Protein AF-0000000087155980 (afdb_homodimer)

Solvent-accessible surface area (backbone atoms only — not comparable to full-atom values): 25233 Å² total; per-residue (Å²): 110,57,45,60,50,24,49,47,44,55,47,43,18,49,50,34,32,51,53,51,49,49,35,42,35,68,41,75,44,43,51,67,37,74,47,41,68,66,56,48,24,68,72,60,73,43,58,66,69,34,38,52,53,18,51,52,51,37,30,72,47,56,53,29,40,77,40,60,59,52,46,30,25,31,44,65,35,47,72,64,54,48,51,50,28,25,50,49,34,8,49,46,49,6,49,23,32,19,39,19,5,68,68,57,65,53,73,74,73,43,42,66,50,53,52,40,48,55,55,43,52,67,40,71,70,42,84,73,54,46,72,66,43,46,53,51,41,51,54,43,52,51,49,40,52,51,54,47,37,55,54,28,74,38,71,62,58,44,53,50,43,54,46,43,36,59,34,62,66,26,25,93,62,17,52,48,69,73,32,52,83,38,69,68,43,46,51,50,53,52,51,48,50,52,46,55,53,51,32,52,50,22,24,70,66,45,33,24,71,58,11,20,52,45,35,34,56,51,33,48,51,40,53,53,34,44,53,51,46,61,73,51,43,89,58,45,89,62,33,37,55,51,55,31,40,61,73,78,73,84,121,111,57,44,61,47,24,48,46,44,54,46,44,18,50,50,33,33,52,51,51,48,48,35,42,34,68,41,76,44,43,52,67,36,74,46,41,67,67,56,48,24,68,71,58,73,43,58,66,68,34,36,51,53,17,51,51,51,37,31,71,47,55,51,28,39,77,40,61,58,51,46,31,25,30,43,66,35,46,72,64,51,48,50,50,28,26,51,50,33,8,50,47,49,6,50,22,32,19,40,19,5,67,68,57,64,53,72,75,74,45,42,65,50,53,53,40,49,54,56,43,52,66,39,70,71,42,83,73,53,47,72,67,44,46,54,51,42,50,54,43,52,52,49,40,53,52,54,47,38,54,54,28,73,38,70,63,57,42,53,50,44,55,46,43,37,59,34,62,66,26,23,93,62,16,53,49,68,73,32,51,83,37,70,68,42,47,52,51,53,52,52,49,51,50,47,55,53,51,31,53,51,23,24,70,68,46,33,24,71,59,12,20,53,45,35,34,55,50,33,49,50,39,53,53,33,43,54,51,46,62,72,51,43,88,59,45,90,64,32,36,56,52,56,32,42,61,74,79,72,86,119

Secondary structure (DSSP, 8-state):
-HHHHHHHHHHHHHHHHHHHHHHHHTTSS-TT-EE-HHHHHHHH---HHHHHHHHHHHHHHTSEEE-TTSSEEEPPB-HHHHHHHHHHHHHHHHHHHHHHHHH---HHHHHHHHHHHHHHHHHHTSSSPPHHHHHHHHHHHHHHHHHHHHTT--HHHHHHHHHHT-SGGGSTTTTTGGGTTSHHHHHHHHHHHHHHHHHHHHHHTT-HHHHHHHHHHHHTHHHHHHHHHHHTGGGGGG-GGGGGB------/-HHHHHHHHHHHHHHHHHHHHHHHHTTSS-TT-EE-HHHHHHHH---HHHHHHHHHHHHHHTSEEE-TTSSEEEPPB-HHHHHHHHHHHHHHHHHHHHHHHHH---HHHHHHHHHHHHHHHHHHTSSSPPHHHHHHHHHHHHHHHHHHHHTT--HHHHHHHHHHT-SGGGSTTTTTGGGTTSHHHHHHHHHHHHHHHHHHHHHHTT-HHHHHHHHHHHHTHHHHHHHHHHHTGGGGGG-GGGGGB------

Sequence (502 aa):
MAEREADRSVSQTVRAQLALRDLILSGGLRPGERISELQAVETTGVSRTPVRMALVRLEEEGLLEAIPSGGFMVKAFSERDILDSIELRGTLEGLAARFAAERGVSSRDLEPLKECLNEIDGLVRQDPISVEAFSSYVALNARFHALLTELSRSAPVIRQIDRASALPFASPSGFVMAQSALPEARQILLIAQDHHRIVVDAIENREGARAEAIMREHARLAARNLRLALRNRTHLNLLPALALIKSAAADMAEREADRSVSQTVRAQLALRDLILSGGLRPGERISELQAVETTGVSRTPVRMALVRLEEEGLLEAIPSGGFMVKAFSERDILDSIELRGTLEGLAARFAAERGVSSRDLEPLKECLNEIDGLVRQDPISVEAFSSYVALNARFHALLTELSRSAPVIRQIDRASALPFASPSGFVMAQSALPEARQILLIAQDHHRIVVDAIENREGARAEAIMREHARLAARNLRLALRNRTHLNLLPALALIKSAAAD

Nearest PDB structures (foldseek):
  6za7-assembly1_A  TM=8.703E-01  e=3.653E-16  Agrobacterium fabrum str. C58
  6za7-assembly1_B  TM=9.180E-01  e=1.269E-14  Agrobacterium fabrum str. C58
  7u5q-assembly2_B  TM=7.266E-01  e=1.438E-09  Brucella melitensis ATCC 23457
  3fms-assembly1_A-2  TM=7.456E-01  e=4.137E-08  Thermotoga maritima MSB8
  3ihu-assembly2_B  TM=7.170E-01  e=1.171E-07  Cupriavidus pinatubonensis JMP134

Structure (mmCIF, N/CA/C/O backbone):
data_AF-0000000087155980-model_v1
#
loop_
_entity.id
_entity.type
_entity.pdbx_description
1 polymer 'Putative D-xylose utilization operon transcriptional repressor'
#
loop_
_atom_site.group_PDB
_atom_site.id
_atom_site.type_symbol
_atom_site.label_atom_id
_atom_site.label_alt_id
_atom_site.label_comp_id
_atom_site.label_asym_id
_atom_site.label_entity_id
_atom_site.label_seq_id
_atom_site.pdbx_PDB_ins_code
_atom_site.Cartn_x
_atom_site.Cartn_y
_atom_site.Cartn_z
_atom_site.occupancy
_atom_site.B_iso_or_equiv
_atom_site.auth_seq_id
_atom_site.auth_comp_id
_atom_site.auth_asym_id
_atom_site.auth_atom_id
_atom_site.pdbx_PDB_model_num
ATOM 1 N N . MET A 1 1 ? 21.359 18.391 -24.172 1 44.88 1 MET A N 1
ATOM 2 C CA . MET A 1 1 ? 20.078 19.016 -24.5 1 44.88 1 MET A CA 1
ATOM 3 C C . MET A 1 1 ? 18.906 18.109 -24.109 1 44.88 1 MET A C 1
ATOM 5 O O . MET A 1 1 ? 17.953 18.562 -23.484 1 44.88 1 MET A O 1
ATOM 9 N N . ALA A 1 2 ? 18.938 16.844 -24.391 1 48.53 2 ALA A N 1
ATOM 10 C CA . ALA A 1 2 ? 17.891 15.883 -24.062 1 48.53 2 ALA A CA 1
ATOM 11 C C . ALA A 1 2 ? 17.781 15.688 -22.547 1 48.53 2 ALA A C 1
ATOM 13 O O . ALA A 1 2 ? 16.672 15.57 -22.016 1 48.53 2 ALA A O 1
ATOM 14 N N . GLU A 1 3 ? 18.891 15.664 -21.891 1 50.5 3 GLU A N 1
ATOM 15 C CA . GLU A 1 3 ? 18.922 15.508 -20.438 1 50.5 3 GLU A CA 1
ATOM 16 C C . GLU A 1 3 ? 18.25 16.703 -19.75 1 50.5 3 GLU A C 1
ATOM 18 O O . GLU A 1 3 ? 17.516 16.531 -18.766 1 50.5 3 GLU A O 1
ATOM 23 N N . ARG A 1 4 ? 18.547 17.906 -20.188 1 52.47 4 ARG A N 1
ATOM 24 C CA . ARG A 1 4 ? 17.969 19.109 -19.625 1 52.47 4 ARG A CA 1
ATOM 25 C C . ARG A 1 4 ? 16.453 19.172 -19.891 1 52.47 4 ARG A C 1
ATOM 27 O O . ARG A 1 4 ? 15.695 19.625 -19.047 1 52.47 4 ARG A O 1
ATOM 34 N N . GLU A 1 5 ? 16.047 18.609 -21.047 1 51.09 5 GLU A N 1
ATOM 35 C CA . GLU A 1 5 ? 14.633 18.609 -21.406 1 51.09 5 GLU A CA 1
ATOM 36 C C . GLU A 1 5 ? 13.852 17.609 -20.562 1 51.09 5 GLU A C 1
ATOM 38 O O . GLU A 1 5 ? 12.727 17.891 -20.141 1 51.09 5 GLU A O 1
ATOM 43 N N . ALA A 1 6 ? 14.477 16.516 -20.266 1 51.09 6 ALA A N 1
ATOM 44 C CA . ALA A 1 6 ? 13.852 15.508 -19.422 1 51.09 6 ALA A CA 1
ATOM 45 C C . ALA A 1 6 ? 13.695 16.016 -17.984 1 51.09 6 ALA A C 1
ATOM 47 O O . ALA A 1 6 ? 12.664 15.812 -17.359 1 51.09 6 ALA A O 1
ATOM 48 N N . ASP A 1 7 ? 14.781 16.609 -17.484 1 54.16 7 ASP A N 1
ATOM 49 C CA . ASP A 1 7 ? 14.711 17.25 -16.172 1 54.16 7 ASP A CA 1
ATOM 50 C C . ASP A 1 7 ? 13.609 18.297 -16.125 1 54.16 7 ASP A C 1
ATOM 52 O O . ASP A 1 7 ? 12.891 18.422 -15.133 1 54.16 7 ASP A O 1
ATOM 56 N N . ARG A 1 8 ? 13.539 18.953 -17.219 1 59.47 8 ARG A N 1
ATOM 57 C CA . ARG A 1 8 ? 12.523 20 -17.297 1 59.47 8 ARG A CA 1
ATOM 58 C C . ARG A 1 8 ? 11.125 19.391 -17.359 1 59.47 8 ARG A C 1
ATOM 60 O O . ARG A 1 8 ? 10.188 19.922 -16.75 1 59.47 8 ARG A O 1
ATOM 67 N N . SER A 1 9 ? 10.977 18.203 -18.156 1 59.78 9 SER A N 1
ATOM 68 C CA . SER A 1 9 ? 9.68 17.562 -18.281 1 59.78 9 SER A CA 1
ATOM 69 C C . SER A 1 9 ? 9.219 16.969 -16.953 1 59.78 9 SER A C 1
ATOM 71 O O . SER A 1 9 ? 8.047 17.109 -16.594 1 59.78 9 SER A O 1
ATOM 73 N N . VAL A 1 10 ? 10.156 16.359 -16.266 1 63.78 10 VAL A N 1
ATOM 74 C CA . VAL A 1 10 ? 9.836 15.836 -14.938 1 63.78 10 VAL A CA 1
ATOM 75 C C . VAL A 1 10 ? 9.43 16.984 -14.016 1 63.78 10 VAL A C 1
ATOM 77 O O . VAL A 1 10 ? 8.461 16.859 -13.258 1 63.78 10 VAL A O 1
ATOM 80 N N . SER A 1 11 ? 10.109 18 -14.32 1 75.5 11 SER A N 1
ATOM 81 C CA . SER A 1 11 ? 9.82 19.188 -13.508 1 75.5 11 SER A CA 1
ATOM 82 C C . SER A 1 11 ? 8.445 19.75 -13.844 1 75.5 11 SER A C 1
ATOM 84 O O . SER A 1 11 ? 7.684 20.109 -12.945 1 75.5 11 SER A O 1
ATOM 86 N N . GLN A 1 12 ? 8.07 19.656 -15.148 1 83 12 GLN A N 1
ATOM 87 C CA . GLN A 1 12 ? 6.785 20.203 -15.562 1 83 12 GLN A CA 1
ATOM 88 C C . GLN A 1 12 ? 5.637 19.312 -15.109 1 83 12 GLN A C 1
ATOM 90 O O . GLN A 1 12 ? 4.57 19.797 -14.734 1 83 12 GLN A O 1
ATOM 95 N N . THR A 1 13 ? 5.883 18 -15.156 1 84.5 13 THR A N 1
ATOM 96 C CA . THR A 1 13 ? 4.879 17.062 -14.68 1 84.5 13 THR A CA 1
ATOM 97 C C . THR A 1 13 ? 4.598 17.266 -13.195 1 84.5 13 THR A C 1
ATOM 99 O O . THR A 1 13 ? 3.439 17.297 -12.773 1 84.5 13 THR A O 1
ATOM 102 N N . VAL A 1 14 ? 5.688 17.453 -12.484 1 82.81 14 VAL A N 1
ATOM 103 C CA . VAL A 1 14 ? 5.555 17.656 -11.047 1 82.81 14 VAL A CA 1
ATOM 104 C C . VAL A 1 14 ? 4.828 18.969 -10.766 1 82.81 14 VAL A C 1
ATOM 106 O O . VAL A 1 14 ? 3.945 19.031 -9.914 1 82.81 14 VAL A O 1
ATOM 109 N N . ARG A 1 15 ? 5.168 19.938 -11.477 1 83.38 15 ARG A N 1
ATOM 110 C CA . ARG A 1 15 ? 4.52 21.234 -11.328 1 83.38 15 ARG A CA 1
ATOM 111 C C . ARG A 1 15 ? 3.027 21.125 -11.625 1 83.38 15 ARG A C 1
ATOM 113 O O . ARG A 1 15 ? 2.203 21.656 -10.875 1 83.38 15 ARG A O 1
ATOM 120 N N . ALA A 1 16 ? 2.713 20.516 -12.695 1 90.5 16 ALA A N 1
ATOM 121 C CA . ALA A 1 16 ? 1.31 20.328 -13.055 1 90.5 16 ALA A CA 1
ATOM 122 C C . ALA A 1 16 ? 0.568 19.531 -11.992 1 90.5 16 ALA A C 1
ATOM 124 O O . ALA A 1 16 ? -0.561 19.875 -11.625 1 90.5 16 ALA A O 1
ATOM 125 N N . GLN A 1 17 ? 1.216 18.5 -11.547 1 88.44 17 GLN A N 1
ATOM 126 C CA . GLN A 1 17 ? 0.618 17.656 -10.523 1 88.44 17 GLN A CA 1
ATOM 127 C C . GLN A 1 17 ? 0.317 18.438 -9.258 1 88.44 17 GLN A C 1
ATOM 129 O O . GLN A 1 17 ? -0.775 18.328 -8.695 1 88.44 17 GLN A O 1
ATOM 134 N N . LEU A 1 18 ? 1.271 19.266 -8.844 1 83.06 18 LEU A N 1
ATOM 135 C CA . LEU A 1 18 ? 1.113 20.047 -7.625 1 83.06 18 LEU A CA 1
ATOM 136 C C . LEU A 1 18 ? 0.006 21.078 -7.785 1 83.06 18 LEU A C 1
ATOM 138 O O . LEU A 1 18 ? -0.812 21.266 -6.883 1 83.06 18 LEU A O 1
ATOM 142 N N . ALA A 1 19 ? -0.042 21.719 -8.883 1 84.88 19 ALA A N 1
ATOM 143 C CA . ALA A 1 19 ? -1.056 22.734 -9.148 1 84.88 19 ALA A CA 1
ATOM 144 C C . ALA A 1 19 ? -2.455 22.125 -9.148 1 84.88 19 ALA A C 1
ATOM 146 O O . ALA A 1 19 ? -3.377 22.672 -8.539 1 84.88 19 ALA A O 1
ATOM 147 N N . LEU A 1 20 ? -2.588 21.078 -9.781 1 89.88 20 LEU A N 1
ATOM 148 C CA . LEU A 1 20 ? -3.887 20.422 -9.867 1 89.88 20 LEU A CA 1
ATOM 149 C C . LEU A 1 20 ? -4.309 19.859 -8.508 1 89.88 20 LEU A C 1
ATOM 151 O O . LEU A 1 20 ? -5.484 19.938 -8.141 1 89.88 20 LEU A O 1
ATOM 155 N N . ARG A 1 21 ? -3.363 19.328 -7.801 1 84.44 21 ARG A N 1
ATOM 156 C CA . ARG A 1 21 ? -3.643 18.844 -6.449 1 84.44 21 ARG A CA 1
ATOM 157 C C . ARG A 1 21 ? -4.172 19.984 -5.574 1 84.44 21 ARG A C 1
ATOM 159 O O . ARG A 1 21 ? -5.152 19.797 -4.848 1 84.44 21 ARG A O 1
ATOM 166 N N . ASP A 1 22 ? -3.533 21.094 -5.684 1 77.94 22 ASP A N 1
ATOM 167 C CA . ASP A 1 22 ? -3.949 22.266 -4.91 1 77.94 22 ASP A CA 1
ATOM 168 C C . ASP A 1 22 ? -5.367 22.703 -5.285 1 77.94 22 ASP A C 1
ATOM 170 O O . ASP A 1 22 ? -6.168 23.031 -4.41 1 77.94 22 ASP A O 1
ATOM 174 N N . LEU A 1 23 ? -5.656 22.641 -6.508 1 83.44 23 LEU A N 1
ATOM 175 C CA . LEU A 1 23 ? -6.984 23 -6.988 1 83.44 23 LEU A CA 1
ATOM 176 C C . LEU A 1 23 ? -8.047 22.062 -6.422 1 83.44 23 LEU A C 1
ATOM 178 O O . LEU A 1 23 ? -9.133 22.5 -6.039 1 83.44 23 LEU A O 1
ATOM 182 N N . ILE A 1 24 ? -7.75 20.844 -6.305 1 83.81 24 ILE A N 1
ATOM 183 C CA . ILE A 1 24 ? -8.672 19.828 -5.797 1 83.81 24 ILE A CA 1
ATOM 184 C C . ILE A 1 24 ? -8.836 19.984 -4.285 1 83.81 24 ILE A C 1
ATOM 186 O O . ILE A 1 24 ? -9.953 20.031 -3.777 1 83.81 24 ILE A O 1
ATOM 190 N N . LEU A 1 25 ? -7.75 20.219 -3.6 1 75.5 25 LEU A N 1
ATOM 191 C CA . LEU A 1 25 ? -7.75 20.234 -2.141 1 75.5 25 LEU A CA 1
ATOM 192 C C . LEU A 1 25 ? -8.32 21.531 -1.598 1 75.5 25 LEU A C 1
ATOM 194 O O . LEU A 1 25 ? -8.875 21.562 -0.498 1 75.5 25 LEU A O 1
ATOM 198 N N . SER A 1 26 ? -8.195 22.594 -2.393 1 72.44 26 SER A N 1
ATOM 199 C CA . SER A 1 26 ? -8.742 23.875 -1.984 1 72.44 26 SER A CA 1
ATOM 200 C C . SER A 1 26 ? -10.242 23.969 -2.281 1 72.44 26 SER A C 1
ATOM 202 O O . SER A 1 26 ? -10.914 24.906 -1.842 1 72.44 26 SER A O 1
ATOM 204 N N . GLY A 1 27 ? -10.719 23 -3.041 1 78.62 27 GLY A N 1
ATOM 205 C CA . GLY A 1 27 ? -12.125 23 -3.414 1 78.62 27 GLY A CA 1
ATOM 206 C C . GLY A 1 27 ? -12.391 23.719 -4.727 1 78.62 27 GLY A C 1
ATOM 207 O O . GLY A 1 27 ? -13.547 23.875 -5.133 1 78.62 27 GLY A O 1
ATOM 208 N N . GLY A 1 28 ? -11.406 24.203 -5.344 1 82.12 28 GLY A N 1
ATOM 209 C CA . GLY A 1 28 ? -11.57 24.797 -6.664 1 82.12 28 GLY A CA 1
ATOM 210 C C . GLY A 1 28 ? -12.188 23.844 -7.668 1 82.12 28 GLY A C 1
ATOM 211 O O . GLY A 1 28 ? -12.859 24.266 -8.609 1 82.12 28 GLY A O 1
ATOM 212 N N . LEU A 1 29 ? -11.914 22.594 -7.527 1 86.69 29 LEU A N 1
ATOM 213 C CA . LEU A 1 29 ? -12.594 21.516 -8.227 1 86.69 29 LEU A CA 1
ATOM 214 C C .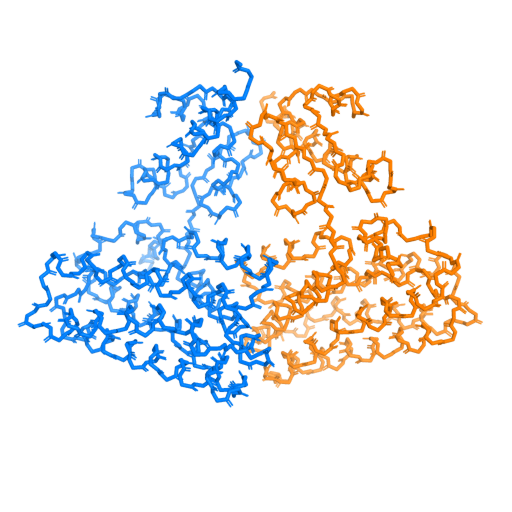 LEU A 1 29 ? -13.328 20.594 -7.246 1 86.69 29 LEU A C 1
ATOM 216 O O . LEU A 1 29 ? -12.703 20 -6.363 1 86.69 29 LEU A O 1
ATOM 220 N N . ARG A 1 30 ? -14.609 20.562 -7.398 1 85.06 30 ARG A N 1
ATOM 221 C CA . ARG A 1 30 ? -15.445 19.875 -6.422 1 85.06 30 ARG A CA 1
ATOM 222 C C . ARG A 1 30 ? -15.492 18.375 -6.703 1 85.06 30 ARG A C 1
ATOM 224 O O . ARG A 1 30 ? -15.281 17.938 -7.84 1 85.06 30 ARG A O 1
ATOM 231 N N . PRO A 1 31 ? -15.812 17.641 -5.609 1 86.75 31 PRO A N 1
ATOM 232 C CA . PRO A 1 31 ? -16.031 16.219 -5.859 1 86.75 31 PRO A CA 1
ATOM 233 C C . PRO A 1 31 ? -17.094 15.961 -6.922 1 86.75 31 PRO A C 1
ATOM 235 O O . PRO A 1 31 ? -18.141 16.609 -6.918 1 86.75 31 PRO A O 1
ATOM 238 N N . GLY A 1 32 ? -16.719 15.102 -7.836 1 88.19 32 GLY A N 1
ATOM 239 C CA . GLY A 1 32 ? -17.656 14.781 -8.906 1 88.19 32 GLY A CA 1
ATOM 240 C C . GLY A 1 32 ? -17.484 15.656 -10.133 1 88.19 32 GLY A C 1
ATOM 241 O O . GLY A 1 32 ? -18.047 15.375 -11.188 1 88.19 32 GLY A O 1
ATOM 242 N N . GLU A 1 33 ? -16.734 16.688 -9.977 1 90.62 33 GLU A N 1
ATOM 243 C CA . GLU A 1 33 ? -16.5 17.562 -11.109 1 90.62 33 GLU A CA 1
ATOM 244 C C . GLU A 1 33 ? -15.508 16.953 -12.094 1 90.62 33 GLU A C 1
ATOM 246 O O . GLU A 1 33 ? -14.516 16.359 -11.688 1 90.62 33 GLU A O 1
ATOM 251 N N . ARG A 1 34 ? -15.742 17.234 -13.328 1 92 34 ARG A N 1
ATOM 252 C CA . ARG A 1 34 ? -14.891 16.719 -14.391 1 92 34 ARG A CA 1
ATOM 253 C C . ARG A 1 34 ? -13.742 17.688 -14.688 1 92 34 ARG A C 1
ATOM 255 O O . ARG A 1 34 ? -13.891 18.891 -14.539 1 92 34 ARG A O 1
ATOM 262 N N . ILE A 1 35 ? -12.648 17.125 -15.086 1 92.38 35 ILE A N 1
ATOM 263 C CA . ILE A 1 35 ? -11.523 17.906 -15.578 1 92.38 35 ILE A CA 1
ATOM 264 C C . ILE A 1 35 ? -10.938 17.25 -16.828 1 92.38 35 ILE A C 1
ATOM 266 O O . ILE A 1 35 ? -10.477 16.109 -16.781 1 92.38 35 ILE A O 1
ATOM 270 N N . SER A 1 36 ? -11.016 18 -17.859 1 90 36 SER A N 1
ATOM 271 C CA . SER A 1 36 ? -10.438 17.516 -19.109 1 90 36 SER A CA 1
ATOM 272 C C . SER A 1 36 ? -8.961 17.891 -19.219 1 90 36 SER A C 1
ATOM 274 O O . SER A 1 36 ? -8.469 18.734 -18.469 1 90 36 SER A O 1
ATOM 276 N N . GLU A 1 37 ? -8.289 17.188 -20.094 1 88.31 37 GLU A N 1
ATOM 277 C CA . GLU A 1 37 ? -6.898 17.531 -20.359 1 88.31 37 GLU A CA 1
ATOM 278 C C . GLU A 1 37 ? -6.75 19 -20.766 1 88.31 37 GLU A C 1
ATOM 280 O O . GLU A 1 37 ? -5.832 19.688 -20.312 1 88.31 37 GLU A O 1
ATOM 285 N N . LEU A 1 38 ? -7.676 19.422 -21.594 1 89.88 38 LEU A N 1
ATOM 286 C CA . LEU A 1 38 ? -7.641 20.797 -22.062 1 89.88 38 LEU A CA 1
ATOM 287 C C . LEU A 1 38 ? -7.801 21.781 -20.891 1 89.88 38 LEU A C 1
ATOM 289 O O . LEU A 1 38 ? -7.051 22.75 -20.781 1 89.88 38 LEU A O 1
ATOM 293 N N . GLN A 1 39 ? -8.719 21.531 -20.062 1 90.94 39 GLN A N 1
ATOM 294 C CA . GLN A 1 39 ? -8.938 22.375 -18.875 1 90.94 39 GLN A CA 1
ATOM 295 C C . GLN A 1 39 ? -7.707 22.375 -17.969 1 90.94 39 GLN A C 1
ATOM 297 O O . GLN A 1 39 ? -7.344 23.422 -17.422 1 90.94 39 GLN A O 1
ATOM 302 N N . ALA A 1 40 ? -7.098 21.25 -17.844 1 93.12 40 ALA A N 1
ATOM 303 C CA . ALA A 1 40 ? -5.91 21.141 -17 1 93.12 40 ALA A CA 1
ATOM 304 C C . ALA A 1 40 ? -4.746 21.922 -17.578 1 93.12 40 ALA A C 1
ATOM 306 O O . ALA A 1 40 ? -3.998 22.578 -16.844 1 93.12 40 ALA A O 1
ATOM 307 N N . VAL A 1 41 ? -4.645 21.844 -18.844 1 92.62 41 VAL A N 1
ATOM 308 C CA . VAL A 1 41 ? -3.607 22.609 -19.531 1 92.62 41 VAL A CA 1
ATOM 309 C C . VAL A 1 41 ? -3.832 24.094 -19.297 1 92.62 41 VAL A C 1
ATOM 311 O O . VAL A 1 41 ? -2.896 24.828 -18.953 1 92.62 41 VAL A O 1
ATOM 314 N N . GLU A 1 42 ? -5.039 24.516 -19.453 1 91.94 42 GLU A N 1
ATOM 315 C CA . GLU A 1 42 ? -5.391 25.922 -19.281 1 91.94 42 GLU A CA 1
ATOM 316 C C . GLU A 1 42 ? -5.168 26.375 -17.844 1 91.94 42 GLU A C 1
ATOM 318 O O . GLU A 1 42 ? -4.668 27.484 -17.594 1 91.94 42 GLU A O 1
ATOM 323 N N . THR A 1 43 ? -5.457 25.516 -16.984 1 88.75 43 THR A N 1
ATOM 324 C CA . THR A 1 43 ? -5.379 25.844 -15.57 1 88.75 43 THR A CA 1
ATOM 325 C C . THR A 1 43 ? -3.926 25.891 -15.109 1 88.75 43 THR A C 1
ATOM 327 O O . THR A 1 43 ? -3.564 26.75 -14.289 1 88.75 43 THR A O 1
ATOM 330 N N . THR A 1 44 ? -3.127 25.078 -15.656 1 90.31 44 THR A N 1
ATOM 331 C CA . THR A 1 44 ? -1.772 24.938 -15.133 1 90.31 44 THR A CA 1
ATOM 332 C C . THR A 1 44 ? -0.78 25.719 -15.984 1 90.31 44 THR A C 1
ATOM 334 O O . THR A 1 44 ? 0.329 26.031 -15.539 1 90.31 44 THR A O 1
ATOM 337 N N . GLY A 1 45 ? -1.09 25.938 -17.203 1 91.44 45 GLY A N 1
ATOM 338 C CA . GLY A 1 45 ? -0.183 26.562 -18.141 1 91.44 45 GLY A CA 1
ATOM 339 C C . GLY A 1 45 ? 0.925 25.641 -18.625 1 91.44 45 GLY A C 1
ATOM 340 O O . GLY A 1 45 ? 1.954 26.109 -19.109 1 91.44 45 GLY A O 1
ATOM 341 N N . VAL A 1 46 ? 0.733 24.391 -18.375 1 89.25 46 VAL A N 1
ATOM 342 C CA . VAL A 1 46 ? 1.706 23.375 -18.75 1 89.25 46 VAL A CA 1
ATOM 343 C C . VAL A 1 46 ? 1.218 22.625 -19.984 1 89.25 46 VAL A C 1
ATOM 345 O O . VAL A 1 46 ? 0.015 22.578 -20.25 1 89.25 46 VAL A O 1
ATOM 348 N N . SER A 1 47 ? 2.176 22.141 -20.719 1 87.62 47 SER A N 1
ATOM 349 C CA . SER A 1 47 ? 1.84 21.5 -21.984 1 87.62 47 SER A CA 1
ATOM 350 C C . SER A 1 47 ? 1.119 20.172 -21.75 1 87.62 47 SER A C 1
ATOM 352 O O . SER A 1 47 ? 1.021 19.703 -20.625 1 87.62 47 SER A O 1
ATOM 354 N N . ARG A 1 48 ? 0.594 19.531 -22.844 1 84.75 48 ARG A N 1
ATOM 355 C CA . ARG A 1 48 ? -0.318 18.391 -22.812 1 84.75 48 ARG A CA 1
ATOM 356 C C . ARG A 1 48 ? 0.363 17.156 -22.219 1 84.75 48 ARG A C 1
ATOM 358 O O . ARG A 1 48 ? -0.215 16.469 -21.391 1 84.75 48 ARG A O 1
ATOM 365 N N . THR A 1 49 ? 1.518 16.922 -22.625 1 81.81 49 THR A N 1
ATOM 366 C CA . THR A 1 49 ? 2.182 15.688 -22.219 1 81.81 49 THR A CA 1
ATOM 367 C C . THR A 1 49 ? 2.416 15.664 -20.719 1 81.81 49 THR A C 1
ATOM 369 O O . THR A 1 49 ? 1.959 14.75 -20.016 1 81.81 49 THR A O 1
ATOM 372 N N . PRO A 1 50 ? 3.025 16.672 -20.172 1 85.88 50 PRO A N 1
ATOM 373 C CA . PRO A 1 50 ? 3.191 16.688 -18.719 1 85.88 50 PRO A CA 1
ATOM 374 C C . PRO A 1 50 ? 1.86 16.703 -17.969 1 85.88 50 PRO A C 1
ATOM 376 O O . PRO A 1 50 ? 1.732 16.094 -16.906 1 85.88 50 PRO A O 1
ATOM 379 N N . VAL A 1 51 ? 0.897 17.344 -18.5 1 89.94 51 VAL A N 1
ATOM 380 C CA . VAL A 1 51 ? -0.417 17.422 -17.859 1 89.94 51 VAL A CA 1
ATOM 381 C C . VAL A 1 51 ? -1.058 16.031 -17.844 1 89.94 51 VAL A C 1
ATOM 383 O O . VAL A 1 51 ? -1.643 15.633 -16.828 1 89.94 51 VAL A O 1
ATOM 386 N N . ARG A 1 52 ? -0.975 15.367 -18.891 1 84.69 52 ARG A N 1
ATOM 387 C CA . ARG A 1 52 ? -1.514 14.008 -18.938 1 84.69 52 ARG A CA 1
ATOM 388 C C . ARG A 1 52 ? -0.853 13.117 -17.906 1 84.69 52 ARG A C 1
ATOM 390 O O . ARG A 1 52 ? -1.532 12.359 -17.203 1 84.69 52 ARG A O 1
ATOM 397 N N . MET A 1 53 ? 0.417 13.25 -17.812 1 84.81 53 MET A N 1
ATOM 398 C CA . MET A 1 53 ? 1.146 12.477 -16.828 1 84.81 53 MET A CA 1
ATOM 399 C C . MET A 1 53 ? 0.702 12.852 -15.406 1 84.81 53 MET A C 1
ATOM 401 O O . MET A 1 53 ? 0.516 11.977 -14.562 1 84.81 53 MET A O 1
ATOM 405 N N . ALA A 1 54 ? 0.536 14.102 -15.25 1 87.5 54 ALA A N 1
ATOM 406 C CA . ALA A 1 54 ? 0.082 14.594 -13.945 1 87.5 54 ALA A CA 1
ATOM 407 C C . ALA A 1 54 ? -1.303 14.055 -13.609 1 87.5 54 ALA A C 1
ATOM 409 O O . ALA A 1 54 ? -1.559 13.656 -12.469 1 87.5 54 ALA A O 1
ATOM 410 N N . LEU A 1 55 ? -2.164 14.031 -14.586 1 89.5 55 LEU A N 1
ATOM 411 C CA . LEU A 1 55 ? -3.523 13.547 -14.383 1 89.5 55 LEU A CA 1
ATOM 412 C C . LEU A 1 55 ? -3.523 12.055 -14.039 1 89.5 55 LEU A C 1
ATOM 414 O O . LEU A 1 55 ? -4.254 11.617 -13.148 1 89.5 55 LEU A O 1
ATOM 418 N N . VAL A 1 56 ? -2.668 11.297 -14.641 1 86.12 56 VAL A N 1
ATOM 419 C CA . VAL A 1 56 ? -2.551 9.867 -14.367 1 86.12 56 VAL A CA 1
ATOM 420 C C . VAL A 1 56 ? -2.01 9.648 -12.953 1 86.12 56 VAL A C 1
ATOM 422 O O . VAL A 1 56 ? -2.484 8.773 -12.227 1 86.12 56 VAL A O 1
ATOM 425 N N . ARG A 1 57 ? -1.084 10.438 -12.57 1 85.5 57 ARG A N 1
ATOM 426 C CA . ARG A 1 57 ? -0.52 10.32 -11.227 1 85.5 57 ARG A CA 1
ATOM 427 C C . ARG A 1 57 ? -1.566 10.633 -10.164 1 85.5 57 ARG A C 1
ATOM 429 O O . ARG A 1 57 ? -1.64 9.953 -9.141 1 85.5 57 ARG A O 1
ATOM 436 N N . LEU A 1 58 ? -2.342 11.656 -10.43 1 86.94 58 LEU A N 1
ATOM 437 C CA . LEU A 1 58 ? -3.391 12.031 -9.484 1 86.94 58 LEU A CA 1
ATOM 438 C C . LEU A 1 58 ? -4.465 10.953 -9.414 1 86.94 58 LEU A C 1
ATOM 440 O O . LEU A 1 58 ? -5.062 10.727 -8.359 1 86.94 58 LEU A O 1
ATOM 444 N N . GLU A 1 59 ? -4.68 10.297 -10.547 1 87.12 59 GLU A N 1
ATOM 445 C CA . GLU A 1 59 ? -5.574 9.141 -10.547 1 87.12 59 GLU A CA 1
ATOM 446 C C . GLU A 1 59 ? -5.016 8.016 -9.688 1 87.12 59 GLU A C 1
ATOM 448 O O . GLU A 1 59 ? -5.742 7.414 -8.891 1 87.12 59 GLU A O 1
ATOM 453 N N . GLU A 1 60 ? -3.77 7.809 -9.781 1 80.38 60 GLU A N 1
ATOM 454 C CA . GLU A 1 60 ? -3.105 6.754 -9.023 1 80.38 60 GLU A CA 1
ATOM 455 C C . GLU A 1 60 ? -3.109 7.062 -7.527 1 80.38 60 GLU A C 1
ATOM 457 O O . GLU A 1 60 ? -3.219 6.152 -6.703 1 80.38 60 GLU A O 1
ATOM 462 N N . GLU A 1 61 ? -3.01 8.305 -7.262 1 78.5 61 GLU A N 1
ATOM 463 C CA . GLU A 1 61 ? -3.053 8.742 -5.867 1 78.5 61 GLU A CA 1
ATOM 464 C C . GLU A 1 61 ? -4.457 8.602 -5.289 1 78.5 61 GLU A C 1
ATOM 466 O O . GLU A 1 61 ? -4.641 8.664 -4.07 1 78.5 61 GLU A O 1
ATOM 471 N N . GLY A 1 62 ? -5.453 8.57 -6.254 1 81.38 62 GLY A N 1
ATOM 472 C CA . GLY A 1 62 ? -6.824 8.383 -5.805 1 81.38 62 GLY A CA 1
ATOM 473 C C . GLY A 1 62 ? -7.613 9.68 -5.738 1 81.38 62 GLY A C 1
ATOM 474 O O . GLY A 1 62 ? -8.727 9.711 -5.207 1 81.38 62 GLY A O 1
ATOM 475 N N . LEU A 1 63 ? -7.043 10.758 -6.211 1 84.69 63 LEU A N 1
ATOM 476 C CA . LEU A 1 63 ? -7.738 12.039 -6.191 1 84.69 63 LEU A CA 1
ATOM 477 C C . LEU A 1 63 ? -8.648 12.18 -7.406 1 84.69 63 LEU A C 1
ATOM 479 O O . LEU A 1 63 ? -9.656 12.891 -7.352 1 84.69 63 LEU A O 1
ATOM 483 N N . LEU A 1 64 ? -8.234 11.531 -8.477 1 89.31 64 LEU A N 1
ATOM 484 C CA . LEU A 1 64 ? -9.016 11.547 -9.711 1 89.31 64 LEU A CA 1
ATOM 485 C C . LEU A 1 64 ? -9.422 10.133 -10.117 1 89.31 64 LEU A C 1
ATOM 487 O O . LEU A 1 64 ? -8.844 9.156 -9.641 1 89.31 64 LEU A O 1
ATOM 491 N N . GLU A 1 65 ? -10.438 10.023 -10.859 1 89.31 65 GLU A N 1
ATOM 492 C CA . GLU A 1 65 ? -10.836 8.789 -11.516 1 89.31 65 GLU A CA 1
ATOM 493 C C . GLU A 1 65 ? -11.07 9 -13.008 1 89.31 65 GLU A C 1
ATOM 495 O O . GLU A 1 65 ? -11.672 10 -13.406 1 89.31 65 GLU A O 1
ATOM 500 N N . ALA A 1 66 ? -10.516 8.094 -13.773 1 85.88 66 ALA A N 1
ATOM 501 C CA . ALA A 1 66 ? -10.719 8.172 -15.219 1 85.88 66 ALA A CA 1
ATOM 502 C C . ALA A 1 66 ? -12.172 7.879 -15.594 1 85.88 66 ALA A C 1
ATOM 504 O O . ALA A 1 66 ? -12.789 6.98 -15.016 1 85.88 66 ALA A O 1
ATOM 505 N N . ILE A 1 67 ? -12.719 8.672 -16.469 1 85.69 67 ILE A N 1
ATOM 506 C CA . ILE A 1 67 ? -14.094 8.477 -16.922 1 85.69 67 ILE A CA 1
ATOM 507 C C . ILE A 1 67 ? -14.094 7.801 -18.281 1 85.69 67 ILE A C 1
ATOM 509 O O . ILE A 1 67 ? -13.227 8.07 -19.125 1 85.69 67 ILE A O 1
ATOM 513 N N . PRO A 1 68 ? -15.07 6.945 -18.469 1 77.62 68 PRO A N 1
ATOM 514 C CA . PRO A 1 68 ? -15.133 6.211 -19.734 1 77.62 68 PRO A CA 1
ATOM 515 C C . PRO A 1 68 ? -15.203 7.129 -20.953 1 77.62 68 PRO A C 1
ATOM 517 O O . PRO A 1 68 ? -14.625 6.828 -22 1 77.62 68 PRO A O 1
ATOM 520 N N . SER A 1 69 ? -15.93 8.234 -20.812 1 76 69 SER A N 1
ATOM 521 C CA . SER A 1 69 ? -16.125 9.156 -21.938 1 76 69 SER A CA 1
ATOM 522 C C . SER A 1 69 ? -14.891 10.008 -22.172 1 76 69 SER A C 1
ATOM 524 O O . SER A 1 69 ? -14.859 10.82 -23.094 1 76 69 SER A O 1
ATOM 526 N N . GLY A 1 70 ? -13.93 9.828 -21.391 1 77.31 70 GLY A N 1
ATOM 527 C CA . GLY A 1 70 ? -12.711 10.609 -21.531 1 77.31 70 GLY A CA 1
ATOM 528 C C . GLY A 1 70 ? -12.539 11.633 -20.422 1 77.31 70 GLY A C 1
ATOM 529 O O . GLY A 1 70 ? -13.531 12.156 -19.891 1 77.31 70 GLY A O 1
ATOM 530 N N . GLY A 1 71 ? -11.258 11.805 -20.016 1 85.12 71 GLY A N 1
ATOM 531 C CA . GLY A 1 71 ? -10.945 12.766 -18.969 1 85.12 71 GLY A CA 1
ATOM 532 C C . GLY A 1 71 ? -10.938 12.148 -17.578 1 85.12 71 GLY A C 1
ATOM 533 O O . GLY A 1 71 ? -10.742 10.945 -17.438 1 85.12 71 GLY A O 1
ATOM 534 N N . PHE A 1 72 ? -11.008 13.055 -16.625 1 91.75 72 PHE A N 1
ATOM 535 C CA . PHE A 1 72 ? -10.945 12.656 -15.227 1 91.75 72 PHE A CA 1
ATOM 536 C C . PHE A 1 72 ? -12.016 13.359 -14.406 1 91.75 72 PHE A C 1
ATOM 538 O O . PHE A 1 72 ? -12.555 14.383 -14.836 1 91.75 72 PHE A O 1
ATOM 545 N N . MET A 1 73 ? -12.414 12.742 -13.352 1 92.38 73 MET A N 1
ATOM 546 C CA . MET A 1 73 ? -13.328 13.344 -12.383 1 92.38 73 MET A CA 1
ATOM 547 C C . MET A 1 73 ? -12.734 13.312 -10.977 1 92.38 73 MET A C 1
ATOM 549 O O . MET A 1 73 ? -12.062 12.352 -10.609 1 92.38 73 MET A O 1
ATOM 553 N N . VAL A 1 74 ? -13.031 14.375 -10.25 1 90.44 74 VAL A N 1
ATOM 554 C CA . VAL A 1 74 ? -12.57 14.422 -8.867 1 90.44 74 VAL A CA 1
ATOM 555 C C . VAL A 1 74 ? -13.336 13.406 -8.031 1 90.44 74 VAL A C 1
ATOM 557 O O . VAL A 1 74 ? -14.57 13.367 -8.055 1 90.44 74 VAL A O 1
ATOM 560 N N . LYS A 1 75 ? -12.602 12.688 -7.254 1 87.5 75 LYS A N 1
ATOM 561 C CA . LYS A 1 75 ? -13.227 11.641 -6.441 1 87.5 75 LYS A CA 1
ATOM 562 C C . LYS A 1 75 ? -13.852 12.227 -5.18 1 87.5 75 LYS A C 1
ATOM 564 O O . LYS A 1 75 ? -13.352 13.211 -4.629 1 87.5 75 LYS A O 1
ATOM 569 N N . ALA A 1 76 ? -14.984 11.625 -4.824 1 84.62 76 ALA A N 1
ATOM 570 C CA . ALA A 1 76 ? -15.594 11.891 -3.521 1 84.62 76 ALA A CA 1
ATOM 571 C C . ALA A 1 76 ? -15.219 10.805 -2.516 1 84.62 76 ALA A C 1
ATOM 573 O O . ALA A 1 76 ? -15.141 9.625 -2.865 1 84.62 76 ALA A O 1
ATOM 574 N N . PHE A 1 77 ? -14.992 11.281 -1.279 1 85.06 77 PHE A N 1
ATOM 575 C CA . PHE A 1 77 ? -14.625 10.328 -0.243 1 85.06 77 PHE A CA 1
ATOM 576 C C . PHE A 1 77 ? -15.648 10.328 0.886 1 85.06 77 PHE A C 1
ATOM 578 O O . PHE A 1 77 ? -16.109 11.391 1.316 1 85.06 77 PHE A O 1
ATOM 585 N N . SER A 1 78 ? -16.031 9.156 1.273 1 85.06 78 SER A N 1
ATOM 586 C CA . SER A 1 78 ? -16.844 9 2.475 1 85.06 78 SER A CA 1
ATOM 587 C C . SER A 1 78 ? -15.984 9.039 3.732 1 85.06 78 SER A C 1
ATOM 589 O O . SER A 1 78 ? -14.758 8.945 3.656 1 85.06 78 SER A O 1
ATOM 591 N N . GLU A 1 79 ? -16.625 9.281 4.855 1 86.38 79 GLU A N 1
ATOM 592 C CA . GLU A 1 79 ? -15.914 9.18 6.129 1 86.38 79 GLU A CA 1
ATOM 593 C C . GLU A 1 79 ? -15.227 7.828 6.27 1 86.38 79 GLU A C 1
ATOM 595 O O . GLU A 1 79 ? -14.094 7.746 6.762 1 86.38 79 GLU A O 1
ATOM 600 N N . ARG A 1 80 ? -15.898 6.832 5.793 1 91 80 ARG A N 1
ATOM 601 C CA . ARG A 1 80 ? -15.328 5.488 5.852 1 91 80 ARG A CA 1
ATOM 602 C C . ARG A 1 80 ? -14.078 5.387 4.98 1 91 80 ARG A C 1
ATOM 604 O O . ARG A 1 80 ? -13.102 4.738 5.363 1 91 80 ARG A O 1
ATOM 611 N N . ASP A 1 81 ? -14.086 6.02 3.871 1 90.56 81 ASP A N 1
ATOM 612 C CA . ASP A 1 81 ? -12.906 6.035 3.008 1 90.56 81 ASP A CA 1
ATOM 613 C C . ASP A 1 81 ? -11.711 6.668 3.719 1 90.56 81 ASP A C 1
ATOM 615 O O . ASP A 1 81 ? -10.586 6.18 3.609 1 90.56 81 ASP A O 1
ATOM 619 N N . ILE A 1 82 ? -12 7.676 4.414 1 89.5 82 ILE A N 1
ATOM 620 C CA . ILE A 1 82 ? -10.953 8.406 5.117 1 89.5 82 ILE A CA 1
ATOM 621 C C . ILE A 1 82 ? -10.391 7.547 6.25 1 89.5 82 ILE A C 1
ATOM 623 O O . ILE A 1 82 ? -9.18 7.395 6.383 1 89.5 82 ILE A O 1
ATOM 627 N N . LEU A 1 83 ? -11.281 6.957 6.977 1 93.19 83 LEU A N 1
ATOM 628 C CA . LEU A 1 83 ? -10.867 6.117 8.094 1 93.19 83 LEU A CA 1
ATOM 629 C C . LEU A 1 83 ? -10.078 4.906 7.605 1 93.19 83 LEU A C 1
ATOM 631 O O . LEU A 1 83 ? -9.07 4.535 8.203 1 93.19 83 LEU A O 1
ATOM 635 N N . ASP A 1 84 ? -10.531 4.332 6.531 1 95.5 84 ASP A N 1
ATOM 636 C CA . ASP A 1 84 ? -9.812 3.199 5.949 1 95.5 84 ASP A CA 1
ATOM 637 C C . ASP A 1 84 ? -8.43 3.615 5.469 1 95.5 84 ASP A C 1
ATOM 639 O O . ASP A 1 84 ? -7.473 2.846 5.574 1 95.5 84 ASP A O 1
ATOM 643 N N . SER A 1 85 ? -8.32 4.781 4.93 1 94.06 85 SER A N 1
ATOM 644 C CA . SER A 1 85 ? -7.039 5.285 4.457 1 94.06 85 SER A CA 1
ATOM 645 C C . SER A 1 85 ? -6.078 5.527 5.613 1 94.06 85 SER A C 1
ATOM 647 O O . SER A 1 85 ? -4.875 5.281 5.492 1 94.06 85 SER A O 1
ATOM 649 N N . ILE A 1 86 ? -6.609 6.027 6.684 1 93.94 86 ILE A N 1
ATOM 650 C CA . ILE A 1 86 ? -5.805 6.25 7.883 1 93.94 86 ILE A CA 1
ATOM 651 C C . ILE A 1 86 ? -5.273 4.918 8.398 1 93.94 86 ILE A C 1
ATOM 653 O O . ILE A 1 86 ? -4.082 4.793 8.703 1 93.94 86 ILE A O 1
ATOM 657 N N . GLU A 1 87 ? -6.152 3.941 8.453 1 96.62 87 GLU A N 1
ATOM 658 C CA . GLU A 1 87 ? -5.762 2.609 8.898 1 96.62 87 GLU A CA 1
ATOM 659 C C . GLU A 1 87 ? -4.719 1.997 7.965 1 96.62 87 GLU A C 1
ATOM 661 O O . GLU A 1 87 ? -3.766 1.363 8.422 1 96.62 87 GLU A O 1
ATOM 666 N N . LEU A 1 88 ? -4.926 2.156 6.723 1 97 88 LEU A N 1
ATOM 667 C CA . LEU A 1 88 ? -3.988 1.663 5.719 1 97 88 LEU A CA 1
ATOM 668 C C . LEU A 1 88 ? -2.609 2.285 5.914 1 97 88 LEU A C 1
ATOM 670 O O . LEU A 1 88 ? -1.603 1.576 5.941 1 97 88 LEU A O 1
ATOM 674 N N . ARG A 1 89 ? -2.545 3.547 6.039 1 96.44 89 ARG A N 1
ATOM 675 C CA . ARG A 1 89 ? -1.271 4.219 6.273 1 96.44 89 ARG A CA 1
ATOM 676 C C . ARG A 1 89 ? -0.598 3.689 7.535 1 96.44 89 ARG A C 1
ATOM 678 O O . ARG A 1 89 ? 0.599 3.395 7.531 1 96.44 89 ARG A O 1
ATOM 685 N N . GLY A 1 90 ? -1.401 3.594 8.586 1 97.56 90 GLY A N 1
ATOM 686 C CA . GLY A 1 90 ? -0.861 3.064 9.828 1 97.56 90 GLY A CA 1
ATOM 687 C C . GLY A 1 90 ? -0.287 1.667 9.68 1 97.56 90 GLY A C 1
ATOM 688 O O . GLY A 1 90 ? 0.761 1.357 10.25 1 97.56 90 GLY A O 1
ATOM 689 N N . THR A 1 91 ? -0.984 0.894 8.961 1 98.38 91 THR A N 1
ATOM 690 C CA . THR A 1 91 ? -0.534 -0.472 8.719 1 98.38 91 THR A CA 1
ATOM 691 C C . THR A 1 91 ? 0.805 -0.479 7.988 1 98.38 91 THR A C 1
ATOM 693 O O . THR A 1 91 ? 1.726 -1.204 8.375 1 98.38 91 THR A O 1
ATOM 696 N N . LEU A 1 92 ? 0.929 0.324 7.035 1 98.19 92 LEU A N 1
ATOM 697 C CA . LEU A 1 92 ? 2.145 0.387 6.234 1 98.19 92 LEU A CA 1
ATOM 698 C C . LEU A 1 92 ? 3.293 0.993 7.031 1 98.19 92 LEU A C 1
ATOM 700 O O . LEU A 1 92 ? 4.41 0.474 7.012 1 98.19 92 LEU A O 1
ATOM 704 N N . GLU A 1 93 ? 3.047 2.051 7.73 1 98.31 93 GLU A N 1
ATOM 705 C CA . GLU A 1 93 ? 4.074 2.654 8.57 1 98.31 93 GLU A CA 1
ATOM 706 C C . GLU A 1 93 ? 4.477 1.72 9.703 1 98.31 93 GLU A C 1
ATOM 708 O O . GLU A 1 93 ? 5.637 1.705 10.125 1 98.31 93 GLU A O 1
ATOM 713 N N . GLY A 1 94 ? 3.463 1.016 10.219 1 98.75 94 GLY A N 1
ATOM 714 C CA . GLY A 1 94 ? 3.785 -0.018 11.188 1 98.75 94 GLY A CA 1
ATOM 715 C C . GLY A 1 94 ? 4.746 -1.062 10.648 1 98.75 94 GLY A C 1
ATOM 716 O O . GLY A 1 94 ? 5.691 -1.452 11.336 1 98.75 94 GLY A O 1
ATOM 717 N N . LEU A 1 95 ? 4.52 -1.485 9.438 1 98.69 95 LEU A N 1
ATOM 718 C CA . LEU A 1 95 ? 5.414 -2.443 8.797 1 98.69 95 LEU A CA 1
ATOM 719 C C . LEU A 1 95 ? 6.824 -1.873 8.672 1 98.69 95 LEU A C 1
ATOM 721 O O . LEU A 1 95 ? 7.805 -2.562 8.953 1 98.69 95 LEU A O 1
ATOM 725 N N . ALA A 1 96 ? 6.914 -0.64 8.258 1 98.75 96 ALA A N 1
ATOM 726 C CA . ALA A 1 96 ? 8.219 0.011 8.125 1 98.75 96 ALA A CA 1
ATOM 727 C C . ALA A 1 96 ? 8.953 0.043 9.461 1 98.75 96 ALA A C 1
ATOM 729 O O . ALA A 1 96 ? 10.148 -0.257 9.531 1 98.75 96 ALA A O 1
ATOM 730 N N . ALA A 1 97 ? 8.211 0.409 10.492 1 98.81 97 ALA A N 1
ATOM 731 C CA . ALA A 1 97 ? 8.812 0.475 11.82 1 98.81 97 ALA A CA 1
ATOM 732 C C . ALA A 1 97 ? 9.266 -0.905 12.289 1 98.81 97 ALA A C 1
ATOM 734 O O . ALA A 1 97 ? 10.328 -1.042 12.898 1 98.81 97 ALA A O 1
ATOM 735 N N . ARG A 1 98 ? 8.484 -1.9 11.984 1 98.81 98 ARG A N 1
ATOM 736 C CA . ARG A 1 98 ? 8.867 -3.262 12.344 1 98.81 98 ARG A CA 1
ATOM 737 C C . ARG A 1 98 ? 10.133 -3.691 11.609 1 98.81 98 ARG A C 1
ATOM 739 O O . ARG A 1 98 ? 11.047 -4.25 12.219 1 98.81 98 ARG A O 1
ATOM 746 N N . PHE A 1 99 ? 10.18 -3.439 10.32 1 98.69 99 PHE A N 1
ATOM 747 C CA . PHE A 1 99 ? 11.375 -3.756 9.547 1 98.69 99 PHE A CA 1
ATOM 748 C C . PHE A 1 99 ? 12.602 -3.092 10.164 1 98.69 99 PHE A C 1
ATOM 750 O O . PHE A 1 99 ? 13.633 -3.74 10.359 1 98.69 99 PHE A O 1
ATOM 757 N N . ALA A 1 100 ? 12.477 -1.799 10.461 1 98.75 100 ALA A N 1
ATOM 758 C CA . ALA A 1 100 ? 13.594 -1.061 11.047 1 98.75 100 ALA A CA 1
ATOM 759 C C . ALA A 1 100 ? 14.07 -1.715 12.336 1 98.75 100 ALA A C 1
ATOM 761 O O . ALA A 1 100 ? 15.273 -1.911 12.531 1 98.75 100 ALA A O 1
ATOM 762 N N . ALA A 1 101 ? 13.148 -2.068 13.18 1 98.75 101 ALA A N 1
ATOM 763 C CA . ALA A 1 101 ? 13.492 -2.691 14.461 1 98.75 101 ALA A CA 1
ATOM 764 C C . ALA A 1 101 ? 14.164 -4.047 14.242 1 98.75 101 ALA A C 1
ATOM 766 O O . ALA A 1 101 ? 15.219 -4.32 14.82 1 98.75 101 ALA A O 1
ATOM 767 N N . GLU A 1 102 ? 13.602 -4.855 13.398 1 98.12 102 GLU A N 1
ATOM 768 C CA . GLU A 1 102 ? 14.078 -6.219 13.203 1 98.12 102 GLU A CA 1
ATOM 769 C C . GLU A 1 102 ? 15.43 -6.234 12.492 1 98.12 102 GLU A C 1
ATOM 771 O O . GLU A 1 102 ? 16.281 -7.082 12.773 1 98.12 102 GLU A O 1
ATOM 776 N N . ARG A 1 103 ? 15.625 -5.293 11.594 1 97.06 103 ARG A N 1
ATOM 777 C CA . ARG A 1 103 ? 16.875 -5.223 10.836 1 97.06 103 ARG A CA 1
ATOM 778 C C . ARG A 1 103 ? 17.969 -4.559 11.656 1 97.06 103 ARG A C 1
ATOM 780 O O . ARG A 1 103 ? 19.156 -4.758 11.391 1 97.06 103 ARG A O 1
ATOM 787 N N . GLY A 1 104 ? 17.594 -3.844 12.602 1 97.25 104 GLY A N 1
ATOM 788 C CA . GLY A 1 104 ? 18.562 -3.121 13.406 1 97.25 104 GLY A CA 1
ATOM 789 C C . GLY A 1 104 ? 19.031 -1.826 12.766 1 97.25 104 GLY A C 1
ATOM 790 O O . GLY A 1 104 ? 19.312 -1.791 11.57 1 97.25 104 GLY A O 1
ATOM 791 N N . VAL A 1 105 ? 19.016 -0.788 13.594 1 97 105 VAL A N 1
ATOM 792 C CA . VAL A 1 105 ? 19.422 0.541 13.148 1 97 105 VAL A CA 1
ATOM 793 C C . VAL A 1 105 ? 20.5 1.084 14.078 1 97 105 VAL A C 1
ATOM 795 O O . VAL A 1 105 ? 20.406 0.949 15.297 1 97 105 VAL A O 1
ATOM 798 N N . SER A 1 106 ? 21.531 1.658 13.516 1 96.81 106 SER A N 1
ATOM 799 C CA . SER A 1 106 ? 22.609 2.213 14.32 1 96.81 106 SER A CA 1
ATOM 800 C C . SER A 1 106 ? 22.188 3.496 15.016 1 96.81 106 SER A C 1
ATOM 802 O O . SER A 1 106 ? 21.234 4.156 14.586 1 96.81 106 SER A O 1
ATOM 804 N N . SER A 1 107 ? 22.938 3.795 16.062 1 95.69 107 SER A N 1
ATOM 805 C CA . SER A 1 107 ? 22.688 5.051 16.75 1 95.69 107 SER A CA 1
ATOM 806 C C . SER A 1 107 ? 22.859 6.246 15.82 1 95.69 107 SER A C 1
ATOM 808 O O . SER A 1 107 ? 22.125 7.23 15.922 1 95.69 107 SER A O 1
ATOM 810 N N . ARG A 1 108 ? 23.75 6.125 14.953 1 96.75 108 ARG A N 1
ATOM 811 C CA . ARG A 1 108 ? 24 7.191 13.992 1 96.75 108 ARG A CA 1
ATOM 812 C C . ARG A 1 108 ? 22.812 7.391 13.07 1 96.75 108 ARG A C 1
ATOM 814 O O . ARG A 1 108 ? 22.422 8.523 12.773 1 96.75 108 ARG A O 1
ATOM 821 N N . ASP A 1 109 ? 22.188 6.293 12.695 1 96.69 109 ASP A N 1
ATOM 822 C CA . ASP A 1 109 ? 21.062 6.359 11.781 1 96.69 109 ASP A CA 1
ATOM 823 C C . ASP A 1 109 ? 19.812 6.871 12.492 1 96.69 109 ASP A C 1
ATOM 825 O O . ASP A 1 109 ? 18.875 7.352 11.852 1 96.69 109 ASP A O 1
ATOM 829 N N . LEU A 1 110 ? 19.828 6.805 13.805 1 97.25 110 LEU A N 1
ATOM 830 C CA . LEU A 1 110 ? 18.672 7.242 14.586 1 97.25 110 LEU A CA 1
ATOM 831 C C . LEU A 1 110 ? 18.781 8.719 14.938 1 97.25 110 LEU A C 1
ATOM 833 O O . LEU A 1 110 ? 17.797 9.352 15.312 1 97.25 110 LEU A O 1
ATOM 837 N N . GLU A 1 111 ? 19.906 9.281 14.805 1 97.44 111 GLU A N 1
ATOM 838 C CA . GLU A 1 111 ? 20.188 10.633 15.297 1 97.44 111 GLU A CA 1
ATOM 839 C C . GLU A 1 111 ? 19.297 11.664 14.602 1 97.44 111 GLU A C 1
ATOM 841 O O . GLU A 1 111 ? 18.734 12.539 15.25 1 97.44 111 GLU A O 1
ATOM 846 N N . PRO A 1 112 ? 19.156 11.57 13.273 1 97.81 112 PRO A N 1
ATOM 847 C CA . PRO A 1 112 ? 18.281 12.547 12.617 1 97.81 112 PRO A CA 1
ATOM 848 C C . PRO A 1 112 ? 16.859 12.5 13.133 1 97.81 112 PRO A C 1
ATOM 850 O O . PRO A 1 112 ? 16.188 13.539 13.234 1 97.81 112 PRO A O 1
ATOM 853 N N . LEU A 1 113 ? 16.359 11.336 13.5 1 97.88 113 LEU A N 1
ATOM 854 C CA . LEU A 1 113 ? 15.031 11.203 14.062 1 97.88 113 LEU A CA 1
ATOM 855 C C . LEU A 1 113 ? 14.938 11.883 15.422 1 97.88 113 LEU A C 1
ATOM 857 O O . LEU A 1 113 ? 13.984 12.617 15.695 1 97.88 113 LEU A O 1
ATOM 861 N N . LYS A 1 114 ? 15.938 11.609 16.172 1 97.56 114 LYS A N 1
ATOM 862 C CA . LYS A 1 114 ? 15.969 12.18 17.516 1 97.56 114 LYS A CA 1
ATOM 863 C C . LYS A 1 114 ? 16.062 13.703 17.469 1 97.56 114 LYS A C 1
ATOM 865 O O . LYS A 1 114 ? 15.453 14.398 18.281 1 97.56 114 LYS A O 1
ATOM 870 N N . GLU A 1 115 ? 16.797 14.188 16.516 1 97.75 115 GLU A N 1
ATOM 871 C CA . GLU A 1 115 ? 16.891 15.633 16.312 1 97.75 115 GLU A CA 1
ATOM 872 C C . GLU A 1 115 ? 15.547 16.219 15.93 1 97.75 115 GLU A C 1
ATOM 874 O O . GLU A 1 115 ? 15.148 17.266 16.453 1 97.75 115 GLU A O 1
ATOM 879 N N . CYS A 1 116 ? 14.867 15.562 15.023 1 97.31 116 CYS A N 1
ATOM 880 C CA . CYS A 1 116 ? 13.531 15.992 14.648 1 97.31 116 CYS A CA 1
ATOM 881 C C . CYS A 1 116 ? 12.609 16.031 15.859 1 97.31 116 CYS A C 1
ATOM 883 O O . CYS A 1 116 ? 11.859 17 16.047 1 97.31 116 CYS A O 1
ATOM 885 N N . LEU A 1 117 ? 12.695 15.047 16.719 1 97.94 117 LEU A N 1
ATOM 886 C CA . LEU A 1 117 ? 11.859 14.953 17.906 1 97.94 117 LEU A CA 1
ATOM 887 C C . LEU A 1 117 ? 12.141 16.109 18.875 1 97.94 117 LEU A C 1
ATOM 889 O O . LEU A 1 117 ? 11.219 16.688 19.438 1 97.94 117 LEU A O 1
ATOM 893 N N . ASN A 1 118 ? 13.398 16.359 18.984 1 97.81 118 ASN A N 1
ATOM 894 C CA . ASN A 1 118 ? 13.781 17.453 19.859 1 97.81 118 ASN A CA 1
ATOM 895 C C . ASN A 1 118 ? 13.211 18.781 19.375 1 97.81 118 ASN A C 1
ATOM 897 O O . ASN A 1 118 ? 12.727 19.578 20.188 1 97.81 118 ASN A O 1
ATOM 901 N N . GLU A 1 119 ? 13.273 19.016 18.125 1 97.5 119 GLU A N 1
ATOM 902 C CA . GLU A 1 119 ? 12.727 20.234 17.547 1 97.5 119 GLU A CA 1
ATOM 903 C C . GLU A 1 119 ? 11.203 20.297 17.719 1 97.5 119 GLU A C 1
ATOM 905 O O . GLU A 1 119 ? 10.648 21.328 18.062 1 97.5 119 GLU A O 1
ATOM 910 N N . ILE A 1 120 ? 10.547 19.141 17.516 1 96.75 120 ILE A N 1
ATOM 911 C CA . ILE A 1 120 ? 9.094 19.078 17.625 1 96.75 120 ILE A CA 1
ATOM 912 C C . ILE A 1 120 ? 8.672 19.344 19.062 1 96.75 120 ILE A C 1
ATOM 914 O O . ILE A 1 120 ? 7.668 20 19.328 1 96.75 120 ILE A O 1
ATOM 918 N N . ASP A 1 121 ? 9.438 18.891 20 1 95.81 121 ASP A N 1
ATOM 919 C CA . ASP A 1 121 ? 9.148 19.109 21.422 1 95.81 121 ASP A CA 1
ATOM 920 C C . ASP A 1 121 ? 9.008 20.594 21.719 1 95.81 121 ASP A C 1
ATOM 922 O O . ASP A 1 121 ? 8.094 21 22.438 1 95.81 121 ASP A O 1
ATOM 926 N N . GLY A 1 122 ? 9.938 21.328 21.203 1 93.88 122 GLY A N 1
ATOM 927 C CA . GLY A 1 122 ? 9.906 22.766 21.438 1 93.88 122 GLY A CA 1
ATOM 928 C C . GLY A 1 122 ? 8.688 23.438 20.844 1 93.88 122 GLY A C 1
ATOM 929 O O . GLY A 1 122 ? 8.195 24.438 21.391 1 93.88 122 GLY A O 1
ATOM 930 N N . LEU A 1 123 ? 8.141 22.922 19.797 1 92.19 123 LEU A N 1
ATOM 931 C CA . LEU A 1 123 ? 7.012 23.516 19.109 1 92.19 123 LEU A CA 1
ATOM 932 C C . LEU A 1 123 ? 5.699 23.172 19.797 1 92.19 123 LEU A C 1
ATOM 934 O O . LEU A 1 123 ? 4.859 24.047 20.016 1 92.19 123 LEU A O 1
ATOM 938 N N . VAL A 1 124 ? 5.531 21.922 20.219 1 90.06 124 VAL A N 1
ATOM 939 C CA . VAL A 1 124 ? 4.227 21.438 20.672 1 90.06 124 VAL A CA 1
ATOM 940 C C . VAL A 1 124 ? 3.982 21.875 22.109 1 90.06 124 VAL A C 1
ATOM 942 O O . VAL A 1 124 ? 2.854 21.797 22.609 1 90.06 124 VAL A O 1
ATOM 945 N N . ARG A 1 125 ? 4.953 22.391 22.766 1 87.69 125 ARG A N 1
ATOM 946 C CA . ARG A 1 125 ? 4.809 22.844 24.141 1 87.69 125 ARG A CA 1
ATOM 947 C C . ARG A 1 125 ? 4.25 24.266 24.188 1 87.69 125 ARG A C 1
ATOM 949 O O . ARG A 1 125 ? 3.824 24.734 25.25 1 87.69 125 ARG A O 1
ATOM 956 N N . GLN A 1 126 ? 4.23 24.875 23.031 1 85.88 126 GLN A N 1
ATOM 957 C CA . GLN A 1 126 ? 3.648 26.203 22.969 1 85.88 126 GLN A CA 1
ATOM 958 C C . GLN A 1 126 ? 2.131 26.141 23.125 1 85.88 126 GLN A C 1
ATOM 960 O O . GLN A 1 126 ? 1.468 25.312 22.516 1 85.88 126 GLN A O 1
ATOM 965 N N . ASP A 1 127 ? 1.566 27.094 23.953 1 81.44 127 ASP A N 1
ATOM 966 C CA . ASP A 1 127 ? 0.124 27.156 24.156 1 81.44 127 ASP A CA 1
ATOM 967 C C . ASP A 1 127 ? -0.375 28.594 24.109 1 81.44 127 ASP A C 1
ATOM 969 O O . ASP A 1 127 ? -0.102 29.391 25.016 1 81.44 127 ASP A O 1
ATOM 973 N N . PRO A 1 128 ? -1.113 28.938 23.109 1 79.81 128 PRO A N 1
ATOM 974 C CA . PRO A 1 128 ? -1.456 28.172 21.906 1 79.81 128 PRO A CA 1
ATOM 975 C C . PRO A 1 128 ? -0.3 28.078 20.922 1 79.81 128 PRO A C 1
ATOM 977 O O . PRO A 1 128 ? 0.596 28.938 20.938 1 79.81 128 PRO A O 1
ATOM 980 N N . ILE A 1 129 ? -0.333 27.047 20.141 1 82 129 ILE A N 1
ATOM 981 C CA . ILE A 1 129 ? 0.678 26.938 19.094 1 82 129 ILE A CA 1
ATOM 982 C C . ILE A 1 129 ? 0.443 27.984 18.016 1 82 129 ILE A C 1
ATOM 984 O O . ILE A 1 129 ? -0.688 28.188 17.578 1 82 129 ILE A O 1
ATOM 988 N N . SER A 1 130 ? 1.482 28.797 17.75 1 82 130 SER A N 1
ATOM 989 C CA . SER A 1 130 ? 1.364 29.828 16.719 1 82 130 SER A CA 1
ATOM 990 C C . SER A 1 130 ? 1.225 29.203 15.336 1 82 130 SER A C 1
ATOM 992 O O . SER A 1 130 ? 1.536 28.031 15.141 1 82 130 SER A O 1
ATOM 994 N N . VAL A 1 131 ? 0.732 29.969 14.453 1 77.38 131 VAL A N 1
ATOM 995 C CA . VAL A 1 131 ? 0.594 29.531 13.07 1 77.38 131 VAL A CA 1
ATOM 996 C C . VAL A 1 131 ? 1.962 29.141 12.516 1 77.38 131 VAL A C 1
ATOM 998 O O . VAL A 1 131 ? 2.092 28.141 11.82 1 77.38 131 VAL A O 1
ATOM 1001 N N . GLU A 1 132 ? 2.965 29.875 12.859 1 82.31 132 GLU A N 1
ATOM 1002 C CA . GLU A 1 132 ? 4.32 29.609 12.398 1 82.31 132 GLU A CA 1
ATOM 1003 C C . GLU A 1 132 ? 4.859 28.312 12.992 1 82.31 132 GLU A C 1
ATOM 1005 O O . GLU A 1 132 ? 5.473 27.5 12.297 1 82.31 132 GLU A O 1
ATOM 1010 N N . ALA A 1 133 ? 4.605 28.203 14.242 1 83.88 133 ALA A N 1
ATOM 1011 C CA . ALA A 1 133 ? 5.043 27 14.922 1 83.88 133 ALA A CA 1
ATOM 1012 C C . ALA A 1 133 ? 4.324 25.766 14.383 1 83.88 133 ALA A C 1
ATOM 1014 O O . ALA A 1 133 ? 4.918 24.688 14.266 1 83.88 133 ALA A O 1
ATOM 1015 N N . PHE A 1 134 ? 3.129 25.953 14.062 1 82.81 134 PHE A N 1
ATOM 1016 C CA . PHE A 1 134 ? 2.35 24.859 13.508 1 82.81 134 PHE A CA 1
ATOM 1017 C C . PHE A 1 134 ? 2.875 24.453 12.133 1 82.81 134 PHE A C 1
ATOM 1019 O O . PHE A 1 134 ? 2.969 23.266 11.82 1 82.81 134 PHE A O 1
ATOM 1026 N N . SER A 1 135 ? 3.146 25.469 11.336 1 84.12 135 SER A N 1
ATOM 1027 C CA . SER A 1 135 ? 3.736 25.188 10.031 1 84.12 135 SER A CA 1
ATOM 1028 C C . SER A 1 135 ? 5.051 24.422 10.172 1 84.12 135 SER A C 1
ATOM 1030 O O . SER A 1 135 ? 5.301 23.469 9.43 1 84.12 135 SER A O 1
ATOM 1032 N N . SER A 1 136 ? 5.859 24.797 11.133 1 89.62 136 SER A N 1
ATOM 1033 C CA . SER A 1 136 ? 7.105 24.094 11.414 1 89.62 136 SER A CA 1
ATOM 1034 C C . SER A 1 136 ? 6.848 22.672 11.883 1 89.62 136 SER A C 1
ATOM 1036 O O . SER A 1 136 ? 7.566 21.75 11.508 1 89.62 136 SER A O 1
ATOM 1038 N N . TYR A 1 137 ? 5.809 22.484 12.703 1 90.5 137 TYR A N 1
ATOM 1039 C CA . TYR A 1 137 ? 5.434 21.156 13.164 1 90.5 137 TYR A CA 1
ATOM 1040 C C . TYR A 1 137 ? 5.09 20.25 11.992 1 90.5 137 TYR A C 1
ATOM 1042 O O . TYR A 1 137 ? 5.555 19.109 11.93 1 90.5 137 TYR A O 1
ATOM 1050 N N . VAL A 1 138 ? 4.273 20.75 11.062 1 87.5 138 VAL A N 1
ATOM 1051 C CA . VAL A 1 138 ? 3.832 19.953 9.922 1 87.5 138 VAL A CA 1
ATOM 1052 C C . VAL A 1 138 ? 5.039 19.484 9.109 1 87.5 138 VAL A C 1
ATOM 1054 O O . VAL A 1 138 ? 5.137 18.328 8.727 1 87.5 138 VAL A O 1
ATOM 1057 N N . ALA A 1 139 ? 5.98 20.391 8.875 1 90.62 139 ALA A N 1
ATOM 1058 C CA . ALA A 1 139 ? 7.176 20.078 8.102 1 90.62 139 ALA A CA 1
ATOM 1059 C C . ALA A 1 139 ? 8.047 19.047 8.836 1 90.62 139 ALA A C 1
ATOM 1061 O O . ALA A 1 139 ? 8.516 18.078 8.234 1 90.62 139 ALA A O 1
ATOM 1062 N N . LEU A 1 140 ? 8.242 19.219 10.109 1 94.75 140 LEU A N 1
ATOM 1063 C CA . LEU A 1 140 ? 9.078 18.328 10.906 1 94.75 140 LEU A CA 1
ATOM 1064 C C . LEU A 1 140 ? 8.414 16.969 11.07 1 94.75 140 LEU A C 1
ATOM 1066 O O . LEU A 1 140 ? 9.094 15.938 11.055 1 94.75 140 LEU A O 1
ATOM 1070 N N . ASN A 1 141 ? 7.117 16.984 11.234 1 94.44 141 ASN A N 1
ATOM 1071 C CA . ASN A 1 141 ? 6.367 15.734 11.32 1 94.44 141 ASN A CA 1
ATOM 1072 C C . ASN A 1 141 ? 6.488 14.914 10.039 1 94.44 141 ASN A C 1
ATOM 1074 O O . ASN A 1 141 ? 6.684 13.703 10.094 1 94.44 141 ASN A O 1
ATOM 1078 N N . ALA A 1 142 ? 6.414 15.617 8.953 1 92.69 142 ALA A N 1
ATOM 1079 C CA . ALA A 1 142 ? 6.609 14.953 7.664 1 92.69 142 ALA A CA 1
ATOM 1080 C C . ALA A 1 142 ? 8.023 14.383 7.547 1 92.69 142 ALA A C 1
ATOM 1082 O O . ALA A 1 142 ? 8.211 13.258 7.078 1 92.69 142 ALA A O 1
ATOM 1083 N N . ARG A 1 143 ? 8.961 15.141 7.957 1 95.69 143 ARG A N 1
ATOM 1084 C CA . ARG A 1 143 ? 10.352 14.703 7.922 1 95.69 143 ARG A CA 1
ATOM 1085 C C . ARG A 1 143 ? 10.562 13.492 8.82 1 95.69 143 ARG A C 1
ATOM 1087 O O . ARG A 1 143 ? 11.234 12.531 8.43 1 95.69 143 ARG A O 1
ATOM 1094 N N . PHE A 1 144 ? 9.984 13.523 10.039 1 98.12 144 PHE A N 1
ATOM 1095 C CA . PHE A 1 144 ? 10.102 12.406 10.969 1 98.12 144 PHE A CA 1
ATOM 1096 C C . PHE A 1 144 ? 9.586 11.117 10.336 1 98.12 144 PHE A C 1
ATOM 1098 O O . PHE A 1 144 ? 10.281 10.102 10.352 1 98.12 144 PHE A O 1
ATOM 1105 N N . HIS A 1 145 ? 8.43 11.133 9.734 1 97.75 145 HIS A N 1
ATOM 1106 C CA . HIS A 1 145 ? 7.82 9.945 9.141 1 97.75 145 HIS A CA 1
ATOM 1107 C C . HIS A 1 145 ? 8.625 9.453 7.938 1 97.75 145 HIS A C 1
ATOM 1109 O O . HIS A 1 145 ? 8.766 8.25 7.734 1 97.75 145 HIS A O 1
ATOM 1115 N N . ALA A 1 146 ? 9.133 10.438 7.188 1 96.56 146 ALA A N 1
ATOM 1116 C CA . ALA A 1 146 ? 9.969 10.055 6.051 1 96.56 146 ALA A CA 1
ATOM 1117 C C . ALA A 1 146 ? 11.227 9.336 6.512 1 96.56 146 ALA A C 1
ATOM 1119 O O . ALA A 1 146 ? 11.594 8.297 5.957 1 96.56 146 ALA A O 1
ATOM 1120 N N . LEU A 1 147 ? 11.867 9.883 7.512 1 97.75 147 LEU A N 1
ATOM 1121 C CA . LEU A 1 147 ? 13.078 9.281 8.062 1 97.75 147 LEU A CA 1
ATOM 1122 C C . LEU A 1 147 ? 12.781 7.895 8.625 1 97.75 147 LEU A C 1
ATOM 1124 O O . LEU A 1 147 ? 13.555 6.953 8.406 1 97.75 147 LEU A O 1
ATOM 1128 N N . LEU A 1 148 ? 11.703 7.797 9.328 1 98.06 148 LEU A N 1
ATOM 1129 C CA . LEU A 1 148 ? 11.312 6.516 9.906 1 98.06 148 LEU A CA 1
ATOM 1130 C C . LEU A 1 148 ? 11.094 5.469 8.82 1 98.06 148 LEU A C 1
ATOM 1132 O O . LEU A 1 148 ? 11.57 4.34 8.93 1 98.06 148 LEU A O 1
ATOM 1136 N N . THR A 1 149 ? 10.352 5.84 7.812 1 97.81 149 THR A N 1
ATOM 1137 C CA . THR A 1 149 ? 10.07 4.957 6.688 1 97.81 149 THR A CA 1
ATOM 1138 C C . THR A 1 149 ? 11.367 4.508 6.02 1 97.81 149 THR A C 1
ATOM 1140 O O . THR A 1 149 ? 11.516 3.338 5.66 1 97.81 149 THR A O 1
ATOM 1143 N N . GLU A 1 150 ? 12.328 5.406 5.918 1 97.75 150 GLU A N 1
ATOM 1144 C CA . GLU A 1 150 ? 13.609 5.105 5.281 1 97.75 150 GLU A CA 1
ATOM 1145 C C . GLU A 1 150 ? 14.398 4.078 6.086 1 97.75 150 GLU A C 1
ATOM 1147 O O . GLU A 1 150 ? 15.156 3.291 5.523 1 97.75 150 GLU A O 1
ATOM 1152 N N . LEU A 1 151 ? 14.195 4.07 7.367 1 98.06 151 LEU A N 1
ATOM 1153 C CA . LEU A 1 151 ? 14.906 3.135 8.227 1 98.06 151 LEU A CA 1
ATOM 1154 C C . LEU A 1 151 ? 14.484 1.698 7.941 1 98.06 151 LEU A C 1
ATOM 1156 O O . LEU A 1 151 ? 15.172 0.754 8.336 1 98.06 151 LEU A O 1
ATOM 1160 N N . SER A 1 152 ? 13.312 1.51 7.312 1 98.12 152 SER A N 1
ATOM 1161 C CA . SER A 1 152 ? 12.891 0.165 6.938 1 98.12 152 SER A CA 1
ATOM 1162 C C . SER A 1 152 ? 13.852 -0.456 5.93 1 98.12 152 SER A C 1
ATOM 1164 O O . SER A 1 152 ? 13.914 -1.68 5.797 1 98.12 152 SER A O 1
ATOM 1166 N N . ARG A 1 153 ? 14.477 0.464 5.117 1 97.38 153 ARG A N 1
ATOM 1167 C CA . ARG A 1 153 ? 15.383 0.056 4.043 1 97.38 153 ARG A CA 1
ATOM 1168 C C . ARG A 1 153 ? 14.68 -0.888 3.07 1 97.38 153 ARG A C 1
ATOM 1170 O O . ARG A 1 153 ? 15.273 -1.877 2.627 1 97.38 153 ARG A O 1
ATOM 1177 N N . SER A 1 154 ? 13.461 -0.649 2.842 1 96.75 154 SER A N 1
ATOM 1178 C CA . SER A 1 154 ? 12.656 -1.419 1.897 1 96.75 154 SER A CA 1
ATOM 1179 C C . SER A 1 154 ? 12.039 -0.517 0.836 1 96.75 154 SER A C 1
ATOM 1181 O O . SER A 1 154 ? 11.07 0.194 1.107 1 96.75 154 SER A O 1
ATOM 1183 N N . ALA A 1 155 ? 12.555 -0.619 -0.346 1 92.94 155 ALA A N 1
ATOM 1184 C CA . ALA A 1 155 ? 12.086 0.231 -1.438 1 92.94 155 ALA A CA 1
ATOM 1185 C C . ALA A 1 155 ? 10.609 -0.004 -1.719 1 92.94 155 ALA A C 1
ATOM 1187 O O . ALA A 1 155 ? 9.836 0.949 -1.856 1 92.94 155 ALA A O 1
ATOM 1188 N N . PRO A 1 156 ? 10.125 -1.254 -1.708 1 92.56 156 PRO A N 1
ATOM 1189 C CA . PRO A 1 156 ? 8.703 -1.448 -1.963 1 92.56 156 PRO A CA 1
ATOM 1190 C C . PRO A 1 156 ? 7.82 -0.862 -0.862 1 92.56 156 PRO A C 1
ATOM 1192 O O . PRO A 1 156 ? 6.75 -0.318 -1.146 1 92.56 156 PRO A O 1
ATOM 1195 N N . VAL A 1 157 ? 8.242 -0.917 0.37 1 96.44 157 VAL A N 1
ATOM 1196 C CA . VAL A 1 157 ? 7.457 -0.386 1.479 1 96.44 157 VAL A CA 1
ATOM 1197 C C . VAL A 1 157 ? 7.441 1.14 1.417 1 96.44 157 VAL A C 1
ATOM 1199 O O . VAL A 1 157 ? 6.383 1.761 1.55 1 96.44 157 VAL A O 1
ATOM 1202 N N . ILE A 1 158 ? 8.609 1.709 1.154 1 95.81 158 ILE A N 1
ATOM 1203 C CA . ILE A 1 158 ? 8.734 3.16 1.063 1 95.81 158 ILE A CA 1
ATOM 1204 C C . ILE A 1 158 ? 7.816 3.688 -0.04 1 95.81 158 ILE A C 1
ATOM 1206 O O . ILE A 1 158 ? 7.062 4.641 0.172 1 95.81 158 ILE A O 1
ATOM 1210 N N . ARG A 1 159 ? 7.773 3.025 -1.106 1 90.19 159 ARG A N 1
ATOM 1211 C CA . ARG A 1 159 ? 6.961 3.443 -2.242 1 90.19 159 ARG A CA 1
ATOM 1212 C C . ARG A 1 159 ? 5.473 3.371 -1.906 1 90.19 159 ARG A C 1
ATOM 1214 O O . ARG A 1 159 ? 4.707 4.273 -2.252 1 90.19 159 ARG A O 1
ATOM 1221 N N . GLN A 1 160 ? 5.094 2.344 -1.249 1 92.5 160 GLN A N 1
ATOM 1222 C CA . GLN A 1 160 ? 3.684 2.176 -0.918 1 92.5 160 GLN A CA 1
ATOM 1223 C C . GLN A 1 160 ? 3.24 3.191 0.131 1 92.5 160 GLN A C 1
ATOM 1225 O O . GLN A 1 160 ? 2.113 3.689 0.082 1 92.5 160 GLN A O 1
ATOM 1230 N N . ILE A 1 161 ? 4.086 3.484 1.082 1 94.88 161 ILE A N 1
ATOM 1231 C CA . ILE A 1 161 ? 3.768 4.484 2.094 1 94.88 161 ILE A CA 1
ATOM 1232 C C . ILE A 1 161 ? 3.6 5.852 1.436 1 94.88 161 ILE A C 1
ATOM 1234 O O . ILE A 1 161 ? 2.668 6.594 1.756 1 94.88 161 ILE A O 1
ATOM 1238 N N . ASP A 1 162 ? 4.492 6.156 0.524 1 89.5 162 ASP A N 1
ATOM 1239 C CA . ASP A 1 162 ? 4.398 7.422 -0.197 1 89.5 162 ASP A CA 1
ATOM 1240 C C . ASP A 1 162 ? 3.055 7.547 -0.917 1 89.5 162 ASP A C 1
ATOM 1242 O O . ASP A 1 162 ? 2.42 8.602 -0.881 1 89.5 162 ASP A O 1
ATOM 1246 N N . ARG A 1 163 ? 2.598 6.492 -1.397 1 85.12 163 ARG A N 1
ATOM 1247 C CA . ARG A 1 163 ? 1.328 6.484 -2.115 1 85.12 163 ARG A CA 1
ATOM 1248 C C . ARG A 1 163 ? 0.153 6.617 -1.153 1 85.12 163 ARG A C 1
ATOM 1250 O O . ARG A 1 163 ? -0.78 7.383 -1.406 1 85.12 163 ARG A O 1
ATOM 1257 N N . ALA A 1 164 ? 0.232 5.902 -0.096 1 88.88 164 ALA A N 1
ATOM 1258 C CA . ALA A 1 164 ? -0.848 5.906 0.888 1 88.88 164 ALA A CA 1
ATOM 1259 C C . ALA A 1 164 ? -0.96 7.266 1.572 1 88.88 164 ALA A C 1
ATOM 1261 O O . ALA A 1 164 ? -2.039 7.648 2.035 1 88.88 164 ALA A O 1
ATOM 1262 N N . SER A 1 165 ? 0.165 8 1.58 1 88.12 165 SER A N 1
ATOM 1263 C CA . SER A 1 165 ? 0.209 9.273 2.293 1 88.12 165 SER A CA 1
ATOM 1264 C C . SER A 1 165 ? -0.068 10.445 1.354 1 88.12 165 SER A C 1
ATOM 1266 O O . SER A 1 165 ? -0.072 11.602 1.78 1 88.12 165 SER A O 1
ATOM 1268 N N . ALA A 1 166 ? -0.276 10.125 0.134 1 79.31 166 ALA A N 1
ATOM 1269 C CA . ALA A 1 166 ? -0.388 11.188 -0.86 1 79.31 166 ALA A CA 1
ATOM 1270 C C . ALA A 1 166 ? -1.731 11.898 -0.75 1 79.31 166 ALA A C 1
ATOM 1272 O O . ALA A 1 166 ? -1.849 13.078 -1.108 1 79.31 166 ALA A O 1
ATOM 1273 N N . LEU A 1 167 ? -2.746 11.156 -0.231 1 76.25 167 LEU A N 1
ATOM 1274 C CA . LEU A 1 167 ? -4.023 11.828 0.002 1 76.25 167 LEU A CA 1
ATOM 1275 C C . LEU A 1 167 ? -3.945 12.742 1.218 1 76.25 167 LEU A C 1
ATOM 1277 O O . LEU A 1 167 ? -3.434 12.344 2.268 1 76.25 167 LEU A O 1
ATOM 1281 N N . PRO A 1 168 ? -4.441 13.93 1.069 1 70.06 168 PRO A N 1
ATOM 1282 C CA . PRO A 1 168 ? -4.277 14.914 2.141 1 70.06 168 PRO A CA 1
ATOM 1283 C C . PRO A 1 168 ? -4.832 14.43 3.479 1 70.06 168 PRO A C 1
ATOM 1285 O O . PRO A 1 168 ? -4.215 14.648 4.523 1 70.06 168 PRO A O 1
ATOM 1288 N N . PHE A 1 169 ? -5.906 13.781 3.404 1 75.75 169 PHE A N 1
ATOM 1289 C CA . PHE A 1 169 ? -6.52 13.359 4.656 1 75.75 169 PHE A CA 1
ATOM 1290 C C . PHE A 1 169 ? -5.816 12.125 5.219 1 75.75 169 PHE A C 1
ATOM 1292 O O . PHE A 1 169 ? -6.008 11.773 6.383 1 75.75 169 PHE A O 1
ATOM 1299 N N . ALA A 1 170 ? -5.004 11.547 4.375 1 77.38 170 ALA A N 1
ATOM 1300 C CA . ALA A 1 170 ? -4.316 10.336 4.816 1 77.38 170 ALA A CA 1
ATOM 1301 C C . ALA A 1 170 ? -2.875 10.633 5.211 1 77.38 170 ALA A C 1
ATOM 1303 O O . ALA A 1 170 ? -2.135 9.734 5.617 1 77.38 170 ALA A O 1
ATOM 1304 N N . SER A 1 171 ? -2.523 11.906 5.098 1 81.25 171 SER A N 1
ATOM 1305 C CA . SER A 1 171 ? -1.18 12.281 5.531 1 81.25 171 SER A CA 1
ATOM 1306 C C . SER A 1 171 ? -1.072 12.297 7.051 1 81.25 171 SER A C 1
ATOM 1308 O O . SER A 1 171 ? -2.08 12.43 7.746 1 81.25 171 SER A O 1
ATOM 1310 N N . PRO A 1 172 ? 0.165 12.219 7.535 1 79.19 172 PRO A N 1
ATOM 1311 C CA . PRO A 1 172 ? 0.34 12.234 8.984 1 79.19 172 PRO A CA 1
ATOM 1312 C C . PRO A 1 172 ? -0.178 13.516 9.633 1 79.19 172 PRO A C 1
ATOM 1314 O O . PRO A 1 172 ? -0.527 13.523 10.812 1 79.19 172 PRO A O 1
ATOM 1317 N N . SER A 1 173 ? -0.212 14.57 8.883 1 74.44 173 SER A N 1
ATOM 1318 C CA . SER A 1 173 ? -0.676 15.836 9.438 1 74.44 173 SER A CA 1
ATOM 1319 C C . SER A 1 173 ? -2.068 16.188 8.922 1 74.44 173 SER A C 1
ATOM 1321 O O . SER A 1 173 ? -2.488 17.344 8.992 1 74.44 173 SER A O 1
ATOM 1323 N N . GLY A 1 174 ? -2.689 15.148 8.461 1 68.94 174 GLY A N 1
ATOM 1324 C CA . GLY A 1 174 ? -4.055 15.367 8 1 68.94 174 GLY A CA 1
ATOM 1325 C C . GLY A 1 174 ? -4.98 15.852 9.094 1 68.94 174 GLY A C 1
ATOM 1326 O O . GLY A 1 174 ? -4.977 15.32 10.203 1 68.94 174 GLY A O 1
ATOM 1327 N N . PHE A 1 175 ? -5.664 16.984 8.984 1 65 175 PHE A N 1
ATOM 1328 C CA . PHE A 1 175 ? -6.742 17.516 9.812 1 65 175 PHE A CA 1
ATOM 1329 C C . PHE A 1 175 ? -6.188 18.219 11.047 1 65 175 PHE A C 1
ATOM 1331 O O . PHE A 1 175 ? -6.945 18.609 11.938 1 65 175 PHE A O 1
ATOM 1338 N N . VAL A 1 176 ? -4.812 18.266 11.117 1 61.25 176 VAL A N 1
ATOM 1339 C CA . VAL A 1 176 ? -4.234 18.844 12.328 1 61.25 176 VAL A CA 1
ATOM 1340 C C . VAL A 1 176 ? -4.57 20.328 12.391 1 61.25 176 VAL A C 1
ATOM 1342 O O . VAL A 1 176 ? -4.832 20.859 13.477 1 61.25 176 VAL A O 1
ATOM 1345 N N . MET A 1 177 ? -4.574 20.906 11.312 1 58.53 177 MET A N 1
ATOM 1346 C CA . MET A 1 177 ? -4.684 22.375 11.273 1 58.53 177 MET A CA 1
ATOM 1347 C C . MET A 1 177 ? -6.062 22.828 11.742 1 58.53 177 MET A C 1
ATOM 1349 O O . MET A 1 177 ? -6.176 23.812 12.461 1 58.53 177 MET A O 1
ATOM 1353 N N . ALA A 1 178 ? -7.016 22.141 11.273 1 55 178 ALA A N 1
ATOM 1354 C CA . ALA A 1 178 ? -8.367 22.656 11.477 1 55 178 ALA A CA 1
ATOM 1355 C C . ALA A 1 178 ? -8.633 22.922 12.961 1 55 178 ALA A C 1
ATOM 1357 O O . ALA A 1 178 ? -9.469 23.766 13.305 1 55 178 ALA A O 1
ATOM 1358 N N . GLN A 1 179 ? -7.629 22.5 13.812 1 58.84 179 GLN A N 1
ATOM 1359 C CA . GLN A 1 179 ? -8.172 22.469 15.164 1 58.84 179 GLN A CA 1
ATOM 1360 C C . GLN A 1 179 ? -7.094 22.812 16.188 1 58.84 179 GLN A C 1
ATOM 1362 O O . GLN A 1 179 ? -7.23 22.484 17.375 1 58.84 179 GLN A O 1
ATOM 1367 N N . SER A 1 180 ? -6.059 23.516 15.609 1 59.62 180 SER A N 1
ATOM 1368 C CA . SER A 1 180 ? -4.91 23.641 16.5 1 59.62 180 SER A CA 1
ATOM 1369 C C . SER A 1 180 ? -5.219 24.562 17.672 1 59.62 180 SER A C 1
ATOM 1371 O O . SER A 1 180 ? -4.531 24.531 18.703 1 59.62 180 SER A O 1
ATOM 1373 N N . ALA A 1 181 ? -6.332 25.141 17.5 1 64.12 181 ALA A N 1
ATOM 1374 C CA . ALA A 1 181 ? -6.684 26.078 18.562 1 64.12 181 ALA A CA 1
ATOM 1375 C C . ALA A 1 181 ? -7.508 25.391 19.656 1 64.12 181 ALA A C 1
ATOM 1377 O O . ALA A 1 181 ? -7.645 25.906 20.766 1 64.12 181 ALA A O 1
ATOM 1378 N N . LEU A 1 182 ? -7.934 24.266 19.438 1 76 182 LEU A N 1
ATOM 1379 C CA . LEU A 1 182 ? -8.75 23.547 20.422 1 76 182 LEU A CA 1
ATOM 1380 C C . LEU A 1 182 ? -7.875 22.781 21.406 1 76 182 LEU A C 1
ATOM 1382 O O . LEU A 1 182 ? -6.867 22.188 21.016 1 76 182 LEU A O 1
ATOM 1386 N N . PRO A 1 183 ? -8.242 22.859 22.641 1 81.44 183 PRO A N 1
ATOM 1387 C CA . PRO A 1 183 ? -7.48 22.125 23.656 1 81.44 183 PRO A CA 1
ATOM 1388 C C . PRO A 1 183 ? -7.332 20.641 23.312 1 81.44 183 PRO A C 1
ATOM 1390 O O . PRO A 1 183 ? -6.27 20.062 23.547 1 81.44 183 PRO A O 1
ATOM 1393 N N . GLU A 1 184 ? -8.344 20.109 22.812 1 84.56 184 GLU A N 1
ATOM 1394 C CA . GLU A 1 184 ? -8.297 18.688 22.469 1 84.56 184 GLU A CA 1
ATOM 1395 C C . GLU A 1 184 ? -7.27 18.422 21.375 1 84.56 184 GLU A C 1
ATOM 1397 O O . GLU A 1 184 ? -6.594 17.391 21.391 1 84.56 184 GLU A O 1
ATOM 1402 N N . ALA A 1 185 ? -7.176 19.328 20.516 1 81.94 185 ALA A N 1
ATOM 1403 C CA . ALA A 1 185 ? -6.211 19.203 19.422 1 81.94 185 ALA A CA 1
ATOM 1404 C C . ALA A 1 185 ? -4.781 19.266 19.953 1 81.94 185 ALA A C 1
ATOM 1406 O O . ALA A 1 185 ? -3.906 18.531 19.469 1 81.94 185 ALA A O 1
ATOM 1407 N N . ARG A 1 186 ? -4.617 20.062 20.906 1 84.62 186 ARG A N 1
ATOM 1408 C CA . ARG A 1 186 ? -3.303 20.172 21.531 1 84.62 186 ARG A CA 1
ATOM 1409 C C . ARG A 1 186 ? -2.936 18.859 22.234 1 84.62 186 ARG A C 1
ATOM 1411 O O . ARG A 1 186 ? -1.784 18.422 22.188 1 84.62 186 ARG A O 1
ATOM 1418 N N . GLN A 1 187 ? -3.842 18.312 22.906 1 89.88 187 GLN A N 1
ATOM 1419 C CA . GLN A 1 187 ? -3.604 17.031 23.578 1 89.88 187 GLN A CA 1
ATOM 1420 C C . GLN A 1 187 ? -3.219 15.953 22.562 1 89.88 187 GLN A C 1
ATOM 1422 O O . GLN A 1 187 ? -2.336 15.133 22.844 1 89.88 187 GLN A O 1
ATOM 1427 N N . ILE A 1 188 ? -3.863 15.977 21.453 1 91.31 188 ILE A N 1
ATOM 1428 C CA . ILE A 1 188 ? -3.57 14.992 20.422 1 91.31 188 ILE A CA 1
ATOM 1429 C C . ILE A 1 188 ? -2.135 15.172 19.922 1 91.31 188 ILE A C 1
ATOM 1431 O O . ILE A 1 188 ? -1.427 14.188 19.688 1 91.31 188 ILE A O 1
ATOM 1435 N N . LEU A 1 189 ? -1.698 16.422 19.797 1 90.81 189 LEU A N 1
ATOM 1436 C CA . LEU A 1 189 ? -0.33 16.703 19.375 1 90.81 189 LEU A CA 1
ATOM 1437 C C . LEU A 1 189 ? 0.675 16.125 20.375 1 90.81 189 LEU A C 1
ATOM 1439 O O . LEU A 1 189 ? 1.688 15.547 19.969 1 90.81 189 LEU A O 1
ATOM 1443 N N . LEU A 1 190 ? 0.355 16.25 21.594 1 93.38 190 LEU A N 1
ATOM 1444 C CA . LEU A 1 190 ? 1.251 15.766 22.641 1 93.38 190 LEU A CA 1
ATOM 1445 C C . LEU A 1 190 ? 1.29 14.234 22.656 1 93.38 190 LEU A C 1
ATOM 1447 O O . LEU A 1 190 ? 2.357 13.641 22.812 1 93.38 190 LEU A O 1
ATOM 1451 N N . ILE A 1 191 ? 0.162 13.656 22.531 1 95.81 191 ILE A N 1
ATOM 1452 C CA . ILE A 1 191 ? 0.088 12.195 22.469 1 95.81 191 ILE A CA 1
ATOM 1453 C C . ILE A 1 191 ? 0.865 11.695 21.25 1 95.81 191 ILE A C 1
ATOM 1455 O O . ILE A 1 191 ? 1.629 10.727 21.359 1 95.81 191 ILE A O 1
ATOM 1459 N N . ALA A 1 192 ? 0.688 12.367 20.125 1 96.31 192 ALA A N 1
ATOM 1460 C CA . ALA A 1 192 ? 1.399 11.992 18.906 1 96.31 192 ALA A CA 1
ATOM 1461 C C . ALA A 1 192 ? 2.91 12.047 19.109 1 96.31 192 ALA A C 1
ATOM 1463 O O . ALA A 1 192 ? 3.633 11.141 18.688 1 96.31 192 ALA A O 1
ATOM 1464 N N . GLN A 1 193 ? 3.33 13.07 19.781 1 96.81 193 GLN A N 1
ATOM 1465 C CA . GLN A 1 193 ? 4.762 13.227 20.016 1 96.81 193 GLN A CA 1
ATOM 1466 C C . GLN A 1 193 ? 5.285 12.133 20.938 1 96.81 193 GLN A C 1
ATOM 1468 O O . GLN A 1 193 ? 6.395 11.625 20.75 1 96.81 193 GLN A O 1
ATOM 1473 N N . ASP A 1 194 ? 4.523 11.812 21.906 1 97.88 194 ASP A N 1
ATOM 1474 C CA . ASP A 1 194 ? 4.914 10.711 22.781 1 97.88 194 ASP A CA 1
ATOM 1475 C C . ASP A 1 194 ? 5.027 9.406 22 1 97.88 194 ASP A C 1
ATOM 1477 O O . ASP A 1 194 ? 5.977 8.641 22.203 1 97.88 194 ASP A O 1
ATOM 1481 N N . HIS A 1 195 ? 4.098 9.141 21.125 1 98.5 195 HIS A N 1
ATOM 1482 C CA . HIS A 1 195 ? 4.156 7.957 20.281 1 98.5 195 HIS A CA 1
ATOM 1483 C C . HIS A 1 195 ? 5.414 7.957 19.422 1 98.5 195 HIS A C 1
ATOM 1485 O O . HIS A 1 195 ? 6.035 6.91 19.219 1 98.5 195 HIS A O 1
ATOM 1491 N N . HIS A 1 196 ? 5.793 9.133 18.875 1 98.56 196 HIS A N 1
ATOM 1492 C CA . HIS A 1 196 ? 7.02 9.234 18.094 1 98.56 196 HIS A CA 1
ATOM 1493 C C . HIS A 1 196 ? 8.234 8.805 18.922 1 98.56 196 HIS A C 1
ATOM 1495 O O . HIS A 1 196 ? 9.078 8.047 18.438 1 98.56 196 HIS A O 1
ATOM 1501 N N . ARG A 1 197 ? 8.242 9.273 20.109 1 98.12 197 ARG A N 1
ATOM 1502 C CA . ARG A 1 197 ? 9.367 8.945 20.984 1 98.12 197 ARG A CA 1
ATOM 1503 C C . ARG A 1 197 ? 9.406 7.453 21.297 1 98.12 197 ARG A C 1
ATOM 1505 O O . ARG A 1 197 ? 10.461 6.828 21.234 1 98.12 197 ARG A O 1
ATOM 1512 N N . ILE A 1 198 ? 8.273 6.855 21.594 1 98.38 198 ILE A N 1
ATOM 1513 C CA . ILE A 1 198 ? 8.227 5.465 22.031 1 98.38 198 ILE A CA 1
ATOM 1514 C C . ILE A 1 198 ? 8.531 4.539 20.859 1 98.38 198 ILE A C 1
ATOM 1516 O O . ILE A 1 198 ? 9.133 3.477 21.047 1 98.38 198 ILE A O 1
ATOM 1520 N N . VAL A 1 199 ? 8.148 4.938 19.672 1 98.75 199 VAL A N 1
ATOM 1521 C CA . VAL A 1 199 ? 8.453 4.078 18.531 1 98.75 199 VAL A CA 1
ATOM 1522 C C . VAL A 1 199 ? 9.953 4.07 18.281 1 98.75 199 VAL A C 1
ATOM 1524 O O . VAL A 1 199 ? 10.523 3.047 17.906 1 98.75 199 VAL A O 1
ATOM 1527 N N . VAL A 1 200 ? 10.609 5.234 18.453 1 98.62 200 VAL A N 1
ATOM 1528 C CA . VAL A 1 200 ? 12.062 5.289 18.297 1 98.62 200 VAL A CA 1
ATOM 1529 C C . VAL A 1 200 ? 12.727 4.387 19.328 1 98.62 200 VAL A C 1
ATOM 1531 O O . VAL A 1 200 ? 13.648 3.639 19.016 1 98.62 200 VAL A O 1
ATOM 1534 N N . ASP A 1 201 ? 12.18 4.445 20.547 1 98.31 201 ASP A N 1
ATOM 1535 C CA . ASP A 1 201 ? 12.656 3.564 21.594 1 98.31 201 ASP A CA 1
ATOM 1536 C C . ASP A 1 201 ? 12.484 2.098 21.219 1 98.31 201 ASP A C 1
ATOM 1538 O O . ASP A 1 201 ? 13.414 1.297 21.375 1 98.31 201 ASP A O 1
ATOM 1542 N N . ALA A 1 202 ? 11.344 1.733 20.703 1 98.75 202 ALA A N 1
ATOM 1543 C CA . ALA A 1 202 ? 11.039 0.363 20.297 1 98.75 202 ALA A CA 1
ATOM 1544 C C . ALA A 1 202 ? 11.984 -0.095 19.188 1 98.75 202 ALA A C 1
ATOM 1546 O O . ALA A 1 202 ? 12.453 -1.234 19.188 1 98.75 202 ALA A O 1
ATOM 1547 N N . ILE A 1 203 ? 12.281 0.79 18.234 1 9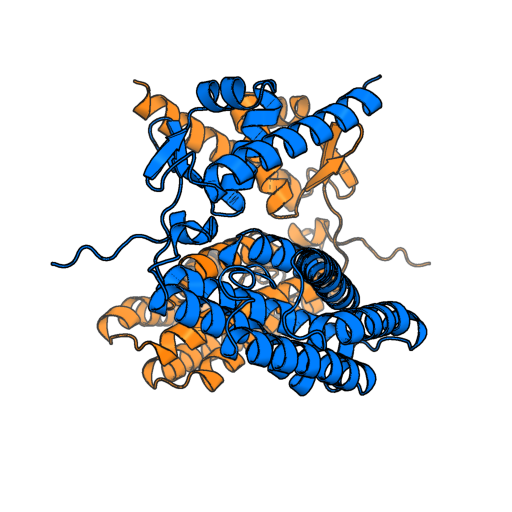8.75 203 ILE A N 1
ATOM 1548 C CA . ILE A 1 203 ? 13.18 0.467 17.125 1 98.75 203 ILE A CA 1
ATOM 1549 C C . ILE A 1 203 ? 14.594 0.26 17.656 1 98.75 203 ILE A C 1
ATOM 1551 O O . ILE A 1 203 ? 15.266 -0.71 17.281 1 98.75 203 ILE A O 1
ATOM 1555 N N . GLU A 1 204 ? 14.992 1.141 18.516 1 98.12 204 GLU A N 1
ATOM 1556 C CA . GLU A 1 204 ? 16.328 1.049 19.094 1 98.12 204 GLU A CA 1
ATOM 1557 C C . GLU A 1 204 ? 16.516 -0.26 19.859 1 98.12 204 GLU A C 1
ATOM 1559 O O . GLU A 1 204 ? 17.594 -0.857 19.844 1 98.12 204 GLU A O 1
ATOM 1564 N N . ASN A 1 205 ? 15.484 -0.74 20.484 1 98.06 205 ASN A N 1
ATOM 1565 C CA . ASN A 1 205 ? 15.523 -1.945 21.297 1 98.06 205 ASN A CA 1
ATOM 1566 C C . ASN A 1 205 ? 15.195 -3.191 20.484 1 98.06 205 ASN A C 1
ATOM 1568 O O . ASN A 1 205 ? 15.062 -4.285 21.031 1 98.06 205 ASN A O 1
ATOM 1572 N N . ARG A 1 206 ? 14.961 -3.066 19.25 1 98.44 206 ARG A N 1
ATOM 1573 C CA . ARG A 1 206 ? 14.656 -4.152 18.328 1 98.44 206 ARG A CA 1
ATOM 1574 C C . ARG A 1 206 ? 13.359 -4.852 18.703 1 98.44 206 ARG A C 1
ATOM 1576 O O . ARG A 1 206 ? 13.25 -6.074 18.609 1 98.44 206 ARG A O 1
ATOM 1583 N N . GLU A 1 207 ? 12.453 -4.066 19.203 1 98.5 207 GLU A N 1
ATOM 1584 C CA . GLU A 1 207 ? 11.125 -4.559 19.547 1 98.5 207 GLU A CA 1
ATOM 1585 C C . GLU A 1 207 ? 10.148 -4.367 18.391 1 98.5 207 GLU A C 1
ATOM 1587 O O . GLU A 1 207 ? 9.328 -3.449 18.406 1 98.5 207 GLU A O 1
ATOM 1592 N N . GLY A 1 208 ? 10.164 -5.266 17.438 1 98.38 208 GLY A N 1
ATOM 1593 C CA . GLY A 1 208 ? 9.438 -5.125 16.188 1 98.38 208 GLY A CA 1
ATOM 1594 C C . GLY A 1 208 ? 7.934 -5.07 16.375 1 98.38 208 GLY A C 1
ATOM 1595 O O . GLY A 1 208 ? 7.27 -4.188 15.82 1 98.38 208 GLY A O 1
ATOM 1596 N N . ALA A 1 209 ? 7.422 -6.039 17.141 1 98.06 209 ALA A N 1
ATOM 1597 C CA . ALA A 1 209 ? 5.977 -6.074 17.359 1 98.06 209 ALA A CA 1
ATOM 1598 C C . ALA A 1 209 ? 5.496 -4.805 18.062 1 98.06 209 ALA A C 1
ATOM 1600 O O . ALA A 1 209 ? 4.438 -4.266 17.719 1 98.06 209 ALA A O 1
ATOM 1601 N N . ARG A 1 210 ? 6.234 -4.305 19 1 98.56 210 ARG A N 1
ATOM 1602 C CA . ARG A 1 210 ? 5.902 -3.072 19.703 1 98.56 210 ARG A CA 1
ATOM 1603 C C . ARG A 1 210 ? 5.949 -1.874 18.766 1 98.56 210 ARG A C 1
ATOM 1605 O O . ARG A 1 210 ? 5.035 -1.049 18.766 1 98.56 210 ARG A O 1
ATOM 1612 N N . ALA A 1 211 ? 6.992 -1.78 17.938 1 98.81 211 ALA A N 1
ATOM 1613 C CA . ALA A 1 211 ? 7.145 -0.68 16.984 1 98.81 211 ALA A CA 1
ATOM 1614 C C . ALA A 1 211 ? 5.973 -0.632 16.016 1 98.81 211 ALA A C 1
ATOM 1616 O O . ALA A 1 211 ? 5.402 0.435 15.773 1 98.81 211 ALA A O 1
ATOM 1617 N N . GLU A 1 212 ? 5.59 -1.788 15.539 1 98.75 212 GLU A N 1
ATOM 1618 C CA . GLU A 1 212 ? 4.48 -1.88 14.594 1 98.75 212 GLU A CA 1
ATOM 1619 C C . GLU A 1 212 ? 3.168 -1.438 15.234 1 98.75 212 GLU A C 1
ATOM 1621 O O . GLU A 1 212 ? 2.424 -0.646 14.656 1 98.75 212 GLU A O 1
ATOM 1626 N N . ALA A 1 213 ? 2.922 -1.905 16.438 1 98.5 213 ALA A N 1
ATOM 1627 C CA . ALA A 1 213 ? 1.673 -1.599 17.125 1 98.5 213 ALA A CA 1
ATOM 1628 C C . ALA A 1 213 ? 1.57 -0.109 17.438 1 98.5 213 ALA A C 1
ATOM 1630 O O . ALA A 1 213 ? 0.495 0.483 17.312 1 98.5 213 ALA A O 1
ATOM 1631 N N . ILE A 1 214 ? 2.641 0.497 17.797 1 98.62 214 ILE A N 1
ATOM 1632 C CA . ILE A 1 214 ? 2.658 1.915 18.125 1 98.62 214 ILE A CA 1
ATOM 1633 C C . ILE A 1 214 ? 2.318 2.746 16.891 1 98.62 214 ILE A C 1
ATOM 1635 O O . ILE A 1 214 ? 1.486 3.656 16.969 1 98.62 214 ILE A O 1
ATOM 1639 N N . MET A 1 215 ? 2.891 2.436 15.789 1 98.5 215 MET A N 1
ATOM 1640 C CA . MET A 1 215 ? 2.654 3.23 14.586 1 98.5 215 MET A CA 1
ATOM 1641 C C . MET A 1 215 ? 1.221 3.055 14.094 1 98.5 215 MET A C 1
ATOM 1643 O O . MET A 1 215 ? 0.621 3.994 13.562 1 98.5 215 MET A O 1
ATOM 1647 N N . ARG A 1 216 ? 0.676 1.836 14.211 1 97.94 216 ARG A N 1
ATOM 1648 C CA . ARG A 1 216 ? -0.722 1.625 13.844 1 97.94 216 ARG A CA 1
ATOM 1649 C C . ARG A 1 216 ? -1.646 2.486 14.703 1 97.94 216 ARG A C 1
ATOM 1651 O O . ARG A 1 216 ? -2.531 3.164 14.172 1 97.94 216 ARG A O 1
ATOM 1658 N N . GLU A 1 217 ? -1.375 2.498 15.969 1 97.88 217 GLU A N 1
ATOM 1659 C CA . GLU A 1 217 ? -2.191 3.318 16.859 1 97.88 217 GLU A CA 1
ATOM 1660 C C . GLU A 1 217 ? -1.953 4.805 16.609 1 97.88 217 GLU A C 1
ATOM 1662 O O . GLU A 1 217 ? -2.891 5.605 16.656 1 97.88 217 GLU A O 1
ATOM 1667 N N . HIS A 1 218 ? -0.717 5.199 16.375 1 97.88 218 HIS A N 1
ATOM 1668 C CA . HIS A 1 218 ? -0.353 6.582 16.094 1 97.88 218 HIS A CA 1
ATOM 1669 C C . HIS A 1 218 ? -1.165 7.141 14.922 1 97.88 218 HIS A C 1
ATOM 1671 O O . HIS A 1 218 ? -1.652 8.273 14.984 1 97.88 218 HIS A O 1
ATOM 1677 N N . ALA A 1 219 ? -1.3 6.355 13.906 1 96.31 219 ALA A N 1
ATOM 1678 C CA . ALA A 1 219 ? -2.021 6.812 12.719 1 96.31 219 ALA A CA 1
ATOM 1679 C C . ALA A 1 219 ? -3.48 7.117 13.047 1 96.31 219 ALA A C 1
ATOM 1681 O O . ALA A 1 219 ? -4.086 8 12.438 1 96.31 219 ALA A O 1
ATOM 1682 N N . ARG A 1 220 ? -4.047 6.488 14.047 1 94.94 220 ARG A N 1
ATOM 1683 C CA . ARG A 1 220 ? -5.453 6.656 14.391 1 94.94 220 ARG A CA 1
ATOM 1684 C C . ARG A 1 220 ? -5.699 8.016 15.039 1 94.94 220 ARG A C 1
ATOM 1686 O O . ARG A 1 220 ? -6.848 8.438 15.188 1 94.94 220 ARG A O 1
ATOM 1693 N N . LEU A 1 221 ? -4.637 8.703 15.438 1 93.88 221 LEU A N 1
ATOM 1694 C CA . LEU A 1 221 ? -4.801 10.062 15.938 1 93.88 221 LEU A CA 1
ATOM 1695 C C . LEU A 1 221 ? -5.391 10.977 14.859 1 93.88 221 LEU A C 1
ATOM 1697 O O . LEU A 1 221 ? -6.125 11.914 15.172 1 93.88 221 LEU A O 1
ATOM 1701 N N . ALA A 1 222 ? -5.094 10.672 13.625 1 90.44 222 ALA A N 1
ATOM 1702 C CA . ALA A 1 222 ? -5.711 11.414 12.531 1 90.44 222 ALA A CA 1
ATOM 1703 C C . ALA A 1 222 ? -7.227 11.242 12.531 1 90.44 222 ALA A C 1
ATOM 1705 O O . ALA A 1 222 ? -7.965 12.164 12.18 1 90.44 222 ALA A O 1
ATOM 1706 N N . ALA A 1 223 ? -7.688 10.055 12.906 1 90 223 ALA A N 1
ATOM 1707 C CA . ALA A 1 223 ? -9.125 9.805 13.008 1 90 223 ALA A CA 1
ATOM 1708 C C . ALA A 1 223 ? -9.742 10.641 14.125 1 90 223 ALA A C 1
ATOM 1710 O O . ALA A 1 223 ? -10.867 11.141 13.984 1 90 223 ALA A O 1
ATOM 1711 N N . ARG A 1 224 ? -9.023 10.773 15.195 1 89.69 224 ARG A N 1
ATOM 1712 C CA . ARG A 1 224 ? -9.492 11.625 16.281 1 89.69 224 ARG A CA 1
ATOM 1713 C C . ARG A 1 224 ? -9.625 13.07 15.82 1 89.69 224 ARG A C 1
ATOM 1715 O O . ARG A 1 224 ? -10.625 13.734 16.109 1 89.69 224 ARG A O 1
ATOM 1722 N N . ASN A 1 225 ? -8.633 13.531 15.109 1 85.75 225 ASN A N 1
ATOM 1723 C CA . ASN A 1 225 ? -8.672 14.883 14.57 1 85.75 225 ASN A CA 1
ATOM 1724 C C . ASN A 1 225 ? -9.852 15.07 13.609 1 85.75 225 ASN A C 1
ATOM 1726 O O . ASN A 1 225 ? -10.492 16.125 13.609 1 85.75 225 ASN A O 1
ATOM 1730 N N . LEU A 1 226 ? -10.047 14.078 12.805 1 83.56 226 LEU A N 1
ATOM 1731 C CA . LEU A 1 226 ? -11.172 14.125 11.875 1 83.56 226 LEU A CA 1
ATOM 1732 C C . LEU A 1 226 ? -12.492 14.273 12.617 1 83.56 226 LEU A C 1
ATOM 1734 O O . LEU A 1 226 ? -13.328 15.102 12.25 1 83.56 226 LEU A O 1
ATOM 1738 N N . ARG A 1 227 ? -12.68 13.477 13.625 1 84.62 227 ARG A N 1
ATOM 1739 C CA . ARG A 1 227 ? -13.914 13.516 14.406 1 84.62 227 ARG A CA 1
ATOM 1740 C C . ARG A 1 227 ? -14.102 14.883 15.055 1 84.62 227 ARG A C 1
ATOM 1742 O O . ARG A 1 227 ? -15.211 15.414 15.094 1 84.62 227 ARG A O 1
ATOM 1749 N N . LEU A 1 228 ? -13.008 15.453 15.555 1 81.38 228 LEU A N 1
ATOM 1750 C CA . LEU A 1 228 ? -13.055 16.781 16.141 1 81.38 228 LEU A CA 1
ATOM 1751 C C . LEU A 1 228 ? -13.445 17.828 15.102 1 81.38 228 LEU A C 1
ATOM 1753 O O . LEU A 1 228 ? -14.25 18.719 15.375 1 81.38 228 LEU A O 1
ATOM 1757 N N . ALA A 1 229 ? -12.867 17.703 13.961 1 76.5 229 ALA A N 1
ATOM 1758 C CA . ALA A 1 229 ? -13.164 18.641 12.883 1 76.5 229 ALA A CA 1
ATOM 1759 C C . ALA A 1 229 ? -14.633 18.547 12.469 1 76.5 229 ALA A C 1
ATOM 1761 O O . ALA A 1 229 ? -15.266 19.562 12.195 1 76.5 229 ALA A O 1
ATOM 1762 N N . LEU A 1 230 ? -15.125 17.375 12.406 1 75.75 230 LEU A N 1
ATOM 1763 C CA . LEU A 1 230 ? -16.5 17.156 11.984 1 75.75 230 LEU A CA 1
ATOM 1764 C C . LEU A 1 230 ? -17.484 17.656 13.039 1 75.75 230 LEU A C 1
ATOM 1766 O O . LEU A 1 230 ? -18.578 18.125 12.703 1 75.75 230 LEU A O 1
ATOM 1770 N N . ARG A 1 231 ? -17.094 17.516 14.227 1 76.5 231 ARG A N 1
ATOM 1771 C CA . ARG A 1 231 ? -17.938 18 15.32 1 76.5 231 ARG A CA 1
ATOM 1772 C C . ARG A 1 231 ? -17.984 19.516 15.352 1 76.5 231 ARG A C 1
ATOM 1774 O O . ARG A 1 231 ? -18.984 20.109 15.75 1 76.5 231 ARG A O 1
ATOM 1781 N N . ASN A 1 232 ? -16.844 20.031 15.062 1 66.44 232 ASN A N 1
ATOM 1782 C CA . ASN A 1 232 ? -16.766 21.484 15.141 1 66.44 232 ASN A CA 1
ATOM 1783 C C . ASN A 1 232 ? -17.125 22.141 13.805 1 66.44 232 ASN A C 1
ATOM 1785 O O . ASN A 1 232 ? -16.781 23.297 13.555 1 66.44 232 ASN A O 1
ATOM 1789 N N . ARG A 1 233 ? -17.672 21.5 12.766 1 59.03 233 ARG A N 1
ATOM 1790 C CA . ARG A 1 233 ? -18.031 21.828 11.391 1 59.03 233 ARG A CA 1
ATOM 1791 C C . ARG A 1 233 ? -18.422 23.297 11.258 1 59.03 233 ARG A C 1
ATOM 1793 O O . ARG A 1 233 ? -18.609 23.797 10.148 1 59.03 233 ARG A O 1
ATOM 1800 N N . THR A 1 234 ? -18.703 23.969 12.258 1 49.25 234 THR A N 1
ATOM 1801 C CA . THR A 1 234 ? -18.844 25.375 11.898 1 49.25 234 THR A CA 1
ATOM 1802 C C . THR A 1 234 ? -17.594 25.875 11.156 1 49.25 234 THR A C 1
ATOM 1804 O O . THR A 1 234 ? -17.688 26.797 10.336 1 49.25 234 THR A O 1
ATOM 1807 N N . HIS A 1 235 ? -16.453 25.281 11.289 1 45.25 235 HIS A N 1
ATOM 1808 C CA . HIS A 1 235 ? -15.219 25.812 10.727 1 45.25 235 HIS A CA 1
ATOM 1809 C C . HIS A 1 235 ? -14.695 24.906 9.609 1 45.25 235 HIS A C 1
ATOM 1811 O O . HIS A 1 235 ? -13.523 24.984 9.242 1 45.25 235 HIS A O 1
ATOM 1817 N N . LEU A 1 236 ? -15.43 24.078 9.016 1 48.88 236 LEU A N 1
ATOM 1818 C CA . LEU A 1 236 ? -15.172 23.109 7.961 1 48.88 236 LEU A CA 1
ATOM 1819 C C . LEU A 1 236 ? -14.547 23.766 6.738 1 48.88 236 LEU A C 1
ATOM 1821 O O . LEU A 1 236 ? -13.898 23.109 5.926 1 48.88 236 LEU A O 1
ATOM 1825 N N . ASN A 1 237 ? -14.945 24.984 6.617 1 46.97 237 ASN A N 1
ATOM 1826 C CA . ASN A 1 237 ? -14.43 25.719 5.457 1 46.97 237 ASN A CA 1
ATOM 1827 C C . ASN A 1 237 ? -12.906 25.656 5.391 1 46.97 237 ASN A C 1
ATOM 1829 O O . ASN A 1 237 ? -12.312 26.078 4.398 1 46.97 237 ASN A O 1
ATOM 1833 N N . LEU A 1 238 ? -12.367 25.25 6.531 1 45.41 238 LEU A N 1
ATOM 1834 C CA . LEU A 1 238 ? -10.922 25.469 6.586 1 45.41 238 LEU A CA 1
ATOM 1835 C C . LEU A 1 238 ? -10.172 24.188 6.254 1 45.41 238 LEU A C 1
ATOM 1837 O O . LEU A 1 238 ? -8.938 24.172 6.203 1 45.41 238 LEU A O 1
ATOM 1841 N N . LEU A 1 239 ? -10.859 23.062 6 1 54.97 239 LEU A N 1
ATOM 1842 C CA . LEU A 1 239 ? -9.977 21.922 5.75 1 54.97 239 LEU A CA 1
ATOM 1843 C C . LEU A 1 239 ? -10.156 21.406 4.328 1 54.97 239 LEU A C 1
ATOM 1845 O O . LEU A 1 239 ? -11.188 20.812 3.998 1 54.97 239 LEU A O 1
ATOM 1849 N N . PRO A 1 240 ? -9.258 22 3.486 1 56.09 240 PRO A N 1
ATOM 1850 C CA . PRO A 1 240 ? -9.344 21.594 2.082 1 56.09 240 PRO A CA 1
ATOM 1851 C C . PRO A 1 240 ? -9.703 20.125 1.913 1 56.09 240 PRO A C 1
ATOM 1853 O O . PRO A 1 240 ? -10.523 19.766 1.055 1 56.09 240 PRO A O 1
ATOM 1856 N N . ALA A 1 241 ? -9.312 19.344 2.814 1 57.44 241 ALA A N 1
ATOM 1857 C CA . ALA A 1 241 ? -9.57 17.906 2.646 1 57.44 241 ALA A CA 1
ATOM 1858 C C . ALA A 1 241 ? -11.023 17.578 2.961 1 57.44 241 ALA A C 1
ATOM 1860 O O . ALA A 1 241 ? -11.57 16.609 2.436 1 57.44 241 ALA A O 1
ATOM 1861 N N . LEU A 1 242 ? -11.578 18.422 3.643 1 59.38 242 LEU A N 1
ATOM 1862 C CA . LEU A 1 242 ? -12.969 18.172 4.02 1 59.38 242 LEU A CA 1
ATOM 1863 C C . LEU A 1 242 ? -13.906 18.453 2.852 1 59.38 242 LEU A C 1
ATOM 1865 O O . LEU A 1 242 ? -15.016 17.906 2.807 1 59.38 242 LEU A O 1
ATOM 1869 N N . ALA A 1 243 ? -13.297 19.312 1.988 1 61.59 243 ALA A N 1
ATOM 1870 C CA . ALA A 1 243 ? -14.094 19.609 0.802 1 61.59 243 ALA A CA 1
ATOM 1871 C C . ALA A 1 243 ? -14.344 18.359 -0.024 1 61.59 243 ALA A C 1
ATOM 1873 O O . ALA A 1 243 ? -15.281 18.312 -0.83 1 61.59 243 ALA A O 1
ATOM 1874 N N . LEU A 1 244 ? -13.578 17.406 0.242 1 64.38 244 LEU A N 1
ATOM 1875 C CA . LEU A 1 244 ? -13.68 16.188 -0.558 1 64.38 244 LEU A CA 1
ATOM 1876 C C . LEU A 1 244 ? -14.609 15.18 0.108 1 64.38 244 LEU A C 1
ATOM 1878 O O . LEU A 1 244 ? -14.93 14.141 -0.477 1 64.38 244 LEU A O 1
ATOM 1882 N N . ILE A 1 245 ? -15.062 15.5 1.283 1 62.56 245 ILE A N 1
ATOM 1883 C CA . ILE A 1 245 ? -15.922 14.578 2.018 1 62.56 245 ILE A CA 1
ATOM 1884 C C . ILE A 1 245 ? -17.375 14.766 1.587 1 62.56 245 ILE A C 1
ATOM 1886 O O . ILE A 1 245 ? -17.891 15.891 1.576 1 62.56 245 ILE A O 1
ATOM 1890 N N . LYS A 1 246 ? -18.016 13.719 1.032 1 60.28 246 LYS A N 1
ATOM 1891 C CA . LYS A 1 246 ? -19.438 13.734 0.668 1 60.28 246 LYS A CA 1
ATOM 1892 C C . LYS A 1 246 ? -20.312 14.039 1.881 1 60.28 246 LYS A C 1
ATOM 1894 O O . LYS A 1 246 ? -20.156 13.414 2.936 1 60.28 246 LYS A O 1
ATOM 1899 N N . SER A 1 247 ? -20.875 15.281 1.96 1 51.25 247 SER A N 1
ATOM 1900 C CA . SER A 1 247 ? -21.844 15.602 3.008 1 51.25 247 SER A CA 1
ATOM 1901 C C . SER A 1 247 ? -23 14.602 3.018 1 51.25 247 SER A C 1
ATOM 1903 O O . SER A 1 247 ? -23.5 14.219 1.961 1 51.25 247 SER A O 1
ATOM 1905 N N . ALA A 1 248 ? -23.203 13.773 4.035 1 41.25 248 ALA A N 1
ATOM 1906 C CA . ALA A 1 248 ? -24.5 13.117 4.168 1 41.25 248 ALA A CA 1
ATOM 1907 C C . ALA A 1 248 ? -25.641 14.125 4.059 1 41.25 248 ALA A C 1
ATOM 1909 O O . ALA A 1 248 ? -25.719 15.07 4.84 1 41.25 248 ALA A O 1
ATOM 1910 N N . ALA A 1 249 ? -26.266 14.406 2.967 1 35.34 249 ALA A N 1
ATOM 1911 C CA . ALA A 1 249 ? -27.547 15.117 3.012 1 35.34 249 ALA A CA 1
ATOM 1912 C C . ALA A 1 249 ? -28.438 14.562 4.113 1 35.34 249 ALA A C 1
ATOM 1914 O O . ALA A 1 249 ? -28.547 13.344 4.281 1 35.34 249 ALA A O 1
ATOM 1915 N N . ALA A 1 250 ? -28.766 15.383 5.137 1 32.66 250 ALA A N 1
ATOM 1916 C CA . ALA A 1 250 ? -29.938 15.281 6.004 1 32.66 250 ALA A CA 1
ATOM 1917 C C . ALA A 1 250 ? -31.141 14.734 5.242 1 32.66 250 ALA A C 1
ATOM 1919 O O . ALA A 1 250 ? -31.672 15.398 4.352 1 32.66 250 ALA A O 1
ATOM 1920 N N . ASP A 1 251 ? -31.156 13.477 4.754 1 25.09 251 ASP A N 1
ATOM 1921 C CA . ASP A 1 251 ? -32.562 13.117 4.711 1 25.09 251 ASP A CA 1
ATOM 1922 C C . ASP A 1 251 ? -33.188 13.109 6.113 1 25.09 251 ASP A C 1
ATOM 1924 O O . ASP A 1 251 ? -32.531 12.641 7.066 1 25.09 251 ASP A O 1
ATOM 1928 N N . MET B 1 1 ? -19.594 8.875 -30.094 1 44.69 1 MET B N 1
ATOM 1929 C CA . MET B 1 1 ? -18.281 8.758 -30.734 1 44.69 1 MET B CA 1
ATOM 1930 C C . MET B 1 1 ? -17.156 8.977 -29.719 1 44.69 1 MET B C 1
ATOM 1932 O O . MET B 1 1 ? -16.203 8.195 -29.672 1 44.69 1 MET B O 1
ATOM 1936 N N . ALA B 1 2 ? -17.219 9.938 -28.844 1 48.5 2 ALA B N 1
ATOM 1937 C CA . ALA B 1 2 ? -16.203 10.227 -27.844 1 48.5 2 ALA B CA 1
ATOM 1938 C C . ALA B 1 2 ? -16.141 9.125 -26.781 1 48.5 2 ALA B C 1
ATOM 1940 O O . ALA B 1 2 ? -15.062 8.75 -26.328 1 48.5 2 ALA B O 1
ATOM 1941 N N . GLU B 1 3 ? -17.297 8.617 -26.453 1 49.88 3 GLU B N 1
ATOM 1942 C CA . GLU B 1 3 ? -17.375 7.535 -25.469 1 49.88 3 GLU B CA 1
ATOM 1943 C C . GLU B 1 3 ? -16.703 6.27 -26 1 49.88 3 GLU B C 1
ATOM 1945 O O . GLU B 1 3 ? -16 5.57 -25.266 1 49.88 3 GLU B O 1
ATOM 1950 N N . ARG B 1 4 ? -16.938 5.914 -27.234 1 52.41 4 ARG B N 1
ATOM 1951 C CA . ARG B 1 4 ? -16.344 4.738 -27.875 1 52.41 4 ARG B CA 1
ATOM 1952 C C . ARG B 1 4 ? -14.836 4.898 -28.016 1 52.41 4 ARG B C 1
ATOM 1954 O O . ARG B 1 4 ? -14.086 3.93 -27.859 1 52.41 4 ARG B O 1
ATOM 1961 N N . GLU B 1 5 ? -14.406 6.148 -28.234 1 50.81 5 GLU B N 1
ATOM 1962 C CA . GLU B 1 5 ? -12.984 6.418 -28.375 1 50.81 5 GLU B CA 1
ATOM 1963 C C . GLU B 1 5 ? -12.258 6.301 -27.047 1 50.81 5 GLU B C 1
ATOM 1965 O O . GLU B 1 5 ? -11.141 5.785 -26.984 1 50.81 5 GLU B O 1
ATOM 1970 N N . ALA B 1 6 ? -12.922 6.754 -26.031 1 50.81 6 ALA B N 1
ATOM 1971 C CA . ALA B 1 6 ? -12.352 6.645 -24.688 1 50.81 6 ALA B CA 1
ATOM 1972 C C . ALA B 1 6 ? -12.242 5.184 -24.266 1 50.81 6 ALA B C 1
ATOM 1974 O O . ALA B 1 6 ? -11.234 4.777 -23.672 1 50.81 6 ALA B O 1
ATOM 1975 N N . ASP B 1 7 ? -13.32 4.426 -24.469 1 53.88 7 ASP B N 1
ATOM 1976 C CA . ASP B 1 7 ? -13.281 2.988 -24.219 1 53.88 7 ASP B CA 1
ATOM 1977 C C . ASP B 1 7 ? -12.156 2.322 -25 1 53.88 7 ASP B C 1
ATOM 1979 O O . ASP B 1 7 ? -11.477 1.432 -24.5 1 53.88 7 ASP B O 1
ATOM 1983 N N . ARG B 1 8 ? -12.031 2.844 -26.141 1 59.38 8 ARG B N 1
ATOM 1984 C CA . ARG B 1 8 ? -10.992 2.295 -27 1 59.38 8 ARG B CA 1
ATOM 1985 C C . ARG B 1 8 ? -9.602 2.668 -26.5 1 59.38 8 ARG B C 1
ATOM 1987 O O . ARG B 1 8 ? -8.68 1.851 -26.531 1 59.38 8 ARG B O 1
ATOM 1994 N N . SER B 1 9 ? -9.453 4 -26 1 60.06 9 SER B N 1
ATOM 1995 C CA . SER B 1 9 ? -8.164 4.465 -25.5 1 60.06 9 SER B CA 1
ATOM 1996 C C . SER B 1 9 ? -7.77 3.717 -24.234 1 60.06 9 SER B C 1
ATOM 1998 O O . SER B 1 9 ? -6.613 3.32 -24.078 1 60.06 9 SER B O 1
ATOM 2000 N N . VAL B 1 10 ? -8.758 3.521 -23.375 1 63.84 10 VAL B N 1
ATOM 2001 C CA . VAL B 1 10 ? -8.5 2.742 -22.156 1 63.84 10 VAL B CA 1
ATOM 2002 C C . VAL B 1 10 ? -8.102 1.317 -22.547 1 63.84 10 VAL B C 1
ATOM 2004 O O . VAL B 1 10 ? -7.164 0.756 -21.969 1 63.84 10 VAL B O 1
ATOM 2007 N N . SER B 1 11 ? -8.742 0.991 -23.578 1 75.44 11 SER B N 1
ATOM 2008 C CA . SER B 1 11 ? -8.453 -0.36 -24.047 1 75.44 11 SER B CA 1
ATOM 2009 C C . SER B 1 11 ? -7.055 -0.45 -24.641 1 75.44 11 SER B C 1
ATOM 2011 O O . SER B 1 11 ? -6.32 -1.404 -24.391 1 75.44 11 SER B O 1
ATOM 2013 N N . GLN B 1 12 ? -6.641 0.658 -25.312 1 82.94 12 GLN B N 1
ATOM 2014 C CA . GLN B 1 12 ? -5.324 0.649 -25.953 1 82.94 12 GLN B CA 1
ATOM 2015 C C . GLN B 1 12 ? -4.215 0.779 -24.906 1 82.94 12 GLN B C 1
ATOM 2017 O O . GLN B 1 12 ? -3.152 0.172 -25.047 1 82.94 12 GLN B O 1
ATOM 2022 N N . THR B 1 13 ? -4.488 1.579 -23.891 1 84.44 13 THR B N 1
ATOM 2023 C CA . THR B 1 13 ? -3.525 1.723 -22.812 1 84.44 13 THR B CA 1
ATOM 2024 C C . THR B 1 13 ? -3.303 0.388 -22.109 1 84.44 13 THR B C 1
ATOM 2026 O O . THR B 1 13 ? -2.162 0.004 -21.844 1 84.44 13 THR B O 1
ATOM 2029 N N . VAL B 1 14 ? -4.406 -0.276 -21.891 1 82.5 14 VAL B N 1
ATOM 2030 C CA . VAL B 1 14 ? -4.328 -1.562 -21.203 1 82.5 14 VAL B CA 1
ATOM 2031 C C . VAL B 1 14 ? -3.586 -2.568 -22.078 1 82.5 14 VAL B C 1
ATOM 2033 O O . VAL B 1 14 ? -2.736 -3.32 -21.594 1 82.5 14 VAL B O 1
ATOM 2036 N N . ARG B 1 15 ? -3.881 -2.551 -23.281 1 83.19 15 ARG B N 1
ATOM 2037 C CA . ARG B 1 15 ? -3.211 -3.439 -24.234 1 83.19 15 ARG B CA 1
ATOM 2038 C C . ARG B 1 15 ? -1.709 -3.172 -24.266 1 83.19 15 ARG B C 1
ATOM 2040 O O . ARG B 1 15 ? -0.906 -4.105 -24.219 1 83.19 15 ARG B O 1
ATOM 2047 N N . ALA B 1 16 ? -1.36 -1.952 -24.375 1 90.44 16 ALA B N 1
ATOM 2048 C CA . ALA B 1 16 ? 0.051 -1.579 -24.375 1 90.44 16 ALA B CA 1
ATOM 2049 C C . ALA B 1 16 ? 0.731 -1.996 -23.078 1 90.44 16 ALA B C 1
ATOM 2051 O O . ALA B 1 16 ? 1.852 -2.512 -23.094 1 90.44 16 ALA B O 1
ATOM 2052 N N . GLN B 1 17 ? 0.044 -1.747 -22.016 1 88.31 17 GLN B N 1
ATOM 2053 C CA . GLN B 1 17 ? 0.583 -2.092 -20.703 1 88.31 17 GLN B CA 1
ATOM 2054 C C . GLN B 1 17 ? 0.847 -3.59 -20.594 1 88.31 17 GLN B C 1
ATOM 2056 O O . GLN B 1 17 ? 1.911 -4.008 -20.125 1 88.31 17 GLN B O 1
ATOM 2061 N N . LEU B 1 18 ? -0.105 -4.379 -21.062 1 82.62 18 LEU B N 1
ATOM 2062 C CA . LEU B 1 18 ? 0.019 -5.832 -20.984 1 82.62 18 LEU B CA 1
ATOM 2063 C C . LEU B 1 18 ? 1.155 -6.328 -21.859 1 82.62 18 LEU B C 1
ATOM 2065 O O . LEU B 1 18 ? 1.938 -7.188 -21.453 1 82.62 18 LEU B O 1
ATOM 2069 N N . ALA B 1 19 ? 1.262 -5.816 -23.031 1 84.5 19 ALA B N 1
ATOM 2070 C CA . ALA B 1 19 ? 2.309 -6.211 -23.969 1 84.5 19 ALA B CA 1
ATOM 2071 C C . ALA B 1 19 ? 3.693 -5.883 -23.406 1 84.5 19 ALA B C 1
ATOM 2073 O O . ALA B 1 19 ? 4.602 -6.715 -23.469 1 84.5 19 ALA B O 1
ATOM 2074 N N . LEU B 1 20 ? 3.83 -4.754 -22.906 1 89.81 20 LEU B N 1
ATOM 2075 C CA . LEU B 1 20 ? 5.117 -4.324 -22.375 1 89.81 20 LEU B CA 1
ATOM 2076 C C . LEU B 1 20 ? 5.473 -5.117 -21.109 1 89.81 20 LEU B C 1
ATOM 2078 O O . LEU B 1 20 ? 6.633 -5.48 -20.906 1 89.81 20 LEU B O 1
ATOM 2082 N N . ARG B 1 21 ? 4.484 -5.359 -20.297 1 84.38 21 ARG B N 1
ATOM 2083 C CA . ARG B 1 21 ? 4.699 -6.188 -19.125 1 84.38 21 ARG B CA 1
ATOM 2084 C C . ARG B 1 21 ? 5.215 -7.57 -19.5 1 84.38 21 ARG B C 1
ATOM 2086 O O . ARG B 1 21 ? 6.164 -8.078 -18.906 1 84.38 21 ARG B O 1
ATOM 2093 N N . ASP B 1 22 ? 4.602 -8.117 -20.5 1 77.75 22 ASP B N 1
ATOM 2094 C CA . ASP B 1 22 ? 5.012 -9.43 -20.984 1 77.75 22 ASP B CA 1
ATOM 2095 C C . ASP B 1 22 ? 6.453 -9.406 -21.484 1 77.75 22 ASP B C 1
ATOM 2097 O O . ASP B 1 22 ? 7.227 -10.328 -21.219 1 77.75 22 ASP B O 1
ATOM 2101 N N . LEU B 1 23 ? 6.793 -8.383 -22.156 1 83.5 23 LEU B N 1
ATOM 2102 C CA . LEU B 1 23 ? 8.148 -8.234 -22.672 1 83.5 23 LEU B CA 1
ATOM 2103 C C . LEU B 1 23 ? 9.156 -8.164 -21.531 1 83.5 23 LEU B C 1
ATOM 2105 O O . LEU B 1 23 ? 10.242 -8.758 -21.609 1 83.5 23 LEU B O 1
ATOM 2109 N N . ILE B 1 24 ? 8.828 -7.547 -20.484 1 83.69 24 IL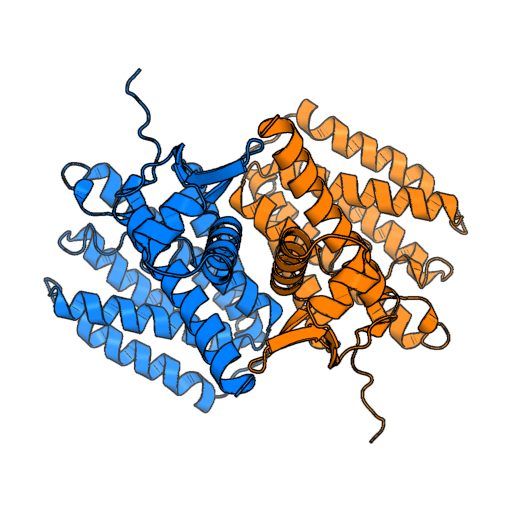E B N 1
ATOM 2110 C CA . ILE B 1 24 ? 9.703 -7.387 -19.328 1 83.69 24 ILE B CA 1
ATOM 2111 C C . ILE B 1 24 ? 9.805 -8.711 -18.578 1 83.69 24 ILE B C 1
ATOM 2113 O O . ILE B 1 24 ? 10.914 -9.172 -18.266 1 83.69 24 ILE B O 1
ATOM 2117 N N . LEU B 1 25 ? 8.711 -9.391 -18.406 1 75.44 25 LEU B N 1
ATOM 2118 C CA . LEU B 1 25 ? 8.656 -10.578 -17.547 1 75.44 25 LEU B CA 1
ATOM 2119 C C . LEU B 1 25 ? 9.227 -11.789 -18.281 1 75.44 25 LEU B C 1
ATOM 2121 O O . LEU B 1 25 ? 9.742 -12.711 -17.641 1 75.44 25 LEU B O 1
ATOM 2125 N N . SER B 1 26 ? 9.156 -11.75 -19.594 1 72.44 26 SER B N 1
ATOM 2126 C CA . SER B 1 26 ? 9.719 -12.844 -20.391 1 72.44 26 SER B CA 1
ATOM 2127 C C . SER B 1 26 ? 11.219 -12.68 -20.562 1 72.44 26 SER B C 1
ATOM 2129 O O . SER B 1 26 ? 11.898 -13.602 -21.031 1 72.44 26 SER B O 1
ATOM 2131 N N . GLY B 1 27 ? 11.719 -11.508 -20.203 1 78.81 27 GLY B N 1
ATOM 2132 C CA . GLY B 1 27 ? 13.133 -11.234 -20.375 1 78.81 27 GLY B CA 1
ATOM 2133 C C . GLY B 1 27 ? 13.469 -10.594 -21.703 1 78.81 27 GLY B C 1
ATOM 2134 O O . GLY B 1 27 ? 14.641 -10.383 -22.031 1 78.81 27 GLY B O 1
ATOM 2135 N N . GLY B 1 28 ? 12.516 -10.359 -22.5 1 82.12 28 GLY B N 1
ATOM 2136 C CA . GLY B 1 28 ? 12.742 -9.633 -23.75 1 82.12 28 GLY B CA 1
ATOM 2137 C C . GLY B 1 28 ? 13.383 -8.273 -23.531 1 82.12 28 GLY B C 1
ATOM 2138 O O . GLY B 1 28 ? 14.086 -7.773 -24.406 1 82.12 28 GLY B O 1
ATOM 2139 N N . LEU B 1 29 ? 13.086 -7.66 -22.453 1 86.75 29 LEU B N 1
ATOM 2140 C CA . LEU B 1 29 ? 13.766 -6.473 -21.938 1 86.75 29 LEU B CA 1
ATOM 2141 C C . LEU B 1 29 ? 14.438 -6.758 -20.609 1 86.75 29 LEU B C 1
ATOM 2143 O O . LEU B 1 29 ? 13.766 -7.117 -19.641 1 86.75 29 LEU B O 1
ATOM 2147 N N . ARG B 1 30 ? 15.719 -6.629 -20.594 1 85.31 30 ARG B N 1
ATOM 2148 C CA . ARG B 1 30 ? 16.5 -7.039 -19.438 1 85.31 30 ARG B CA 1
ATOM 2149 C C . ARG B 1 30 ? 16.531 -5.938 -18.375 1 85.31 30 ARG B C 1
ATOM 2151 O O . ARG B 1 30 ? 16.359 -4.762 -18.688 1 85.31 30 ARG B O 1
ATOM 2158 N N . PRO B 1 31 ? 16.781 -6.406 -17.141 1 86.81 31 PRO B N 1
ATOM 2159 C CA . PRO B 1 31 ? 16.969 -5.375 -16.109 1 86.81 31 PRO B CA 1
ATOM 2160 C C . PRO B 1 31 ? 18.078 -4.383 -16.484 1 86.81 31 PRO B C 1
ATOM 2162 O O . PRO B 1 31 ? 19.141 -4.785 -16.953 1 86.81 31 PRO B O 1
ATOM 2165 N N . GLY B 1 32 ? 17.734 -3.133 -16.328 1 88.25 32 GLY B N 1
ATOM 2166 C CA . GLY B 1 32 ? 18.703 -2.102 -16.656 1 88.25 32 GLY B CA 1
ATOM 2167 C C . GLY B 1 32 ? 18.594 -1.612 -18.094 1 88.25 32 GLY B C 1
ATOM 2168 O O . GLY B 1 32 ? 19.203 -0.601 -18.453 1 88.25 32 GLY B O 1
ATOM 2169 N N . GLU B 1 33 ? 17.859 -2.324 -18.859 1 90.69 33 GLU B N 1
ATOM 2170 C CA . GLU B 1 33 ? 17.688 -1.915 -20.25 1 90.69 33 GLU B CA 1
ATOM 2171 C C . GLU B 1 33 ? 16.719 -0.739 -20.359 1 90.69 33 GLU B C 1
ATOM 2173 O O . GLU B 1 33 ? 15.703 -0.698 -19.672 1 90.69 33 GLU B O 1
ATOM 2178 N N . ARG B 1 34 ? 17.016 0.096 -21.297 1 91.94 34 ARG B N 1
ATOM 2179 C CA . ARG B 1 34 ? 16.203 1.279 -21.531 1 91.94 34 ARG B CA 1
ATOM 2180 C C . ARG B 1 34 ? 15.094 0.987 -22.531 1 91.94 34 ARG B C 1
ATOM 2182 O O . ARG B 1 34 ? 15.258 0.156 -23.422 1 91.94 34 ARG B O 1
ATOM 2189 N N . ILE B 1 35 ? 14 1.663 -22.359 1 92.31 35 ILE B N 1
ATOM 2190 C CA . ILE B 1 35 ? 12.914 1.626 -23.328 1 92.31 35 ILE B CA 1
ATOM 2191 C C . ILE B 1 35 ? 12.367 3.035 -23.547 1 92.31 35 ILE B C 1
ATOM 2193 O O . ILE B 1 35 ? 11.891 3.674 -22.609 1 92.31 35 ILE B O 1
ATOM 2197 N N . SER B 1 36 ? 12.492 3.434 -24.734 1 89.88 36 SER B N 1
ATOM 2198 C CA . SER B 1 36 ? 11.961 4.742 -25.109 1 89.88 36 SER B CA 1
ATOM 2199 C C . SER B 1 36 ? 10.5 4.645 -25.531 1 89.88 36 SER B C 1
ATOM 2201 O O . SER B 1 36 ? 9.992 3.549 -25.797 1 89.88 36 SER B O 1
ATOM 2203 N N . GLU B 1 37 ? 9.859 5.773 -25.516 1 88.38 37 GLU B N 1
ATOM 2204 C CA . GLU B 1 37 ? 8.484 5.82 -26 1 88.38 37 GLU B CA 1
ATOM 2205 C C . GLU B 1 37 ? 8.383 5.305 -27.438 1 88.38 37 GLU B C 1
ATOM 2207 O O . GLU B 1 37 ? 7.461 4.555 -27.766 1 88.38 37 GLU B O 1
ATOM 2212 N N . LEU B 1 38 ? 9.352 5.707 -28.219 1 89.75 38 LEU B N 1
ATOM 2213 C CA . LEU B 1 38 ? 9.367 5.277 -29.625 1 89.75 38 LEU B CA 1
ATOM 2214 C C . LEU B 1 38 ? 9.5 3.764 -29.719 1 89.75 38 LEU B C 1
ATOM 2216 O O . LEU B 1 38 ? 8.766 3.123 -30.469 1 89.75 38 LEU B O 1
ATOM 2220 N N . GLN B 1 39 ? 10.367 3.209 -29 1 90.75 39 GLN B N 1
ATOM 2221 C CA . GLN B 1 39 ? 10.555 1.763 -28.984 1 90.75 39 GLN B CA 1
ATOM 2222 C C . GLN B 1 39 ? 9.289 1.049 -28.516 1 90.75 39 GLN B C 1
ATOM 2224 O O . GLN B 1 39 ? 8.922 0.003 -29.062 1 90.75 39 GLN B O 1
ATOM 2229 N N . ALA B 1 40 ? 8.648 1.594 -27.547 1 93.12 40 ALA B N 1
ATOM 2230 C CA . ALA B 1 40 ? 7.43 1 -27.016 1 93.12 40 ALA B CA 1
ATOM 2231 C C . ALA B 1 40 ? 6.305 1.034 -28.047 1 93.12 40 ALA B C 1
ATOM 2233 O O . ALA B 1 40 ? 5.547 0.071 -28.188 1 93.12 40 ALA B O 1
ATOM 2234 N N . VAL B 1 41 ? 6.262 2.123 -28.703 1 92.62 41 VAL B N 1
ATOM 2235 C CA . VAL B 1 41 ? 5.27 2.254 -29.766 1 92.62 41 VAL B CA 1
ATOM 2236 C C . VAL B 1 41 ? 5.52 1.194 -30.844 1 92.62 41 VAL B C 1
ATOM 2238 O O . VAL B 1 41 ? 4.586 0.514 -31.281 1 92.62 41 VAL B O 1
ATOM 2241 N N . GLU B 1 42 ? 6.734 1.043 -31.219 1 92 42 GLU B N 1
ATOM 2242 C CA . GLU B 1 42 ? 7.105 0.079 -32.25 1 92 42 GLU B CA 1
ATOM 2243 C C . GLU B 1 42 ? 6.832 -1.352 -31.781 1 92 42 GLU B C 1
ATOM 2245 O O . GLU B 1 42 ? 6.344 -2.174 -32.562 1 92 42 GLU B O 1
ATOM 2250 N N . THR B 1 43 ? 7.078 -1.553 -30.594 1 89 43 THR B N 1
ATOM 2251 C CA . THR B 1 43 ? 6.949 -2.891 -30.031 1 89 43 THR B CA 1
ATOM 2252 C C . THR B 1 43 ? 5.48 -3.27 -29.859 1 89 43 THR B C 1
ATOM 2254 O O . THR B 1 43 ? 5.102 -4.422 -30.094 1 89 43 THR B O 1
ATOM 2257 N N . THR B 1 44 ? 4.684 -2.328 -29.547 1 90.44 44 THR B N 1
ATOM 2258 C CA . THR B 1 44 ? 3.307 -2.652 -29.188 1 90.44 44 THR B CA 1
ATOM 2259 C C . THR B 1 44 ? 2.367 -2.395 -30.359 1 90.44 44 THR B C 1
ATOM 2261 O O . THR B 1 44 ? 1.247 -2.91 -30.391 1 90.44 44 THR B O 1
ATOM 2264 N N . GLY B 1 45 ? 2.74 -1.522 -31.234 1 91.5 45 GLY B N 1
ATOM 2265 C CA . GLY B 1 45 ? 1.885 -1.107 -32.344 1 91.5 45 GLY B CA 1
ATOM 2266 C C . GLY B 1 45 ? 0.777 -0.163 -31.906 1 91.5 45 GLY B C 1
ATOM 2267 O O . GLY B 1 45 ? -0.221 -0.009 -32.625 1 91.5 45 GLY B O 1
ATOM 2268 N N . VAL B 1 46 ? 0.921 0.353 -30.734 1 89.38 46 VAL B N 1
ATOM 2269 C CA . VAL B 1 46 ? -0.058 1.275 -30.156 1 89.38 46 VAL B CA 1
ATOM 2270 C C . VAL B 1 46 ? 0.464 2.707 -30.266 1 89.38 46 VAL B C 1
ATOM 2272 O O . VAL B 1 46 ? 1.676 2.93 -30.312 1 89.38 46 VAL B O 1
ATOM 2275 N N . SER B 1 47 ? -0.471 3.611 -30.328 1 87.62 47 SER B N 1
ATOM 2276 C CA . SER B 1 47 ? -0.098 5.008 -30.531 1 87.62 47 SER B CA 1
ATOM 2277 C C . SER B 1 47 ? 0.579 5.582 -29.281 1 87.62 47 SER B C 1
ATOM 2279 O O . SER B 1 47 ? 0.616 4.934 -28.234 1 87.62 47 SER B O 1
ATOM 2281 N N . ARG B 1 48 ? 1.136 6.832 -29.375 1 84.69 48 ARG B N 1
ATOM 2282 C CA . ARG B 1 48 ? 2.02 7.457 -28.391 1 84.69 48 ARG B CA 1
ATOM 2283 C C . ARG B 1 48 ? 1.29 7.711 -27.078 1 84.69 48 ARG B C 1
ATOM 2285 O O . ARG B 1 48 ? 1.817 7.418 -26 1 84.69 48 ARG B O 1
ATOM 2292 N N . THR B 1 49 ? 0.147 8.188 -27.188 1 81.81 49 THR B N 1
ATOM 2293 C CA . THR B 1 49 ? -0.558 8.594 -25.969 1 81.81 49 THR B CA 1
ATOM 2294 C C . THR B 1 49 ? -0.853 7.391 -25.078 1 81.81 49 THR B C 1
ATOM 2296 O O . THR B 1 49 ? -0.444 7.355 -23.922 1 81.81 49 THR B O 1
ATOM 2299 N N . PRO B 1 50 ? -1.463 6.375 -25.609 1 85.81 50 PRO B N 1
ATOM 2300 C CA . PRO B 1 50 ? -1.688 5.191 -24.766 1 85.81 50 PRO B CA 1
ATOM 2301 C C . PRO B 1 50 ? -0.387 4.543 -24.297 1 85.81 50 PRO B C 1
ATOM 2303 O O . PRO B 1 50 ? -0.316 4.035 -23.188 1 85.81 50 PRO B O 1
ATOM 2306 N N . VAL B 1 51 ? 0.615 4.57 -25.094 1 90 51 VAL B N 1
ATOM 2307 C CA . VAL B 1 51 ? 1.903 3.988 -24.719 1 90 51 VAL B CA 1
ATOM 2308 C C . VAL B 1 51 ? 2.512 4.766 -23.562 1 90 51 VAL B C 1
ATOM 2310 O O . VAL B 1 51 ? 3.049 4.168 -22.625 1 90 51 VAL B O 1
ATOM 2313 N N . ARG B 1 52 ? 2.461 6.016 -23.641 1 84.81 52 ARG B N 1
ATOM 2314 C CA . ARG B 1 52 ? 2.971 6.84 -22.547 1 84.81 52 ARG B CA 1
ATOM 2315 C C . ARG B 1 52 ? 2.246 6.527 -21.234 1 84.81 52 ARG B C 1
ATOM 2317 O O . ARG B 1 52 ? 2.881 6.395 -20.188 1 84.81 52 ARG B O 1
ATOM 2324 N N . MET B 1 53 ? 0.971 6.406 -21.359 1 84.69 53 MET B N 1
ATOM 2325 C CA . MET B 1 53 ? 0.184 6.062 -20.172 1 84.69 53 MET B CA 1
ATOM 2326 C C . MET B 1 53 ? 0.576 4.691 -19.641 1 84.69 53 MET B C 1
ATOM 2328 O O . MET B 1 53 ? 0.707 4.508 -18.422 1 84.69 53 MET B O 1
ATOM 2332 N N . ALA B 1 54 ? 0.776 3.826 -20.547 1 87.5 54 ALA B N 1
ATOM 2333 C CA . ALA B 1 54 ? 1.186 2.475 -20.172 1 87.5 54 ALA B CA 1
ATOM 2334 C C . ALA B 1 54 ? 2.543 2.486 -19.484 1 87.5 54 ALA B C 1
ATOM 2336 O O . ALA B 1 54 ? 2.74 1.79 -18.484 1 87.5 54 ALA B O 1
ATOM 2337 N N . LEU B 1 55 ? 3.443 3.264 -19.984 1 89.44 55 LEU B N 1
ATOM 2338 C CA . LEU B 1 55 ? 4.781 3.354 -19.422 1 89.44 55 LEU B CA 1
ATOM 2339 C C . LEU B 1 55 ? 4.734 3.943 -18.016 1 89.44 55 LEU B C 1
ATOM 2341 O O . LEU B 1 55 ? 5.414 3.459 -17.109 1 89.44 55 LEU B O 1
ATOM 2345 N N . VAL B 1 56 ? 3.879 4.895 -17.781 1 86.12 56 VAL B N 1
ATOM 2346 C CA . VAL B 1 56 ? 3.719 5.508 -16.469 1 86.12 56 VAL B CA 1
ATOM 2347 C C . VAL B 1 56 ? 3.115 4.496 -15.492 1 86.12 56 VAL B C 1
ATOM 2349 O O . VAL B 1 56 ? 3.539 4.406 -14.336 1 86.12 56 VAL B O 1
ATOM 2352 N N . ARG B 1 57 ? 2.191 3.742 -15.945 1 85.5 57 ARG B N 1
ATOM 2353 C CA . ARG B 1 57 ? 1.568 2.73 -15.094 1 85.5 57 ARG B CA 1
ATOM 2354 C C . ARG B 1 57 ? 2.576 1.661 -14.688 1 85.5 57 ARG B C 1
ATOM 2356 O O . ARG B 1 57 ? 2.59 1.221 -13.539 1 85.5 57 ARG B O 1
ATOM 2363 N N . LEU B 1 58 ? 3.387 1.269 -15.641 1 86.94 58 LEU B N 1
ATOM 2364 C CA . LEU B 1 58 ? 4.406 0.264 -15.359 1 86.94 58 LEU B CA 1
ATOM 2365 C C . LEU B 1 58 ? 5.449 0.81 -14.391 1 86.94 58 LEU B C 1
ATOM 2367 O O . LEU B 1 58 ? 5.996 0.065 -13.57 1 86.94 58 LEU B O 1
ATOM 2371 N N . GLU B 1 59 ? 5.699 2.104 -14.508 1 87.19 59 GLU B N 1
ATOM 2372 C CA . GLU B 1 59 ? 6.566 2.758 -13.531 1 87.19 59 GLU B CA 1
ATOM 2373 C C . GLU B 1 59 ? 5.945 2.732 -12.141 1 87.19 59 GLU B C 1
ATOM 2375 O O . GLU B 1 59 ? 6.621 2.422 -11.156 1 87.19 59 GLU B O 1
ATOM 2380 N N . GLU B 1 60 ? 4.699 2.953 -12.078 1 80.38 60 GLU B N 1
ATOM 2381 C CA . GLU B 1 60 ? 3.98 2.967 -10.812 1 80.38 60 GLU B CA 1
ATOM 2382 C C . GLU B 1 60 ? 3.928 1.572 -10.195 1 80.38 60 GLU B C 1
ATOM 2384 O O . GLU B 1 60 ? 3.982 1.428 -8.969 1 80.38 60 GLU B O 1
ATOM 2389 N N . GLU B 1 61 ? 3.846 0.64 -11.055 1 78.25 61 GLU B N 1
ATOM 2390 C CA . GLU B 1 61 ? 3.836 -0.748 -10.602 1 78.25 61 GLU B CA 1
ATOM 2391 C C . GLU B 1 61 ? 5.211 -1.169 -10.086 1 78.25 61 GLU B C 1
ATOM 2393 O O . GLU B 1 61 ? 5.344 -2.195 -9.422 1 78.25 61 GLU B O 1
ATOM 2398 N N . GLY B 1 62 ? 6.25 -0.397 -10.57 1 81.19 62 GLY B N 1
ATOM 2399 C CA . GLY B 1 62 ? 7.594 -0.683 -10.102 1 81.19 62 GLY B CA 1
ATOM 2400 C C . GLY B 1 62 ? 8.406 -1.507 -11.078 1 81.19 62 GLY B C 1
ATOM 2401 O O . GLY B 1 62 ? 9.5 -1.979 -10.742 1 81.19 62 GLY B O 1
ATOM 2402 N N . LEU B 1 63 ? 7.895 -1.741 -12.258 1 84.69 63 LEU B N 1
ATOM 2403 C CA . LEU B 1 63 ? 8.625 -2.516 -13.258 1 84.69 63 LEU B CA 1
ATOM 2404 C C . LEU B 1 63 ? 9.594 -1.628 -14.031 1 84.69 63 LEU B C 1
ATOM 2406 O O . LEU B 1 63 ? 10.617 -2.105 -14.531 1 84.69 63 LEU B O 1
ATOM 2410 N N . LEU B 1 64 ? 9.195 -0.362 -14.148 1 89.44 64 LEU B N 1
ATOM 2411 C CA . LEU B 1 64 ? 10.023 0.614 -14.844 1 89.44 64 LEU B CA 1
ATOM 2412 C C . LEU B 1 64 ? 10.422 1.758 -13.914 1 89.44 64 LEU B C 1
ATOM 2414 O O . LEU B 1 64 ? 9.797 1.954 -12.867 1 89.44 64 LEU B O 1
ATOM 2418 N N . GLU B 1 65 ? 11.453 2.404 -14.211 1 89.38 65 GLU B N 1
ATOM 2419 C CA . GLU B 1 65 ? 11.859 3.652 -13.57 1 89.38 65 GLU B CA 1
ATOM 2420 C C . GLU B 1 65 ? 12.156 4.734 -14.602 1 89.38 65 GLU B C 1
ATOM 2422 O O . GLU B 1 65 ? 12.805 4.473 -15.625 1 89.38 65 GLU B O 1
ATOM 2427 N N . ALA B 1 66 ? 11.633 5.906 -14.336 1 85.88 66 ALA B N 1
ATOM 2428 C CA . ALA B 1 66 ? 11.891 7.027 -15.234 1 85.88 66 ALA B CA 1
ATOM 2429 C C . ALA B 1 66 ? 13.352 7.473 -15.148 1 85.88 66 ALA B C 1
ATOM 2431 O O . ALA B 1 66 ? 13.93 7.52 -14.062 1 85.88 66 ALA B O 1
ATOM 2432 N N . ILE B 1 67 ? 13.945 7.711 -16.281 1 85.62 67 ILE B N 1
ATOM 2433 C CA . ILE B 1 67 ? 15.328 8.172 -16.328 1 85.62 67 ILE B CA 1
ATOM 2434 C C . ILE B 1 67 ? 15.367 9.68 -16.578 1 85.62 67 ILE B C 1
ATOM 2436 O O . ILE B 1 67 ? 14.539 10.211 -17.312 1 85.62 67 ILE B O 1
ATOM 2440 N N . PRO B 1 68 ? 16.344 10.297 -15.945 1 77.31 68 PRO B N 1
ATOM 2441 C CA . PRO B 1 68 ? 16.438 11.758 -16.078 1 77.31 68 PRO B CA 1
ATOM 2442 C C . PRO B 1 68 ? 16.578 12.211 -17.531 1 77.31 68 PRO B C 1
ATOM 2444 O O . PRO B 1 68 ? 16.016 13.242 -17.922 1 77.31 68 PRO B O 1
ATOM 2447 N N . SER B 1 69 ? 17.312 11.445 -18.312 1 76.19 69 SER B N 1
ATOM 2448 C CA . SER B 1 69 ? 17.578 11.82 -19.703 1 76.19 69 SER B CA 1
ATOM 2449 C C . SER B 1 69 ? 16.359 11.539 -20.594 1 76.19 69 SER B C 1
ATOM 2451 O O . SER B 1 69 ? 16.391 11.828 -21.797 1 76.19 69 SER B O 1
ATOM 2453 N N . GLY B 1 70 ? 15.375 11.031 -20.031 1 77.12 70 GLY B N 1
ATOM 2454 C CA . GLY B 1 70 ? 14.18 10.703 -20.797 1 77.12 70 GLY B CA 1
ATOM 2455 C C . GLY B 1 70 ? 13.992 9.211 -20.984 1 77.12 70 GLY B C 1
ATOM 2456 O O . GLY B 1 70 ? 14.961 8.461 -21.062 1 77.12 70 GLY B O 1
ATOM 2457 N N . GLY B 1 71 ? 12.695 8.82 -20.938 1 85 71 GLY B N 1
ATOM 2458 C CA . GLY B 1 71 ? 12.359 7.414 -21.125 1 85 71 GLY B CA 1
ATOM 2459 C C . GLY B 1 71 ? 12.289 6.641 -19.828 1 85 71 GLY B C 1
ATOM 2460 O O . GLY B 1 71 ? 12.055 7.223 -18.766 1 85 71 GLY B O 1
ATOM 2461 N N . PHE B 1 72 ? 12.328 5.32 -20 1 91.75 72 PHE B N 1
ATOM 2462 C CA . PHE B 1 72 ? 12.195 4.414 -18.875 1 91.75 72 PHE B CA 1
ATOM 2463 C C . PHE B 1 72 ? 13.25 3.314 -18.922 1 91.75 72 PHE B C 1
ATOM 2465 O O . PHE B 1 72 ? 13.828 3.057 -19.984 1 91.75 72 PHE B O 1
ATOM 2472 N N . MET B 1 73 ? 13.594 2.807 -17.797 1 92.44 73 MET B N 1
ATOM 2473 C CA . MET B 1 73 ? 14.484 1.654 -17.688 1 92.44 73 MET B CA 1
ATOM 2474 C C . MET B 1 73 ? 13.836 0.542 -16.875 1 92.44 73 MET B C 1
ATOM 2476 O O . MET B 1 73 ? 13.125 0.811 -15.898 1 92.44 73 MET B O 1
ATOM 2480 N N . VAL B 1 74 ? 14.125 -0.685 -17.297 1 90.44 74 VAL B N 1
ATOM 2481 C CA . VAL B 1 74 ? 13.602 -1.827 -16.547 1 90.44 74 VAL B CA 1
ATOM 2482 C C . VAL B 1 74 ? 14.305 -1.937 -15.203 1 90.44 74 VAL B C 1
ATOM 2484 O O . VAL B 1 74 ? 15.539 -1.918 -15.141 1 90.44 74 VAL B O 1
ATOM 2487 N N . LYS B 1 75 ? 13.531 -2.129 -14.203 1 87.5 75 LYS B N 1
ATOM 2488 C CA . LYS B 1 75 ? 14.094 -2.193 -12.852 1 87.5 75 LYS B CA 1
ATOM 2489 C C . LYS B 1 75 ? 14.68 -3.574 -12.57 1 87.5 75 LYS B C 1
ATOM 2491 O O . LYS B 1 75 ? 14.18 -4.582 -13.078 1 87.5 75 LYS B O 1
ATOM 2496 N N . ALA B 1 76 ? 15.773 -3.529 -11.82 1 84.75 76 ALA B N 1
ATOM 2497 C CA . ALA B 1 76 ? 16.328 -4.754 -11.258 1 84.75 76 ALA B CA 1
ATOM 2498 C C . ALA B 1 76 ? 15.898 -4.934 -9.805 1 84.75 76 ALA B C 1
ATOM 2500 O O . ALA B 1 76 ? 15.805 -3.961 -9.055 1 84.75 76 ALA B O 1
ATOM 2501 N N . PHE B 1 77 ? 15.641 -6.219 -9.484 1 85.06 77 PHE B N 1
ATOM 2502 C CA . PHE B 1 77 ? 15.195 -6.5 -8.117 1 85.06 77 PHE B CA 1
ATOM 2503 C C . PHE B 1 77 ? 16.172 -7.441 -7.418 1 85.06 77 PHE B C 1
ATOM 2505 O O . PHE B 1 77 ? 16.641 -8.414 -8.016 1 85.06 77 PHE B O 1
ATOM 2512 N N . SER B 1 78 ? 16.516 -7.074 -6.23 1 85.19 78 SER B N 1
ATOM 2513 C CA . SER B 1 78 ? 17.266 -7.98 -5.371 1 85.19 78 SER B CA 1
ATOM 2514 C C . SER B 1 78 ? 16.359 -9.008 -4.711 1 85.19 78 SER B C 1
ATOM 2516 O O . SER B 1 78 ? 15.133 -8.867 -4.73 1 85.19 78 SER B O 1
ATOM 2518 N N . GLU B 1 79 ? 16.953 -10.086 -4.234 1 86.44 79 GLU B N 1
ATOM 2519 C CA . GLU B 1 79 ? 16.188 -11.039 -3.445 1 86.44 79 GLU B CA 1
ATOM 2520 C C . GLU B 1 79 ? 15.461 -10.352 -2.291 1 86.44 79 GLU B C 1
ATOM 2522 O O . GLU B 1 79 ? 14.312 -10.68 -1.988 1 86.44 79 GLU B O 1
ATOM 2527 N N . ARG B 1 80 ? 16.125 -9.398 -1.73 1 91 80 ARG B N 1
ATOM 2528 C CA . ARG B 1 80 ? 15.531 -8.656 -0.627 1 91 80 ARG B CA 1
ATOM 2529 C C . ARG B 1 80 ? 14.312 -7.863 -1.099 1 91 80 ARG B C 1
ATOM 2531 O O . ARG B 1 80 ? 13.305 -7.781 -0.394 1 91 80 ARG B O 1
ATOM 2538 N N . ASP B 1 81 ? 14.383 -7.328 -2.258 1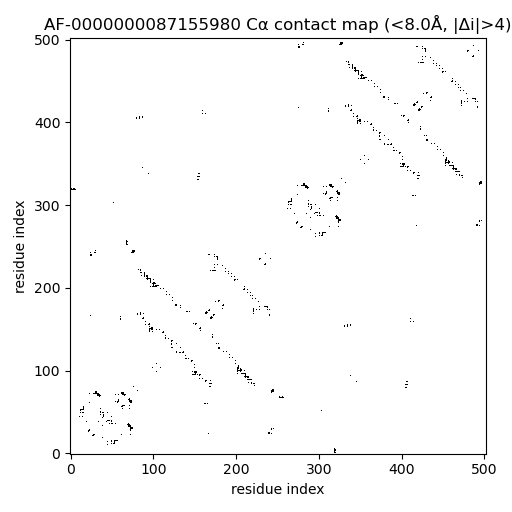 90.56 81 ASP B N 1
ATOM 2539 C CA . ASP B 1 81 ? 13.242 -6.609 -2.822 1 90.56 81 ASP B CA 1
ATOM 2540 C C . ASP B 1 81 ? 12.039 -7.531 -2.977 1 90.56 81 ASP B C 1
ATOM 2542 O O . ASP B 1 81 ? 10.906 -7.133 -2.689 1 90.56 81 ASP B O 1
ATOM 2546 N N . ILE B 1 82 ? 12.312 -8.688 -3.379 1 89.5 82 ILE B N 1
ATOM 2547 C CA . ILE B 1 82 ? 11.25 -9.656 -3.609 1 89.5 82 ILE B CA 1
ATOM 2548 C C . ILE B 1 82 ? 10.633 -10.07 -2.277 1 89.5 82 ILE B C 1
ATOM 2550 O O . ILE B 1 82 ? 9.406 -10.062 -2.125 1 89.5 82 ILE B O 1
ATOM 2554 N N . LEU B 1 83 ? 11.484 -10.336 -1.337 1 93.12 83 LEU B N 1
ATOM 2555 C CA . LEU B 1 83 ? 11 -10.75 -0.023 1 93.12 83 LEU B CA 1
ATOM 2556 C C . LEU B 1 83 ? 10.211 -9.633 0.646 1 93.12 83 LEU B C 1
ATOM 2558 O O . LEU B 1 83 ? 9.172 -9.883 1.254 1 93.12 83 LEU B O 1
ATOM 2562 N N . ASP B 1 84 ? 10.688 -8.43 0.511 1 95.5 84 ASP B N 1
ATOM 2563 C CA . ASP B 1 84 ? 9.977 -7.281 1.062 1 95.5 84 ASP B CA 1
ATOM 2564 C C . ASP B 1 84 ? 8.617 -7.105 0.387 1 95.5 84 ASP B C 1
ATOM 2566 O O . ASP B 1 84 ? 7.641 -6.727 1.037 1 95.5 84 ASP B O 1
ATOM 2570 N N . SER B 1 85 ? 8.555 -7.34 -0.878 1 94.06 85 SER B N 1
ATOM 2571 C CA . SER B 1 85 ? 7.305 -7.219 -1.617 1 94.06 85 SER B CA 1
ATOM 2572 C C . SER B 1 85 ? 6.301 -8.281 -1.183 1 94.06 85 SER B C 1
ATOM 2574 O O . SER B 1 85 ? 5.102 -8.016 -1.1 1 94.06 85 SER B O 1
ATOM 2576 N N . ILE B 1 86 ? 6.801 -9.453 -0.942 1 93.88 86 ILE B N 1
ATOM 2577 C CA . ILE B 1 86 ? 5.953 -10.539 -0.465 1 93.88 86 ILE B CA 1
ATOM 2578 C C . ILE B 1 86 ? 5.375 -10.18 0.901 1 93.88 86 ILE B C 1
ATOM 2580 O O . ILE B 1 86 ? 4.172 -10.328 1.131 1 93.88 86 ILE B O 1
ATOM 2584 N N . GLU B 1 87 ? 6.23 -9.68 1.762 1 96.56 87 GLU B N 1
ATOM 2585 C CA . GLU B 1 87 ? 5.793 -9.266 3.092 1 96.56 87 GLU B CA 1
ATOM 2586 C C . GLU B 1 87 ? 4.781 -8.133 3.008 1 96.56 87 GLU B C 1
ATOM 2588 O O . GLU B 1 87 ? 3.795 -8.109 3.748 1 96.56 87 GLU B O 1
ATOM 2593 N N . LEU B 1 88 ? 5.039 -7.211 2.16 1 97 88 LEU B N 1
ATOM 2594 C CA . LEU B 1 88 ? 4.133 -6.09 1.941 1 97 88 LEU B CA 1
ATOM 2595 C C . LEU B 1 88 ? 2.762 -6.574 1.488 1 97 88 LEU B C 1
ATOM 2597 O O . LEU B 1 88 ? 1.738 -6.168 2.041 1 97 88 LEU B O 1
ATOM 2601 N N . ARG B 1 89 ? 2.721 -7.406 0.54 1 96.38 89 ARG B N 1
ATOM 2602 C CA . ARG B 1 89 ? 1.453 -7.961 0.079 1 96.38 89 ARG B CA 1
ATOM 2603 C C . ARG B 1 89 ? 0.719 -8.664 1.215 1 96.38 89 ARG B C 1
ATOM 2605 O O . ARG B 1 89 ? -0.483 -8.469 1.403 1 96.38 89 ARG B O 1
ATOM 2612 N N . GLY B 1 90 ? 1.477 -9.477 1.927 1 97.56 90 GLY B N 1
ATOM 2613 C CA . GLY B 1 90 ? 0.876 -10.172 3.055 1 97.56 90 GLY B CA 1
ATOM 2614 C C . GLY B 1 90 ? 0.278 -9.227 4.082 1 97.56 90 GLY B C 1
ATOM 2615 O O . GLY B 1 90 ? -0.799 -9.492 4.621 1 97.56 90 GLY B O 1
ATOM 2616 N N . THR B 1 91 ? 0.987 -8.203 4.324 1 98.38 91 THR B N 1
ATOM 2617 C CA . THR B 1 91 ? 0.517 -7.203 5.277 1 98.38 91 THR B CA 1
ATOM 2618 C C . THR B 1 91 ? -0.791 -6.578 4.801 1 98.38 91 THR B C 1
ATOM 2620 O O . THR B 1 91 ? -1.741 -6.449 5.574 1 98.38 91 THR B O 1
ATOM 2623 N N . LEU B 1 92 ? -0.861 -6.27 3.592 1 98.19 92 LEU B N 1
ATOM 2624 C CA . LEU B 1 92 ? -2.041 -5.629 3.023 1 98.19 92 LEU B CA 1
ATOM 2625 C C . LEU B 1 92 ? -3.209 -6.605 2.947 1 98.19 92 LEU B C 1
ATOM 2627 O O . LEU B 1 92 ? -4.336 -6.266 3.316 1 98.19 92 LEU B O 1
ATOM 2631 N N . GLU B 1 93 ? -2.961 -7.797 2.498 1 98.31 93 GLU B N 1
ATOM 2632 C CA . GLU B 1 93 ? -4.008 -8.812 2.451 1 98.31 93 GLU B CA 1
ATOM 2633 C C . GLU B 1 93 ? -4.477 -9.188 3.854 1 98.31 93 GLU B C 1
ATOM 2635 O O . GLU B 1 93 ? -5.652 -9.492 4.059 1 98.31 93 GLU B O 1
ATOM 2640 N N . GLY B 1 94 ? -3.502 -9.219 4.77 1 98.75 94 GLY B N 1
ATOM 2641 C CA . GLY B 1 94 ? -3.885 -9.398 6.16 1 98.75 94 GLY B CA 1
ATOM 2642 C C . GLY B 1 94 ? -4.848 -8.344 6.656 1 98.75 94 GLY B C 1
ATOM 2643 O O . GLY B 1 94 ? -5.828 -8.656 7.332 1 98.75 94 GLY B O 1
ATOM 2644 N N . LEU B 1 95 ? -4.586 -7.113 6.309 1 98.69 95 LEU B N 1
ATOM 2645 C CA . LEU B 1 95 ? -5.477 -6.016 6.68 1 98.69 95 LEU B CA 1
ATOM 2646 C C . LEU B 1 95 ? -6.863 -6.219 6.082 1 98.69 95 LEU B C 1
ATOM 2648 O O . LEU B 1 95 ? -7.871 -6.031 6.766 1 98.69 95 LEU B O 1
ATOM 2652 N N . ALA B 1 96 ? -6.922 -6.582 4.832 1 98.75 96 ALA B N 1
ATOM 2653 C CA . ALA B 1 96 ? -8.203 -6.828 4.172 1 98.75 96 ALA B CA 1
ATOM 2654 C C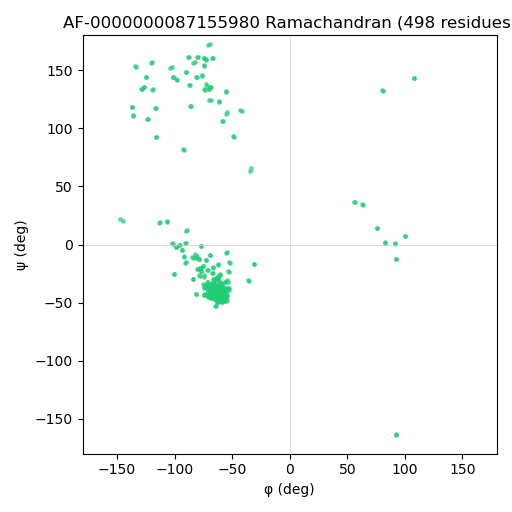 . ALA B 1 96 ? -8.984 -7.922 4.891 1 98.75 96 ALA B C 1
ATOM 2656 O O . ALA B 1 96 ? -10.188 -7.777 5.125 1 98.75 96 ALA B O 1
ATOM 2657 N N . ALA B 1 97 ? -8.281 -8.984 5.223 1 98.81 97 ALA B N 1
ATOM 2658 C CA . ALA B 1 97 ? -8.93 -10.094 5.918 1 98.81 97 ALA B CA 1
ATOM 2659 C C . ALA B 1 97 ? -9.438 -9.664 7.289 1 98.81 97 ALA B C 1
ATOM 2661 O O . ALA B 1 97 ? -10.531 -10.055 7.707 1 98.81 97 ALA B O 1
ATOM 2662 N N . ARG B 1 98 ? -8.664 -8.859 7.953 1 98.81 98 ARG B N 1
ATOM 2663 C CA . ARG B 1 98 ? -9.086 -8.352 9.258 1 98.81 98 ARG B CA 1
ATOM 2664 C C . ARG B 1 98 ? -10.336 -7.484 9.125 1 98.81 98 ARG B C 1
ATOM 2666 O O . ARG B 1 98 ? -11.289 -7.637 9.898 1 98.81 98 ARG B O 1
ATOM 2673 N N . PHE B 1 99 ? -10.312 -6.57 8.172 1 98.69 99 PHE B N 1
ATOM 2674 C CA . PHE B 1 99 ? -11.492 -5.738 7.934 1 98.69 99 PHE B CA 1
ATOM 2675 C C . PHE B 1 99 ? -12.727 -6.598 7.695 1 98.69 99 PHE B C 1
ATOM 2677 O O . PHE B 1 99 ? -13.773 -6.359 8.289 1 98.69 99 PHE B O 1
ATOM 2684 N N . ALA B 1 100 ? -12.578 -7.594 6.82 1 98.75 100 ALA B N 1
ATOM 2685 C CA . ALA B 1 100 ? -13.703 -8.477 6.508 1 98.75 100 ALA B CA 1
ATOM 2686 C C . ALA B 1 100 ? -14.25 -9.133 7.77 1 98.75 100 ALA B C 1
ATOM 2688 O O . ALA B 1 100 ? -15.461 -9.156 7.988 1 98.75 100 ALA B O 1
ATOM 2689 N N . ALA B 1 101 ? -13.375 -9.641 8.594 1 98.75 101 ALA B N 1
ATOM 2690 C CA . ALA B 1 101 ? -13.789 -10.305 9.82 1 98.75 101 ALA B CA 1
ATOM 2691 C C . ALA B 1 101 ? -14.484 -9.336 10.773 1 98.75 101 ALA B C 1
ATOM 2693 O O . ALA B 1 101 ? -15.562 -9.625 11.289 1 98.75 101 ALA B O 1
ATOM 2694 N N . GLU B 1 102 ? -13.906 -8.188 10.961 1 98.12 102 GLU B N 1
ATOM 2695 C CA . GLU B 1 102 ? -14.406 -7.223 11.938 1 98.12 102 GLU B CA 1
ATOM 2696 C C . GLU B 1 102 ? -15.727 -6.605 11.477 1 98.12 102 GLU B C 1
ATOM 2698 O O . GLU B 1 102 ? -16.594 -6.32 12.297 1 98.12 102 GLU B O 1
ATOM 2703 N N . ARG B 1 103 ? -15.859 -6.414 10.18 1 97.06 103 ARG B N 1
ATOM 2704 C CA . ARG B 1 103 ? -17.062 -5.816 9.625 1 97.06 103 ARG B CA 1
ATOM 2705 C C . ARG B 1 103 ? -18.188 -6.848 9.516 1 97.06 103 ARG B C 1
ATOM 2707 O O . ARG B 1 103 ? -19.359 -6.492 9.477 1 97.06 103 ARG B O 1
ATOM 2714 N N . GLY B 1 104 ? -17.828 -8.031 9.508 1 97.19 104 GLY B N 1
ATOM 2715 C CA . GLY B 1 104 ? -18.812 -9.094 9.344 1 97.19 104 GLY B CA 1
ATOM 2716 C C . GLY B 1 104 ? -19.219 -9.312 7.902 1 97.19 104 GLY B C 1
ATOM 2717 O O . GLY B 1 104 ? -19.453 -8.352 7.164 1 97.19 104 GLY B O 1
ATOM 2718 N N . VAL B 1 105 ? -19.219 -10.586 7.535 1 97 105 VAL B N 1
ATOM 2719 C CA . VAL B 1 105 ? -19.578 -10.984 6.18 1 97 105 VAL B CA 1
ATOM 2720 C C . VAL B 1 105 ? -20.688 -12.031 6.227 1 97 105 VAL B C 1
ATOM 2722 O O . VAL B 1 105 ? -20.656 -12.953 7.051 1 97 105 VAL B O 1
ATOM 2725 N N . SER B 1 106 ? -21.672 -11.883 5.387 1 96.81 106 SER B N 1
ATOM 2726 C CA . SER B 1 106 ? -22.781 -12.836 5.352 1 96.81 106 SER B CA 1
ATOM 2727 C C . SER B 1 106 ? -22.359 -14.164 4.73 1 96.81 106 SER B C 1
ATOM 2729 O O . SER B 1 106 ? -21.375 -14.211 3.982 1 96.81 106 SER B O 1
ATOM 2731 N N . SER B 1 107 ? -23.156 -15.164 5.066 1 95.62 107 SER B N 1
ATOM 2732 C CA . SER B 1 107 ? -22.891 -16.469 4.457 1 95.62 107 SER B CA 1
ATOM 2733 C C . SER B 1 107 ? -23 -16.391 2.938 1 95.62 107 SER B C 1
ATOM 2735 O O . SER B 1 107 ? -22.25 -17.078 2.225 1 95.62 107 SER B O 1
ATOM 2737 N N . ARG B 1 108 ? -23.844 -15.594 2.486 1 96.75 108 ARG B N 1
ATOM 2738 C CA . ARG B 1 108 ? -24.047 -15.422 1.05 1 96.75 108 ARG B CA 1
ATOM 2739 C C . ARG B 1 108 ? -22.812 -14.812 0.4 1 96.75 108 ARG B C 1
ATOM 2741 O O . ARG B 1 108 ? -22.391 -15.234 -0.68 1 96.75 108 ARG B O 1
ATOM 2748 N N . ASP B 1 109 ? -22.203 -13.891 1.119 1 96.62 109 ASP B N 1
ATOM 2749 C CA . ASP B 1 109 ? -21.031 -13.203 0.583 1 96.62 109 ASP B CA 1
ATOM 2750 C C . ASP B 1 109 ? -19.797 -14.109 0.631 1 96.62 109 ASP B C 1
ATOM 2752 O O . ASP B 1 109 ? -18.828 -13.883 -0.096 1 96.62 109 ASP B O 1
ATOM 2756 N N . LEU B 1 110 ? -19.875 -15.141 1.439 1 97.25 110 LEU B N 1
ATOM 2757 C CA . LEU B 1 110 ? -18.734 -16.047 1.581 1 97.25 110 LEU B CA 1
ATOM 2758 C C . LEU B 1 110 ? -18.828 -17.188 0.575 1 97.25 110 LEU B C 1
ATOM 2760 O O . LEU B 1 110 ? -17.844 -17.891 0.323 1 97.25 110 LEU B O 1
ATOM 2764 N N . GLU B 1 111 ? -19.953 -17.391 -0.002 1 97.44 111 GLU B N 1
ATOM 2765 C CA . GLU B 1 111 ? -20.219 -18.562 -0.831 1 97.44 111 GLU B CA 1
ATOM 2766 C C . GLU B 1 111 ? -19.266 -18.609 -2.033 1 97.44 111 GLU B C 1
ATOM 2768 O O . GLU B 1 111 ? -18.703 -19.656 -2.342 1 97.44 111 GLU B O 1
ATOM 2773 N N . PRO B 1 112 ? -19.094 -17.484 -2.727 1 97.75 112 PRO B N 1
ATOM 2774 C CA . PRO B 1 112 ? -18.172 -17.531 -3.861 1 97.75 112 PRO B CA 1
ATOM 2775 C C . PRO B 1 112 ? -16.75 -17.953 -3.459 1 97.75 112 PRO B C 1
ATOM 2777 O O . PRO B 1 112 ? -16.078 -18.656 -4.215 1 97.75 112 PRO B O 1
ATOM 2780 N N . LEU B 1 113 ? -16.297 -17.594 -2.277 1 97.88 113 LEU B N 1
ATOM 2781 C CA . LEU B 1 113 ? -14.992 -18 -1.784 1 97.88 113 LEU B CA 1
ATOM 2782 C C . LEU B 1 113 ? -14.953 -19.5 -1.546 1 97.88 113 LEU B C 1
ATOM 2784 O O . LEU B 1 113 ? -13.992 -20.172 -1.942 1 97.88 113 LEU B O 1
ATOM 2788 N N . LYS B 1 114 ? -15.984 -19.953 -0.931 1 97.56 114 LYS B N 1
ATOM 2789 C CA . LYS B 1 114 ? -16.062 -21.375 -0.622 1 97.56 114 LYS B CA 1
ATOM 2790 C C . LYS B 1 114 ? -16.125 -22.203 -1.896 1 97.56 114 LYS B C 1
ATOM 2792 O O . LYS B 1 114 ? -15.531 -23.281 -1.969 1 97.56 114 LYS B O 1
ATOM 2797 N N . GLU B 1 115 ? -16.812 -21.688 -2.883 1 97.75 115 GLU B N 1
ATOM 2798 C CA . GLU B 1 115 ? -16.859 -22.375 -4.176 1 97.75 115 GLU B CA 1
ATOM 2799 C C . GLU B 1 115 ? -15.477 -22.438 -4.824 1 97.75 115 GLU B C 1
ATOM 2801 O O . GLU B 1 115 ? -15.086 -23.469 -5.359 1 97.75 115 GLU B O 1
ATOM 2806 N N . CYS B 1 116 ? -14.789 -21.328 -4.785 1 97.31 116 CYS B N 1
ATOM 2807 C CA . CYS B 1 116 ? -13.422 -21.297 -5.297 1 97.31 116 CYS B CA 1
ATOM 2808 C C . CYS B 1 116 ? -12.547 -22.328 -4.59 1 97.31 116 CYS B C 1
ATOM 2810 O O . CYS B 1 116 ? -11.789 -23.047 -5.234 1 97.31 116 CYS B O 1
ATOM 2812 N N . LEU B 1 117 ? -12.688 -22.453 -3.281 1 97.94 117 LEU B N 1
ATOM 2813 C CA . LEU B 1 117 ? -11.906 -23.375 -2.48 1 97.94 117 LEU B CA 1
ATOM 2814 C C . LEU B 1 117 ? -12.203 -24.812 -2.873 1 97.94 117 LEU B C 1
ATOM 2816 O O . LEU B 1 117 ? -11.281 -25.641 -2.996 1 97.94 117 LEU B O 1
ATOM 2820 N N . ASN B 1 118 ? -13.461 -25.031 -3.061 1 97.81 118 ASN B N 1
ATOM 2821 C CA . ASN B 1 118 ? -13.852 -26.375 -3.461 1 97.81 118 ASN B CA 1
ATOM 2822 C C . ASN B 1 118 ? -13.234 -26.766 -4.801 1 97.81 118 ASN B C 1
ATOM 2824 O O . ASN B 1 118 ? -12.758 -27.891 -4.965 1 97.81 118 ASN B O 1
ATOM 2828 N N . GLU B 1 119 ? -13.242 -25.875 -5.723 1 97.44 119 GLU B N 1
ATOM 2829 C CA . GLU B 1 119 ? -12.641 -26.141 -7.027 1 97.44 119 GLU B CA 1
ATOM 2830 C C . GLU B 1 119 ? -11.133 -26.344 -6.914 1 97.44 119 GLU B C 1
ATOM 2832 O O . GLU B 1 119 ? -10.562 -27.234 -7.547 1 97.44 119 GLU B O 1
ATOM 2837 N N . ILE B 1 120 ? -10.484 -25.516 -6.07 1 96.75 120 ILE B N 1
ATOM 2838 C CA . ILE B 1 120 ? -9.039 -25.594 -5.898 1 96.75 120 ILE B CA 1
ATOM 2839 C C . ILE B 1 120 ? -8.68 -26.938 -5.25 1 96.75 120 ILE B C 1
ATOM 2841 O O . ILE B 1 120 ? -7.664 -27.547 -5.602 1 96.75 120 ILE B O 1
ATOM 2845 N N . ASP B 1 121 ? -9.484 -27.422 -4.367 1 95.75 121 ASP B N 1
ATOM 2846 C CA . ASP B 1 121 ? -9.25 -28.703 -3.721 1 95.75 121 ASP B CA 1
ATOM 2847 C C . ASP B 1 121 ? -9.094 -29.812 -4.754 1 95.75 121 ASP B C 1
ATOM 2849 O O . ASP B 1 121 ? -8.203 -30.656 -4.637 1 95.75 121 ASP B O 1
ATOM 2853 N N . GLY B 1 122 ? -9.977 -29.797 -5.691 1 93.88 122 GLY B N 1
ATOM 2854 C CA . GLY B 1 122 ? -9.93 -30.828 -6.719 1 93.88 122 GLY B CA 1
ATOM 2855 C C . GLY B 1 122 ? -8.672 -30.766 -7.562 1 93.88 122 GLY B C 1
ATOM 2856 O O . GLY B 1 122 ? -8.188 -31.781 -8.055 1 93.88 122 GLY B O 1
ATOM 2857 N N . LEU B 1 123 ? -8.094 -29.625 -7.727 1 92.06 123 LEU B N 1
ATOM 2858 C CA . LEU B 1 123 ? -6.918 -29.422 -8.57 1 92.06 123 LEU B CA 1
ATOM 2859 C C . LEU B 1 123 ? -5.645 -29.812 -7.828 1 92.06 123 LEU B C 1
ATOM 2861 O O . LEU B 1 123 ? -4.793 -30.516 -8.375 1 92.06 123 LEU B O 1
ATOM 2865 N N . VAL B 1 124 ? -5.527 -29.438 -6.555 1 90 124 VAL B N 1
ATOM 2866 C CA . VAL B 1 124 ? -4.254 -29.547 -5.855 1 90 124 VAL B CA 1
ATOM 2867 C C . VAL B 1 124 ? -4.059 -30.969 -5.355 1 90 124 VAL B C 1
ATOM 2869 O O . VAL B 1 124 ? -2.951 -31.344 -4.965 1 90 124 VAL B O 1
ATOM 2872 N N . ARG B 1 125 ? -5.039 -31.781 -5.449 1 87.62 125 ARG B N 1
ATOM 2873 C CA . ARG B 1 125 ? -4.941 -33.188 -5.02 1 87.62 125 ARG B CA 1
ATOM 2874 C C . ARG B 1 125 ? -4.348 -34.062 -6.121 1 87.62 125 ARG B C 1
ATOM 2876 O O . ARG B 1 125 ? -3.957 -35.188 -5.871 1 87.62 125 ARG B O 1
ATOM 2883 N N . GLN B 1 126 ? -4.266 -33.438 -7.273 1 85.81 126 GLN B N 1
ATOM 2884 C CA . GLN B 1 126 ? -3.646 -34.188 -8.367 1 85.81 126 GLN B CA 1
ATOM 2885 C C . GLN B 1 126 ? -2.139 -34.312 -8.164 1 85.81 126 GLN B C 1
ATOM 2887 O O . GLN B 1 126 ? -1.472 -33.344 -7.82 1 85.81 126 GLN B O 1
ATOM 2892 N N . ASP B 1 127 ? -1.582 -35.531 -8.438 1 81.19 127 ASP B N 1
ATOM 2893 C CA . ASP B 1 127 ? -0.148 -35.781 -8.297 1 81.19 127 ASP B CA 1
ATOM 2894 C C . ASP B 1 127 ? 0.39 -36.562 -9.484 1 81.19 127 ASP B C 1
ATOM 2896 O O . ASP B 1 127 ? 0.101 -37.75 -9.617 1 81.19 127 ASP B O 1
ATOM 2900 N N . PRO B 1 128 ? 1.173 -35.969 -10.297 1 79.5 128 PRO B N 1
ATOM 2901 C CA . PRO B 1 128 ? 1.545 -34.562 -10.359 1 79.5 128 PRO B CA 1
ATOM 2902 C C . PRO B 1 128 ? 0.428 -33.688 -10.914 1 79.5 128 PRO B C 1
ATOM 2904 O O . PRO B 1 128 ? -0.449 -34.156 -11.633 1 79.5 128 PRO B O 1
ATOM 2907 N N . ILE B 1 129 ? 0.457 -32.469 -10.523 1 81.56 129 ILE B N 1
ATOM 2908 C CA . ILE B 1 129 ? -0.513 -31.516 -11.078 1 81.56 129 ILE B CA 1
ATOM 2909 C C . ILE B 1 129 ? -0.207 -31.266 -12.555 1 81.56 129 ILE B C 1
ATOM 2911 O O . ILE B 1 129 ? 0.946 -31.031 -12.922 1 81.56 129 ILE B O 1
ATOM 2915 N N . SER B 1 130 ? -1.206 -31.484 -13.414 1 81.44 130 SER B N 1
ATOM 2916 C CA . SER B 1 130 ? -1.021 -31.25 -14.844 1 81.44 130 SER B CA 1
ATOM 2917 C C . SER B 1 130 ? -0.836 -29.766 -15.133 1 81.44 130 SER B C 1
ATOM 2919 O O . SER B 1 130 ? -1.166 -28.922 -14.305 1 81.44 130 SER B O 1
ATOM 2921 N N . VAL B 1 131 ? -0.296 -29.5 -16.25 1 77 131 VAL B N 1
ATOM 2922 C CA . VAL B 1 131 ? -0.11 -28.125 -16.688 1 77 131 VAL B CA 1
ATOM 2923 C C . VAL B 1 131 ? -1.462 -27.422 -16.75 1 77 131 VAL B C 1
ATOM 2925 O O . VAL B 1 131 ? -1.587 -26.266 -16.344 1 77 131 VAL B O 1
ATOM 2928 N N . GLU B 1 132 ? -2.461 -28.094 -17.203 1 81.81 132 GLU B N 1
ATOM 2929 C CA . GLU B 1 132 ? -3.805 -27.547 -17.297 1 81.81 132 GLU B CA 1
ATOM 2930 C C . GLU B 1 132 ? -4.398 -27.266 -15.922 1 81.81 132 GLU B C 1
ATOM 2932 O O . GLU B 1 132 ? -5.004 -26.219 -15.695 1 81.81 132 GLU B O 1
ATOM 2937 N N . ALA B 1 133 ? -4.203 -28.234 -15.102 1 83.56 133 ALA B N 1
ATOM 2938 C CA . ALA B 1 133 ? -4.699 -28.078 -13.742 1 83.56 133 ALA B CA 1
ATOM 2939 C C . ALA B 1 133 ? -3.986 -26.938 -13.016 1 83.56 133 ALA B C 1
ATOM 2941 O O . ALA B 1 133 ? -4.602 -26.219 -12.234 1 83.56 133 ALA B O 1
ATOM 2942 N N . PHE B 1 134 ? -2.77 -26.812 -13.312 1 82.44 134 PHE B N 1
ATOM 2943 C CA . PHE B 1 134 ? -1.996 -25.734 -12.695 1 82.44 134 PHE B CA 1
ATOM 2944 C C . PHE B 1 134 ? -2.477 -24.375 -13.188 1 82.44 134 PHE B C 1
ATOM 2946 O O . PHE B 1 134 ? -2.588 -23.438 -12.406 1 82.44 134 PHE B O 1
ATOM 2953 N N . SER B 1 135 ? -2.699 -24.312 -14.492 1 83.94 135 SER B N 1
ATOM 2954 C CA . SER B 1 135 ? -3.242 -23.062 -15.047 1 83.94 135 SER B CA 1
ATOM 2955 C C . SER B 1 135 ? -4.578 -22.719 -14.406 1 83.94 135 SER B C 1
ATOM 2957 O O . SER B 1 135 ? -4.82 -21.562 -14.062 1 83.94 135 SER B O 1
ATOM 2959 N N . SER B 1 136 ? -5.41 -23.703 -14.188 1 89.31 136 SER B N 1
ATOM 296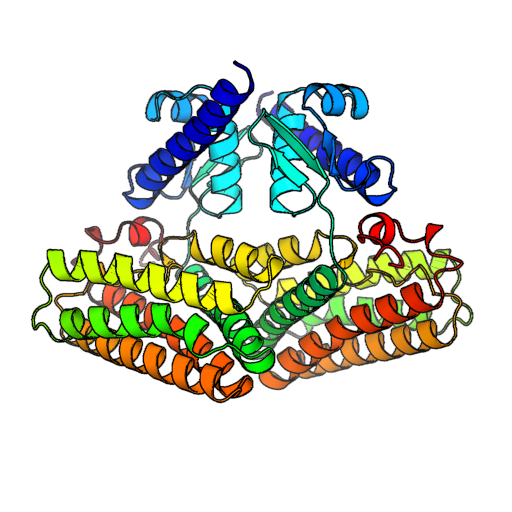0 C CA . SER B 1 136 ? -6.688 -23.5 -13.508 1 89.31 136 SER B CA 1
ATOM 2961 C C . SER B 1 136 ? -6.477 -23.062 -12.062 1 89.31 136 SER B C 1
ATOM 2963 O O . SER B 1 136 ? -7.203 -22.203 -11.555 1 89.31 136 SER B O 1
ATOM 2965 N N . TYR B 1 137 ? -5.48 -23.641 -11.383 1 90.25 137 TYR B N 1
ATOM 2966 C CA . TYR B 1 137 ? -5.156 -23.25 -10.016 1 90.25 137 TYR B CA 1
ATOM 2967 C C . TYR B 1 137 ? -4.785 -21.781 -9.938 1 90.25 137 TYR B C 1
ATOM 2969 O O . TYR B 1 137 ? -5.27 -21.047 -9.062 1 90.25 137 TYR B O 1
ATOM 2977 N N . VAL B 1 138 ? -3.918 -21.312 -10.852 1 87.31 138 VAL B N 1
ATOM 2978 C CA . VAL B 1 138 ? -3.445 -19.938 -10.844 1 87.31 138 VAL B CA 1
ATOM 2979 C C . VAL B 1 138 ? -4.629 -18.984 -10.992 1 87.31 138 VAL B C 1
ATOM 2981 O O . VAL B 1 138 ? -4.734 -18 -10.258 1 87.31 138 VAL B O 1
ATOM 2984 N N . ALA B 1 139 ? -5.535 -19.297 -11.898 1 90.5 139 ALA B N 1
ATOM 2985 C CA . ALA B 1 139 ? -6.707 -18.469 -12.141 1 90.5 139 ALA B CA 1
ATOM 2986 C C . ALA B 1 139 ? -7.625 -18.453 -10.922 1 90.5 139 ALA B C 1
ATOM 2988 O O . ALA B 1 139 ? -8.094 -17.391 -10.5 1 90.5 139 ALA B O 1
ATOM 2989 N N . LEU B 1 140 ? -7.871 -19.578 -10.328 1 94.62 140 LEU B N 1
ATOM 2990 C CA . LEU B 1 140 ? -8.758 -19.703 -9.172 1 94.62 140 LEU B CA 1
ATOM 2991 C C . LEU B 1 140 ? -8.133 -19.047 -7.938 1 94.62 140 LEU B C 1
ATOM 2993 O O . LEU B 1 140 ? -8.828 -18.438 -7.137 1 94.62 140 LEU B O 1
ATOM 2997 N N . ASN B 1 141 ? -6.848 -19.234 -7.801 1 94.38 141 ASN B N 1
ATOM 2998 C CA . ASN B 1 141 ? -6.133 -18.594 -6.699 1 94.38 141 ASN B CA 1
ATOM 2999 C C . ASN B 1 141 ? -6.215 -17.078 -6.773 1 94.38 141 ASN B C 1
ATOM 3001 O O . ASN B 1 141 ? -6.441 -16.406 -5.762 1 94.38 141 ASN B O 1
ATOM 3005 N N . ALA B 1 142 ? -6.074 -16.594 -7.973 1 92.56 142 ALA B N 1
ATOM 3006 C CA . ALA B 1 142 ? -6.227 -15.148 -8.188 1 92.56 142 ALA B CA 1
ATOM 3007 C C . ALA B 1 142 ? -7.645 -14.695 -7.855 1 92.56 142 ALA B C 1
ATOM 3009 O O . ALA B 1 142 ? -7.836 -13.656 -7.215 1 92.56 142 ALA B O 1
ATOM 3010 N N . ARG B 1 143 ? -8.586 -15.445 -8.273 1 95.56 143 ARG B N 1
ATOM 3011 C CA . ARG B 1 143 ? -9.984 -15.133 -7.996 1 95.56 143 ARG B CA 1
ATOM 3012 C C . ARG B 1 143 ? -10.266 -15.156 -6.496 1 95.56 143 ARG B C 1
ATOM 3014 O O . ARG B 1 143 ? -10.945 -14.273 -5.973 1 95.56 143 ARG B O 1
ATOM 3021 N N . PHE B 1 144 ? -9.734 -16.172 -5.797 1 98.06 144 PHE B N 1
ATOM 3022 C CA . PHE B 1 144 ? -9.922 -16.297 -4.352 1 98.06 144 PHE B CA 1
ATOM 3023 C C . PHE B 1 144 ? -9.406 -15.039 -3.645 1 98.06 144 PHE B C 1
ATOM 3025 O O . PHE B 1 144 ? -10.117 -14.445 -2.834 1 98.06 144 PHE B O 1
ATOM 3032 N N . HIS B 1 145 ? -8.227 -14.586 -3.961 1 97.69 145 HIS B N 1
ATOM 3033 C CA . HIS B 1 145 ? -7.613 -13.43 -3.311 1 97.69 145 HIS B CA 1
ATOM 3034 C C . HIS B 1 145 ? -8.375 -12.148 -3.641 1 97.69 145 HIS B C 1
ATOM 3036 O O . HIS B 1 145 ? -8.539 -11.281 -2.781 1 97.69 145 HIS B O 1
ATOM 3042 N N . ALA B 1 146 ? -8.836 -12.086 -4.891 1 96.44 146 ALA B N 1
ATOM 3043 C CA . ALA B 1 146 ? -9.633 -10.922 -5.277 1 96.44 146 ALA B CA 1
ATOM 3044 C C . ALA B 1 146 ? -10.922 -10.859 -4.477 1 96.44 146 ALA B C 1
ATOM 3046 O O . ALA B 1 146 ? -11.289 -9.797 -3.969 1 96.44 146 ALA B O 1
ATOM 3047 N N . LEU B 1 147 ? -11.602 -11.977 -4.371 1 97.69 147 LEU B N 1
ATOM 3048 C CA . LEU B 1 147 ? -12.844 -12.047 -3.611 1 97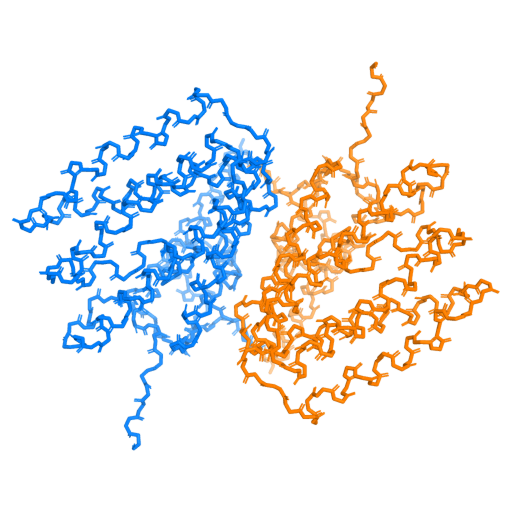.69 147 LEU B CA 1
ATOM 3049 C C . LEU B 1 147 ? -12.602 -11.711 -2.143 1 97.69 147 LEU B C 1
ATOM 3051 O O . LEU B 1 147 ? -13.383 -10.969 -1.534 1 97.69 147 LEU B O 1
ATOM 3055 N N . LEU B 1 148 ? -11.547 -12.25 -1.611 1 98.06 148 LEU B N 1
ATOM 3056 C CA . LEU B 1 148 ? -11.211 -11.984 -0.216 1 98.06 148 LEU B CA 1
ATOM 3057 C C . LEU B 1 148 ? -10.969 -10.5 0.016 1 98.06 148 LEU B C 1
ATOM 3059 O O . LEU B 1 148 ? -11.477 -9.93 0.981 1 98.06 148 LEU B O 1
ATOM 3063 N N . THR B 1 149 ? -10.188 -9.914 -0.839 1 97.75 149 THR B N 1
ATOM 3064 C CA . THR B 1 149 ? -9.875 -8.484 -0.758 1 97.75 149 THR B CA 1
ATOM 3065 C C . THR B 1 149 ? -11.156 -7.656 -0.833 1 97.75 149 THR B C 1
ATOM 3067 O O . THR B 1 149 ? -11.312 -6.684 -0.093 1 97.75 149 THR B O 1
ATOM 3070 N N . GLU B 1 150 ? -12.086 -8.062 -1.671 1 97.75 150 GLU B N 1
ATOM 3071 C CA . GLU B 1 150 ? -13.344 -7.344 -1.848 1 97.75 150 GLU B CA 1
ATOM 3072 C C . GLU B 1 150 ? -14.188 -7.387 -0.577 1 97.75 150 GLU B C 1
ATOM 3074 O O . GLU B 1 150 ? -14.945 -6.453 -0.295 1 97.75 150 GLU B O 1
ATOM 3079 N N . LEU B 1 151 ? -14.039 -8.43 0.183 1 98.06 151 LEU B N 1
ATOM 3080 C CA . LEU B 1 151 ? -14.812 -8.578 1.412 1 98.06 151 LEU B CA 1
ATOM 3081 C C . LEU B 1 151 ? -14.406 -7.516 2.436 1 98.06 151 LEU B C 1
ATOM 3083 O O . LEU B 1 151 ? -15.141 -7.273 3.398 1 98.06 151 LEU B O 1
ATOM 3087 N N . SER B 1 152 ? -13.219 -6.926 2.264 1 98.12 152 SER B N 1
ATOM 3088 C CA . SER B 1 152 ? -12.805 -5.848 3.16 1 98.12 152 SER B CA 1
ATOM 3089 C C . SER B 1 152 ? -13.734 -4.645 3.043 1 98.12 152 SER B C 1
ATOM 3091 O O . SER B 1 152 ? -13.82 -3.824 3.959 1 98.12 152 SER B O 1
ATOM 3093 N N . ARG B 1 153 ? -14.32 -4.508 1.798 1 97.38 153 ARG B N 1
ATOM 3094 C CA . ARG B 1 153 ? -15.18 -3.377 1.472 1 97.38 153 ARG B CA 1
ATOM 3095 C C . ARG B 1 153 ? -14.461 -2.053 1.707 1 97.38 153 ARG B C 1
ATOM 3097 O O . ARG B 1 153 ? -15.047 -1.105 2.234 1 97.38 153 ARG B O 1
ATOM 3104 N N . SER B 1 154 ? -13.227 -2.027 1.429 1 96.75 154 SER B N 1
ATOM 3105 C CA . SER B 1 154 ? -12.398 -0.829 1.543 1 96.75 154 SER B CA 1
ATOM 3106 C C . SER B 1 154 ? -11.719 -0.5 0.22 1 96.75 154 SER B C 1
ATOM 3108 O O . SER B 1 154 ? -10.75 -1.158 -0.166 1 96.75 154 SER B O 1
ATOM 3110 N N . ALA B 1 155 ? -12.188 0.538 -0.406 1 92.94 155 ALA B N 1
ATOM 3111 C CA . ALA B 1 155 ? -11.656 0.925 -1.711 1 92.94 155 ALA B CA 1
ATOM 3112 C C . ALA B 1 155 ? -10.164 1.254 -1.621 1 92.94 155 ALA B C 1
ATOM 3114 O O . ALA B 1 155 ? -9.367 0.795 -2.445 1 92.94 155 ALA B O 1
ATOM 3115 N N . PRO B 1 156 ? -9.711 1.954 -0.562 1 92.62 156 PRO B N 1
ATOM 3116 C CA . PRO B 1 156 ? -8.281 2.24 -0.492 1 92.62 156 PRO B CA 1
ATOM 3117 C C . PRO B 1 156 ? -7.434 0.983 -0.295 1 92.62 156 PRO B C 1
ATOM 3119 O O . PRO B 1 156 ? -6.344 0.873 -0.86 1 92.62 156 PRO B O 1
ATOM 3122 N N . VAL B 1 157 ? -7.906 0.033 0.433 1 96.5 157 VAL B N 1
ATOM 3123 C CA . VAL B 1 157 ? -7.156 -1.194 0.678 1 96.5 157 VAL B CA 1
ATOM 3124 C C . VAL B 1 157 ? -7.105 -2.031 -0.599 1 96.5 157 VAL B C 1
ATOM 3126 O O . VAL B 1 157 ? -6.043 -2.523 -0.983 1 96.5 157 VAL B O 1
ATOM 3129 N N . ILE B 1 158 ? -8.258 -2.127 -1.254 1 95.81 158 ILE B N 1
ATOM 3130 C CA . ILE B 1 158 ? -8.344 -2.895 -2.49 1 95.81 158 ILE B CA 1
ATOM 3131 C C . ILE B 1 158 ? -7.375 -2.324 -3.523 1 95.81 158 ILE B C 1
ATOM 3133 O O . ILE B 1 158 ? -6.613 -3.068 -4.145 1 95.81 158 ILE B O 1
ATOM 3137 N N . ARG B 1 159 ? -7.305 -1.076 -3.611 1 90.19 159 ARG B N 1
ATOM 3138 C CA . ARG B 1 159 ? -6.434 -0.414 -4.574 1 90.19 159 ARG B CA 1
ATOM 3139 C C . ARG B 1 159 ? -4.965 -0.679 -4.258 1 90.19 159 ARG B C 1
ATOM 3141 O O . ARG B 1 159 ? -4.168 -0.94 -5.16 1 90.19 159 ARG B O 1
ATOM 3148 N N . GLN B 1 160 ? -4.633 -0.62 -3.023 1 92.44 160 GLN B N 1
ATOM 3149 C CA . GLN B 1 160 ? -3.24 -0.825 -2.633 1 92.44 160 GLN B CA 1
ATOM 3150 C C . GLN B 1 160 ? -2.82 -2.277 -2.834 1 92.44 160 GLN B C 1
ATOM 3152 O O . GLN B 1 160 ? -1.684 -2.553 -3.221 1 92.44 160 GLN B O 1
ATOM 3157 N N . ILE B 1 161 ? -3.705 -3.205 -2.564 1 94.88 161 ILE B N 1
ATOM 3158 C CA . ILE B 1 161 ? -3.406 -4.617 -2.777 1 94.88 161 ILE B CA 1
ATOM 3159 C C . ILE B 1 161 ? -3.184 -4.879 -4.266 1 94.88 161 ILE B C 1
ATOM 3161 O O . ILE B 1 161 ? -2.252 -5.59 -4.645 1 94.88 161 ILE B O 1
ATOM 3165 N N . ASP B 1 162 ? -4.027 -4.285 -5.074 1 89.44 162 ASP B N 1
ATOM 3166 C CA . ASP B 1 162 ? -3.871 -4.438 -6.52 1 89.44 162 ASP B CA 1
ATOM 3167 C C . ASP B 1 162 ? -2.498 -3.953 -6.98 1 89.44 162 ASP B C 1
ATOM 3169 O O . ASP B 1 162 ? -1.843 -4.609 -7.793 1 89.44 162 ASP B O 1
ATOM 3173 N N . ARG B 1 163 ? -2.043 -2.963 -6.383 1 85.12 163 ARG B N 1
ATOM 3174 C CA . ARG B 1 163 ? -0.743 -2.404 -6.738 1 85.12 163 ARG B CA 1
ATOM 3175 C C . ARG B 1 163 ? 0.39 -3.293 -6.238 1 85.12 163 ARG B C 1
ATOM 3177 O O . ARG B 1 163 ? 1.352 -3.551 -6.965 1 85.12 163 ARG B O 1
ATOM 3184 N N . ALA B 1 164 ? 0.25 -3.736 -5.047 1 88.88 164 ALA B N 1
ATOM 3185 C CA . ALA B 1 164 ? 1.287 -4.562 -4.434 1 88.88 164 ALA B CA 1
ATOM 3186 C C . ALA B 1 164 ? 1.397 -5.914 -5.137 1 88.88 164 ALA B C 1
ATOM 3188 O O . ALA B 1 164 ? 2.459 -6.539 -5.125 1 88.88 164 ALA B O 1
ATOM 3189 N N . SER B 1 165 ? 0.295 -6.32 -5.781 1 88 165 SER B N 1
ATOM 3190 C CA . SER B 1 165 ? 0.249 -7.637 -6.406 1 88 165 SER B CA 1
ATOM 3191 C C . SER B 1 165 ? 0.59 -7.559 -7.891 1 88 165 SER B C 1
ATOM 3193 O O . SER B 1 165 ? 0.594 -8.57 -8.586 1 88 165 SER B O 1
ATOM 3195 N N . ALA B 1 166 ? 0.848 -6.387 -8.328 1 79.19 166 ALA B N 1
ATOM 3196 C CA . ALA B 1 166 ? 1.023 -6.195 -9.766 1 79.19 166 ALA B CA 1
ATOM 3197 C C . ALA B 1 166 ? 2.373 -6.734 -10.227 1 79.19 166 ALA B C 1
ATOM 3199 O O . ALA B 1 166 ? 2.525 -7.133 -11.391 1 79.19 166 ALA B O 1
ATOM 3200 N N . LEU B 1 167 ? 3.359 -6.734 -9.289 1 76.12 167 LEU B N 1
ATOM 3201 C CA . LEU B 1 167 ? 4.637 -7.34 -9.641 1 76.12 167 LEU B CA 1
ATOM 3202 C C . LEU B 1 167 ? 4.527 -8.859 -9.68 1 76.12 167 LEU B C 1
ATOM 3204 O O . LEU B 1 167 ? 3.973 -9.469 -8.766 1 76.12 167 LEU B O 1
ATOM 3208 N N . PRO B 1 168 ? 5.035 -9.445 -10.711 1 69.94 168 PRO B N 1
ATOM 3209 C CA . PRO B 1 168 ? 4.844 -10.883 -10.898 1 69.94 168 PRO B CA 1
ATOM 3210 C C . PRO B 1 168 ? 5.336 -11.703 -9.703 1 69.94 168 PRO B C 1
ATOM 3212 O O . PRO B 1 168 ? 4.688 -12.672 -9.305 1 69.94 168 PRO B O 1
ATOM 3215 N N . PHE B 1 169 ? 6.406 -11.289 -9.188 1 75.44 169 PHE B N 1
ATOM 3216 C CA . PHE B 1 169 ? 6.965 -12.078 -8.102 1 75.44 169 PHE B CA 1
ATOM 3217 C C . PHE B 1 169 ? 6.223 -11.805 -6.797 1 75.44 169 PHE B C 1
ATOM 3219 O O . PHE B 1 169 ? 6.359 -12.555 -5.828 1 75.44 169 PHE B O 1
ATOM 3226 N N . ALA B 1 170 ? 5.438 -10.773 -6.84 1 77.25 170 ALA B N 1
ATOM 3227 C CA . ALA B 1 170 ? 4.707 -10.414 -5.625 1 77.25 170 ALA B CA 1
ATOM 3228 C C . ALA B 1 170 ? 3.254 -10.867 -5.703 1 77.25 170 ALA B C 1
ATOM 3230 O O . ALA B 1 170 ? 2.48 -10.664 -4.766 1 77.25 170 ALA B O 1
ATOM 3231 N N . SER B 1 171 ? 2.932 -11.508 -6.828 1 80.88 171 SER B N 1
ATOM 3232 C CA . SER B 1 171 ? 1.578 -12.047 -6.938 1 80.88 171 SER B CA 1
ATOM 3233 C C . SER B 1 171 ? 1.405 -13.289 -6.078 1 80.88 171 SER B C 1
ATOM 3235 O O . SER B 1 171 ? 2.385 -13.953 -5.734 1 80.88 171 SER B O 1
ATOM 3237 N N . PRO B 1 172 ? 0.149 -13.617 -5.789 1 78.19 172 PRO B N 1
ATOM 3238 C CA . PRO B 1 172 ? -0.09 -14.805 -4.965 1 78.19 172 PRO B CA 1
ATOM 3239 C C . PRO B 1 172 ? 0.437 -16.094 -5.605 1 78.19 172 PRO B C 1
ATOM 3241 O O . PRO B 1 172 ? 0.744 -17.047 -4.902 1 78.19 172 PRO B O 1
ATOM 3244 N N . SER B 1 173 ? 0.522 -16.094 -6.895 1 74.06 173 SER B N 1
ATOM 3245 C CA . SER B 1 173 ? 0.991 -17.297 -7.578 1 74.06 173 SER B CA 1
ATOM 3246 C C . SER B 1 173 ? 2.41 -17.109 -8.109 1 74.06 173 SER B C 1
ATOM 3248 O O . SER B 1 173 ? 2.852 -17.844 -8.992 1 74.06 173 SER B O 1
ATOM 3250 N N . GLY B 1 174 ? 3.023 -16.141 -7.5 1 68.56 174 GLY B N 1
ATOM 3251 C CA . GLY B 1 174 ? 4.406 -15.906 -7.895 1 68.56 174 GLY B CA 1
ATOM 3252 C C . GLY B 1 174 ? 5.305 -17.109 -7.629 1 68.56 174 GLY B C 1
ATOM 3253 O O . GLY B 1 174 ? 5.254 -17.688 -6.551 1 68.56 174 GLY B O 1
ATOM 3254 N N . PHE B 1 175 ? 6.008 -17.688 -8.594 1 64.38 175 PHE B N 1
ATOM 3255 C CA . PHE B 1 175 ? 7.07 -18.688 -8.508 1 64.38 175 PHE B CA 1
ATOM 3256 C C . PHE B 1 175 ? 6.488 -20.094 -8.383 1 64.38 175 PHE B C 1
ATOM 3258 O O . PHE B 1 175 ? 7.223 -21.062 -8.188 1 64.38 175 PHE B O 1
ATOM 3265 N N . VAL B 1 176 ? 5.117 -20.141 -8.406 1 60.59 176 VAL B N 1
ATOM 3266 C CA . VAL B 1 176 ? 4.508 -21.453 -8.203 1 60.59 176 VAL B CA 1
ATOM 3267 C C . VAL B 1 176 ? 4.859 -22.375 -9.367 1 60.59 176 VAL B C 1
ATOM 3269 O O . VAL B 1 176 ? 5.102 -23.562 -9.172 1 60.59 176 VAL B O 1
ATOM 3272 N N . MET B 1 177 ? 4.914 -21.828 -10.469 1 58.5 177 MET B N 1
ATOM 3273 C CA . MET B 1 177 ? 5.051 -22.641 -11.672 1 58.5 177 MET B CA 1
ATOM 3274 C C . MET B 1 177 ? 6.422 -23.312 -11.727 1 58.5 177 MET B C 1
ATOM 3276 O O . MET B 1 177 ? 6.535 -24.469 -12.109 1 58.5 177 MET B O 1
ATOM 3280 N N . ALA B 1 178 ? 7.371 -22.547 -11.406 1 55.12 178 ALA B N 1
ATOM 3281 C CA . ALA B 1 178 ? 8.727 -23.031 -11.656 1 55.12 178 ALA B CA 1
ATOM 3282 C C . ALA B 1 178 ? 8.953 -24.391 -10.984 1 55.12 178 ALA B C 1
ATOM 3284 O O . ALA B 1 178 ? 9.805 -25.172 -11.422 1 55.12 178 ALA B O 1
ATOM 3285 N N . GLN B 1 179 ? 7.926 -24.797 -10.164 1 59.06 179 GLN B N 1
ATOM 3286 C CA . GLN B 1 179 ? 8.406 -25.891 -9.328 1 59.06 179 GLN B CA 1
ATOM 3287 C C . GLN B 1 179 ? 7.301 -26.922 -9.078 1 59.06 179 GLN B C 1
ATOM 3289 O O . GLN B 1 179 ? 7.391 -27.719 -8.156 1 59.06 179 GLN B O 1
ATOM 3294 N N . SER B 1 180 ? 6.32 -26.828 -10.023 1 59.84 180 SER B N 1
ATOM 3295 C CA . SER B 1 180 ? 5.137 -27.609 -9.68 1 59.84 180 SER B CA 1
ATOM 3296 C C . SER B 1 180 ? 5.418 -29.094 -9.75 1 59.84 180 SER B C 1
ATOM 3298 O O . SER B 1 180 ? 4.688 -29.906 -9.164 1 59.84 180 SER B O 1
ATOM 3300 N N . ALA B 1 181 ? 6.535 -29.312 -10.258 1 64.12 181 ALA B N 1
ATOM 3301 C CA . ALA B 1 181 ? 6.859 -30.734 -10.391 1 64.12 181 ALA B CA 1
ATOM 3302 C C . ALA B 1 181 ? 7.617 -31.234 -9.172 1 64.12 181 ALA B C 1
ATOM 3304 O O . ALA B 1 181 ? 7.715 -32.438 -8.945 1 64.12 181 ALA B O 1
ATOM 3305 N N . LEU B 1 182 ? 8.023 -30.422 -8.352 1 75.88 182 LEU B N 1
ATOM 3306 C CA . LEU B 1 182 ? 8.781 -30.828 -7.172 1 75.88 182 LEU B CA 1
ATOM 3307 C C . LEU B 1 182 ? 7.852 -31.172 -6.016 1 75.88 182 LEU B C 1
ATOM 3309 O O . LEU B 1 182 ? 6.844 -30.484 -5.801 1 75.88 182 LEU B O 1
ATOM 3313 N N . PRO B 1 183 ? 8.164 -32.219 -5.355 1 81.19 183 PRO B N 1
ATOM 3314 C CA . PRO B 1 183 ? 7.34 -32.625 -4.211 1 81.19 183 PRO B CA 1
ATOM 3315 C C . PRO B 1 183 ? 7.172 -31.5 -3.193 1 81.19 183 PRO B C 1
ATOM 3317 O O . PRO B 1 183 ? 6.09 -31.328 -2.629 1 81.19 183 PRO B O 1
ATOM 3320 N N . GLU B 1 184 ? 8.188 -30.797 -2.994 1 84.38 184 GLU B N 1
ATOM 3321 C CA . GLU B 1 184 ? 8.125 -29.688 -2.039 1 84.38 184 GLU B CA 1
ATOM 3322 C C . GLU B 1 184 ? 7.133 -28.625 -2.496 1 84.38 184 GLU B C 1
ATOM 3324 O O . GLU B 1 184 ? 6.434 -28.031 -1.677 1 84.38 184 GLU B O 1
ATOM 3329 N N . ALA B 1 185 ? 7.098 -28.453 -3.742 1 81.5 185 ALA B N 1
ATOM 3330 C CA . ALA B 1 185 ? 6.172 -27.469 -4.301 1 81.5 185 ALA B CA 1
ATOM 3331 C C . ALA B 1 185 ? 4.723 -27.906 -4.102 1 81.5 185 ALA B C 1
ATOM 3333 O O . ALA B 1 185 ? 3.852 -27.078 -3.83 1 81.5 185 ALA B O 1
ATOM 3334 N N . ARG B 1 186 ? 4.539 -29.141 -4.215 1 84.44 186 ARG B N 1
ATOM 3335 C CA . ARG B 1 186 ? 3.203 -29.672 -3.984 1 84.44 186 ARG B CA 1
ATOM 3336 C C . ARG B 1 186 ? 2.779 -29.484 -2.533 1 84.44 186 ARG B C 1
ATOM 3338 O O . ARG B 1 186 ? 1.621 -29.172 -2.256 1 84.44 186 ARG B O 1
ATOM 3345 N N . GLN B 1 187 ? 3.646 -29.734 -1.663 1 89.69 187 GLN B N 1
ATOM 3346 C CA . GLN B 1 187 ? 3.357 -29.531 -0.247 1 89.69 187 GLN B CA 1
ATOM 3347 C C . GLN B 1 187 ? 2.988 -28.078 0.038 1 89.69 187 GLN B C 1
ATOM 3349 O O . GLN B 1 187 ? 2.08 -27.812 0.825 1 89.69 187 GLN B O 1
ATOM 3354 N N . ILE B 1 188 ? 3.682 -27.203 -0.599 1 91.06 188 ILE B N 1
ATOM 3355 C CA . ILE B 1 188 ? 3.408 -25.781 -0.407 1 91.06 188 ILE B CA 1
ATOM 3356 C C . ILE B 1 188 ? 1.999 -25.453 -0.899 1 91.06 188 ILE B C 1
ATOM 3358 O O . ILE B 1 188 ? 1.278 -24.672 -0.268 1 91.06 188 ILE B O 1
ATOM 3362 N N . LEU B 1 189 ? 1.589 -26.062 -1.998 1 90.62 189 LEU B N 1
ATOM 3363 C CA . LEU B 1 189 ? 0.247 -25.859 -2.531 1 90.62 189 LEU B CA 1
ATOM 3364 C C . LEU B 1 189 ? -0.811 -26.312 -1.531 1 90.62 189 LEU B C 1
ATOM 3366 O O . LEU B 1 189 ? -1.819 -25.625 -1.334 1 90.62 189 LEU B O 1
ATOM 3370 N N . LEU B 1 190 ? -0.545 -27.375 -0.92 1 93.31 190 LEU B N 1
ATOM 3371 C CA . LEU B 1 190 ? -1.495 -27.922 0.041 1 93.31 190 LEU B CA 1
ATOM 3372 C C . LEU B 1 190 ? -1.567 -27.062 1.292 1 93.31 190 LEU B C 1
ATOM 3374 O O . LEU B 1 190 ? -2.654 -26.812 1.824 1 93.31 190 LEU B O 1
ATOM 3378 N N . ILE B 1 191 ? -0.444 -26.641 1.755 1 95.69 191 ILE B N 1
ATOM 3379 C CA . ILE B 1 191 ? -0.398 -25.75 2.908 1 95.69 191 ILE B CA 1
ATOM 3380 C C . ILE B 1 191 ? -1.134 -24.453 2.588 1 95.69 191 ILE B C 1
ATOM 3382 O O . ILE B 1 191 ? -1.922 -23.969 3.398 1 95.69 191 ILE B O 1
ATOM 3386 N N . ALA B 1 192 ? -0.895 -23.938 1.386 1 96.19 192 ALA B N 1
ATOM 3387 C CA . ALA B 1 192 ? -1.56 -22.703 0.954 1 96.19 192 ALA B CA 1
ATOM 3388 C C . ALA B 1 192 ? -3.076 -22.875 0.964 1 96.19 192 ALA B C 1
ATOM 3390 O O . ALA B 1 192 ? -3.801 -21.984 1.421 1 96.19 192 ALA B O 1
ATOM 3391 N N . GLN B 1 193 ? -3.506 -24 0.502 1 96.69 193 GLN B N 1
ATOM 3392 C CA . GLN B 1 193 ? -4.941 -24.25 0.45 1 96.69 193 GLN B CA 1
ATOM 3393 C C . GLN B 1 193 ? -5.531 -24.359 1.853 1 96.69 193 GLN B C 1
ATOM 3395 O O . GLN B 1 193 ? -6.641 -23.875 2.104 1 96.69 193 GLN B O 1
ATOM 3400 N N . ASP B 1 194 ? -4.816 -24.969 2.701 1 97.81 194 ASP B N 1
ATOM 3401 C CA . ASP B 1 194 ? -5.27 -25.047 4.086 1 97.81 194 ASP B CA 1
ATOM 3402 C C . ASP B 1 194 ? -5.379 -23.641 4.699 1 97.81 194 ASP B C 1
ATOM 3404 O O . ASP B 1 194 ? -6.352 -23.344 5.395 1 97.81 194 ASP B O 1
ATOM 3408 N N . HIS B 1 195 ? -4.418 -22.797 4.445 1 98.44 195 HIS B N 1
ATOM 3409 C CA . HIS B 1 195 ? -4.465 -21.422 4.914 1 98.44 195 HIS B CA 1
ATOM 3410 C C . HIS B 1 195 ? -5.688 -20.688 4.363 1 98.44 195 HIS B C 1
ATOM 3412 O O . HIS B 1 195 ? -6.324 -19.906 5.078 1 98.44 195 HIS B O 1
ATOM 3418 N N . HIS B 1 196 ? -6.023 -20.922 3.08 1 98.56 196 HIS B N 1
ATOM 3419 C CA . HIS B 1 196 ? -7.219 -20.312 2.496 1 98.56 196 HIS B CA 1
ATOM 3420 C C . HIS B 1 196 ? -8.469 -20.719 3.268 1 98.56 196 HIS B C 1
ATOM 3422 O O . HIS B 1 196 ? -9.312 -19.875 3.57 1 98.56 196 HIS B O 1
ATOM 3428 N N . ARG B 1 197 ? -8.516 -21.953 3.588 1 98.12 197 ARG B N 1
ATOM 3429 C CA . ARG B 1 197 ? -9.688 -22.453 4.305 1 98.12 197 ARG B CA 1
ATOM 3430 C C . ARG B 1 197 ? -9.773 -21.844 5.703 1 98.12 197 ARG B C 1
ATOM 3432 O O . ARG B 1 197 ? -10.844 -21.406 6.137 1 98.12 197 ARG B O 1
ATOM 3439 N N . ILE B 1 198 ? -8.664 -21.766 6.406 1 98.38 198 ILE B N 1
ATOM 3440 C CA . ILE B 1 198 ? -8.664 -21.312 7.797 1 98.38 198 ILE B CA 1
ATOM 3441 C C . ILE B 1 198 ? -8.945 -19.812 7.855 1 98.38 198 ILE B C 1
ATOM 3443 O O . ILE B 1 198 ? -9.578 -19.328 8.805 1 98.38 198 ILE B O 1
ATOM 3447 N N . VAL B 1 199 ? -8.5 -19.094 6.855 1 98.75 199 VAL B N 1
ATOM 3448 C CA . VAL B 1 199 ? -8.781 -17.656 6.883 1 98.75 199 VAL B CA 1
ATOM 3449 C C . VAL B 1 199 ? -10.273 -17.422 6.676 1 98.75 199 VAL B C 1
ATOM 3451 O O . VAL B 1 199 ? -10.844 -16.5 7.262 1 98.75 199 VAL B O 1
ATOM 3454 N N . VAL B 1 200 ? -10.906 -18.203 5.809 1 98.62 200 VAL B N 1
ATOM 3455 C CA . VAL B 1 200 ? -12.344 -18.094 5.605 1 98.62 200 VAL B CA 1
ATOM 3456 C C . VAL B 1 200 ? -13.078 -18.391 6.914 1 98.62 200 VAL B C 1
ATOM 3458 O O . VAL B 1 200 ? -14.008 -17.672 7.293 1 98.62 200 VAL B O 1
ATOM 3461 N N . ASP B 1 201 ? -12.578 -19.422 7.59 1 98.31 201 ASP B N 1
ATOM 3462 C CA . ASP B 1 201 ? -13.125 -19.766 8.898 1 98.31 201 ASP B CA 1
ATOM 3463 C C . ASP B 1 201 ? -12.969 -18.594 9.875 1 98.31 201 ASP B C 1
ATOM 3465 O O . ASP B 1 201 ? -13.914 -18.234 10.578 1 98.31 201 ASP B O 1
ATOM 3469 N N . ALA B 1 202 ? -11.812 -18 9.93 1 98.75 202 ALA B N 1
ATOM 3470 C CA . ALA B 1 202 ? -11.531 -16.891 10.82 1 98.75 202 ALA B CA 1
ATOM 3471 C C . ALA B 1 202 ? -12.43 -15.695 10.508 1 98.75 202 ALA B C 1
ATOM 3473 O O . ALA B 1 202 ? -12.93 -15.031 11.422 1 98.75 202 ALA B O 1
ATOM 3474 N N . ILE B 1 203 ? -12.672 -15.422 9.227 1 98.75 203 ILE B N 1
ATOM 3475 C CA . ILE B 1 203 ? -13.523 -14.312 8.812 1 98.75 203 ILE B CA 1
ATOM 3476 C C . ILE B 1 203 ? -14.969 -14.586 9.219 1 98.75 203 ILE B C 1
ATOM 3478 O O . ILE B 1 203 ? -15.641 -13.711 9.766 1 98.75 203 ILE B O 1
ATOM 3482 N N . GLU B 1 204 ? -15.375 -15.789 8.984 1 98.12 204 GLU B N 1
ATOM 3483 C CA . GLU B 1 204 ? -16.734 -16.188 9.344 1 98.12 204 GLU B CA 1
ATOM 3484 C C . GLU B 1 204 ? -16.984 -16.031 10.844 1 98.12 204 GLU B C 1
ATOM 3486 O O . GLU B 1 204 ? -18.062 -15.641 11.266 1 98.12 204 GLU B O 1
ATOM 3491 N N . ASN B 1 205 ? -15.992 -16.297 11.633 1 98.06 205 ASN B N 1
ATOM 3492 C CA . ASN B 1 205 ? -16.094 -16.266 13.086 1 98.06 205 ASN B CA 1
ATOM 3493 C C . ASN B 1 205 ? -15.758 -14.891 13.648 1 98.06 205 ASN B C 1
ATOM 3495 O O . ASN B 1 205 ? -15.664 -14.711 14.859 1 98.06 205 ASN B O 1
ATOM 3499 N N . ARG B 1 206 ? -15.469 -13.961 12.836 1 98.44 206 ARG B N 1
ATOM 3500 C CA . ARG B 1 206 ? -15.156 -12.586 13.195 1 98.44 206 ARG B CA 1
ATOM 3501 C C . ARG B 1 206 ? -13.883 -12.516 14.031 1 98.44 206 ARG B C 1
ATOM 3503 O O . ARG B 1 206 ? -13.805 -11.727 14.984 1 98.44 206 ARG B O 1
ATOM 3510 N N . GLU B 1 207 ? -12.992 -13.398 13.734 1 98.5 207 GLU B N 1
ATOM 3511 C CA . GLU B 1 207 ? -11.688 -13.422 14.383 1 98.5 207 GLU B CA 1
ATOM 3512 C C . GLU B 1 207 ? -10.656 -12.609 13.602 1 98.5 207 GLU B C 1
ATOM 3514 O O . GLU B 1 207 ? -9.812 -13.172 12.906 1 98.5 207 GLU B O 1
ATOM 3519 N N . GLY B 1 208 ? -10.656 -11.32 13.781 1 98.38 208 GLY B N 1
ATOM 3520 C CA . GLY B 1 208 ? -9.875 -10.391 12.977 1 98.38 208 GLY B CA 1
ATOM 3521 C C . GLY B 1 208 ? -8.383 -10.609 13.102 1 98.38 208 GLY B C 1
ATOM 3522 O O . GLY B 1 208 ? -7.672 -10.68 12.094 1 98.38 208 GLY B O 1
ATOM 3523 N N . ALA B 1 209 ? -7.918 -10.688 14.367 1 98.06 209 ALA B N 1
ATOM 3524 C CA . ALA B 1 209 ? -6.488 -10.875 14.586 1 98.06 209 ALA B CA 1
ATOM 3525 C C . ALA B 1 209 ? -6.008 -12.188 13.969 1 98.06 209 ALA B C 1
ATOM 3527 O O . ALA B 1 209 ? -4.926 -12.242 13.375 1 98.06 209 ALA B O 1
ATOM 3528 N N . ARG B 1 210 ? -6.773 -13.234 14.078 1 98.56 210 ARG B N 1
ATOM 3529 C CA . ARG B 1 210 ? -6.441 -14.531 13.492 1 98.56 210 ARG B CA 1
ATOM 3530 C C . ARG B 1 210 ? -6.422 -14.453 11.969 1 98.56 210 ARG B C 1
ATOM 3532 O O . ARG B 1 210 ? -5.488 -14.945 11.336 1 98.56 210 ARG B O 1
ATOM 3539 N N . ALA B 1 211 ? -7.426 -13.812 11.367 1 98.81 211 ALA B N 1
ATOM 3540 C CA . ALA B 1 211 ? -7.516 -13.672 9.914 1 98.81 211 ALA B CA 1
ATOM 3541 C C . ALA B 1 211 ? -6.305 -12.922 9.367 1 98.81 211 ALA B C 1
ATOM 3543 O O . ALA B 1 211 ? -5.699 -13.352 8.375 1 98.81 211 ALA B O 1
ATOM 3544 N N . GLU B 1 212 ? -5.926 -11.867 10.047 1 98.81 212 GLU B N 1
ATOM 3545 C CA . GLU B 1 212 ? -4.781 -11.07 9.625 1 98.81 212 GLU B CA 1
ATOM 3546 C C . GLU B 1 212 ? -3.488 -11.875 9.688 1 98.81 212 GLU B C 1
ATOM 3548 O O . GLU B 1 212 ? -2.701 -11.875 8.742 1 98.81 212 GLU B O 1
ATOM 3553 N N . ALA B 1 213 ? -3.301 -12.586 10.773 1 98.5 213 ALA B N 1
ATOM 3554 C CA . ALA B 1 213 ? -2.074 -13.359 10.977 1 98.5 213 ALA B CA 1
ATOM 3555 C C . ALA B 1 213 ? -1.951 -14.477 9.945 1 98.5 213 ALA B C 1
ATOM 3557 O O . ALA B 1 213 ? -0.858 -14.742 9.438 1 98.5 213 ALA B O 1
ATOM 3558 N N . ILE B 1 214 ? -3.021 -15.102 9.609 1 98.62 214 ILE B N 1
ATOM 3559 C CA . ILE B 1 214 ? -3.021 -16.203 8.648 1 98.62 214 ILE B CA 1
ATOM 3560 C C . ILE B 1 214 ? -2.609 -15.68 7.273 1 98.62 214 ILE B C 1
ATOM 3562 O O . ILE B 1 214 ? -1.761 -16.281 6.605 1 98.62 214 ILE B O 1
ATOM 3566 N N . MET B 1 215 ? -3.145 -14.586 6.859 1 98.5 215 MET B N 1
ATOM 3567 C CA . MET B 1 215 ? -2.838 -14.07 5.527 1 98.5 215 MET B CA 1
ATOM 3568 C C . MET B 1 215 ? -1.39 -13.602 5.445 1 98.5 215 MET B C 1
ATOM 3570 O O . MET B 1 215 ? -0.747 -13.727 4.402 1 98.5 215 MET B O 1
ATOM 3574 N N . ARG B 1 216 ? -0.881 -12.992 6.523 1 97.88 216 ARG B N 1
ATOM 3575 C CA . ARG B 1 216 ? 0.525 -12.609 6.547 1 97.88 216 ARG B CA 1
ATOM 3576 C C . ARG B 1 216 ? 1.431 -13.82 6.383 1 97.88 216 ARG B C 1
ATOM 3578 O O . ARG B 1 216 ? 2.352 -13.812 5.562 1 97.88 216 ARG B O 1
ATOM 3585 N N . GLU B 1 217 ? 1.112 -14.852 7.109 1 97.88 217 GLU B N 1
ATOM 3586 C CA . GLU B 1 217 ? 1.907 -16.078 6.992 1 97.88 217 GLU B CA 1
ATOM 3587 C C . GLU B 1 217 ? 1.715 -16.734 5.633 1 97.88 217 GLU B C 1
ATOM 3589 O O . GLU B 1 217 ? 2.668 -17.25 5.047 1 97.88 217 GLU B O 1
ATOM 3594 N N . HIS B 1 218 ? 0.499 -16.734 5.109 1 97.88 218 HIS B N 1
ATOM 3595 C CA . HIS B 1 218 ? 0.18 -17.297 3.805 1 97.88 218 HIS B CA 1
ATOM 3596 C C . HIS B 1 218 ? 1.054 -16.703 2.711 1 97.88 218 HIS B C 1
ATOM 3598 O O . HIS B 1 218 ? 1.564 -17.422 1.849 1 97.88 218 HIS B O 1
ATOM 3604 N N . ALA B 1 219 ? 1.203 -15.414 2.758 1 96.19 219 ALA B N 1
ATOM 3605 C CA . ALA B 1 219 ? 1.985 -14.727 1.732 1 96.19 219 ALA B CA 1
ATOM 3606 C C . ALA B 1 219 ? 3.436 -15.203 1.74 1 96.19 219 ALA B C 1
ATOM 3608 O O . ALA B 1 219 ? 4.09 -15.242 0.694 1 96.19 219 ALA B O 1
ATOM 3609 N N . ARG B 1 220 ? 3.953 -15.664 2.863 1 94.81 220 ARG B N 1
ATOM 3610 C CA . ARG B 1 220 ? 5.348 -16.078 2.99 1 94.81 220 ARG B CA 1
ATOM 3611 C C . ARG B 1 220 ? 5.594 -17.391 2.27 1 94.81 220 ARG B C 1
ATOM 3613 O O . ARG B 1 220 ? 6.746 -17.781 2.059 1 94.81 220 ARG B O 1
ATOM 3620 N N . LEU B 1 221 ? 4.527 -18.094 1.883 1 93.75 221 LEU B N 1
ATOM 3621 C CA . LEU B 1 221 ? 4.699 -19.297 1.073 1 93.75 221 LEU B CA 1
ATOM 3622 C C . LEU B 1 221 ? 5.348 -18.969 -0.265 1 93.75 221 LEU B C 1
ATOM 3624 O O . LEU B 1 221 ? 6.09 -19.781 -0.819 1 93.75 221 LEU B O 1
ATOM 3628 N N . ALA B 1 222 ? 5.094 -17.766 -0.753 1 90.31 222 ALA B N 1
ATOM 3629 C CA . ALA B 1 222 ? 5.77 -17.328 -1.969 1 90.31 222 ALA B CA 1
ATOM 3630 C C . ALA B 1 222 ? 7.281 -17.25 -1.763 1 90.31 222 ALA B C 1
ATOM 3632 O O . ALA B 1 222 ? 8.055 -17.531 -2.686 1 90.31 222 ALA B O 1
ATOM 3633 N N . ALA B 1 223 ? 7.707 -16.875 -0.559 1 89.88 223 ALA B N 1
ATOM 3634 C CA . ALA B 1 223 ? 9.133 -16.844 -0.238 1 89.88 223 ALA B CA 1
ATOM 3635 C C . ALA B 1 223 ? 9.727 -18.25 -0.243 1 89.88 223 ALA B C 1
ATOM 3637 O O . ALA B 1 223 ? 10.859 -18.438 -0.683 1 89.88 223 ALA B O 1
ATOM 3638 N N . ARG B 1 224 ? 8.961 -19.188 0.245 1 89.44 224 ARG B N 1
ATOM 3639 C CA . ARG B 1 224 ? 9.406 -20.562 0.199 1 89.44 224 ARG B CA 1
ATOM 3640 C C . ARG B 1 224 ? 9.594 -21.031 -1.24 1 89.44 224 ARG B C 1
ATOM 3642 O O . ARG B 1 224 ? 10.594 -21.672 -1.565 1 89.44 224 ARG B O 1
ATOM 3649 N N . ASN B 1 225 ? 8.641 -20.719 -2.066 1 85.56 225 ASN B N 1
ATOM 3650 C CA . ASN B 1 225 ? 8.734 -21.062 -3.48 1 85.56 225 ASN B CA 1
ATOM 3651 C C . ASN B 1 225 ? 9.945 -20.406 -4.137 1 85.56 225 ASN B C 1
ATOM 3653 O O . ASN B 1 225 ? 10.617 -21.031 -4.969 1 85.56 225 ASN B O 1
ATOM 3657 N N . LEU B 1 226 ? 10.156 -19.172 -3.791 1 83.44 226 LEU B N 1
ATOM 3658 C CA . LEU B 1 226 ? 11.312 -18.469 -4.32 1 83.44 226 LEU B CA 1
ATOM 3659 C C . LEU B 1 226 ? 12.609 -19.188 -3.953 1 83.44 226 LEU B C 1
ATOM 3661 O O . LEU B 1 226 ? 13.477 -19.391 -4.805 1 83.44 226 LEU B O 1
ATOM 3665 N N . ARG B 1 227 ? 12.734 -19.547 -2.721 1 84.56 227 ARG B N 1
ATOM 3666 C CA . ARG B 1 227 ? 13.938 -20.234 -2.252 1 84.56 227 ARG B CA 1
ATOM 3667 C C . ARG B 1 227 ? 14.133 -21.562 -2.977 1 84.56 227 ARG B C 1
ATOM 3669 O O . ARG B 1 227 ? 15.258 -21.922 -3.336 1 84.56 227 ARG B O 1
ATOM 3676 N N . LEU B 1 228 ? 13.039 -22.281 -3.205 1 81.31 228 LEU B N 1
ATOM 3677 C CA . LEU B 1 228 ? 13.094 -23.531 -3.947 1 81.31 228 LEU B CA 1
ATOM 3678 C C . LEU B 1 228 ? 13.547 -23.297 -5.383 1 81.31 228 LEU B C 1
ATOM 3680 O O . LEU B 1 228 ? 14.367 -24.047 -5.91 1 81.31 228 LEU B O 1
ATOM 3684 N N . ALA B 1 229 ? 13.008 -22.281 -5.957 1 76.44 229 ALA B N 1
ATOM 3685 C CA . ALA B 1 229 ? 13.375 -21.953 -7.332 1 76.44 229 ALA B CA 1
ATOM 3686 C C . ALA B 1 229 ? 14.852 -21.578 -7.434 1 76.44 229 ALA B C 1
ATOM 3688 O O . ALA B 1 229 ? 15.523 -21.969 -8.391 1 76.44 229 ALA B O 1
ATOM 3689 N N . LEU B 1 230 ? 15.328 -20.859 -6.488 1 75.62 230 LEU B N 1
ATOM 3690 C CA . LEU B 1 230 ? 16.719 -20.406 -6.504 1 75.62 230 LEU B CA 1
ATOM 3691 C C . LEU B 1 230 ? 17.656 -21.578 -6.266 1 75.62 230 LEU B C 1
ATOM 3693 O O . LEU B 1 230 ? 18.781 -21.594 -6.789 1 75.62 230 LEU B O 1
ATOM 3697 N N . ARG B 1 231 ? 17.219 -22.453 -5.469 1 76.62 231 ARG B N 1
ATOM 3698 C CA . ARG B 1 231 ? 18.031 -23.641 -5.188 1 76.62 231 ARG B CA 1
ATOM 3699 C C . ARG B 1 231 ? 18.094 -24.562 -6.402 1 76.62 231 ARG B C 1
ATOM 3701 O O . ARG B 1 231 ? 19.094 -25.25 -6.609 1 76.62 231 ARG B O 1
ATOM 3708 N N . ASN B 1 232 ? 16.984 -24.609 -7.043 1 66.44 232 ASN B N 1
ATOM 3709 C CA . ASN B 1 232 ? 16.938 -25.5 -8.188 1 66.44 232 ASN B CA 1
ATOM 3710 C C . ASN B 1 232 ? 17.375 -24.797 -9.477 1 66.44 232 ASN B C 1
ATOM 3712 O O . ASN B 1 232 ? 17.062 -25.266 -10.578 1 66.44 232 ASN B O 1
ATOM 3716 N N . ARG B 1 233 ? 17.969 -23.609 -9.523 1 58.94 233 ARG B N 1
ATOM 3717 C CA . ARG B 1 233 ? 18.391 -22.688 -10.57 1 58.94 233 ARG B CA 1
ATOM 3718 C C . ARG B 1 233 ? 18.797 -23.438 -11.836 1 58.94 233 ARG B C 1
ATOM 3720 O O . ARG B 1 233 ? 19.016 -22.828 -12.883 1 58.94 233 ARG B O 1
ATOM 3727 N N . THR B 1 234 ? 19.047 -24.656 -11.805 1 49.34 234 THR B N 1
ATOM 3728 C CA . THR B 1 234 ? 19.234 -25.188 -13.148 1 49.34 234 THR B CA 1
ATOM 3729 C C . THR B 1 234 ? 18.047 -24.828 -14.039 1 49.34 234 THR B C 1
ATOM 3731 O O . THR B 1 234 ? 18.203 -24.703 -15.258 1 49.34 234 THR B O 1
ATOM 3734 N N . HIS B 1 235 ? 16.891 -24.562 -13.531 1 45.31 235 HIS B N 1
ATOM 3735 C CA . HIS B 1 235 ? 1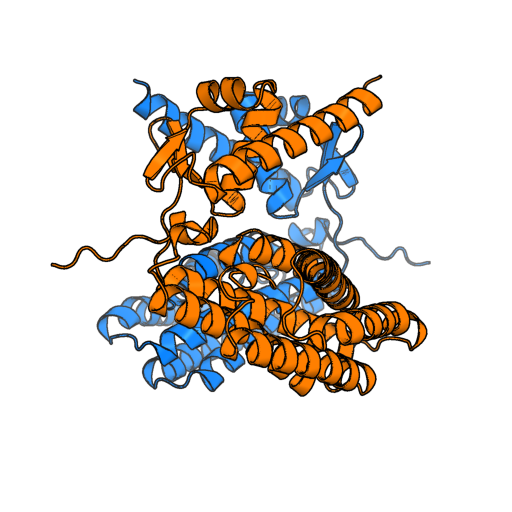5.703 -24.375 -14.352 1 45.31 235 HIS B CA 1
ATOM 3736 C C . HIS B 1 235 ? 15.211 -22.938 -14.281 1 45.31 235 HIS B C 1
ATOM 3738 O O . HIS B 1 235 ? 14.055 -22.641 -14.625 1 45.31 235 HIS B O 1
ATOM 3744 N N . LEU B 1 236 ? 15.938 -21.984 -13.891 1 48.94 236 LEU B N 1
ATOM 3745 C CA . LEU B 1 236 ? 15.703 -20.547 -13.719 1 48.94 236 LEU B CA 1
ATOM 3746 C C . LEU B 1 236 ? 15.156 -19.938 -15 1 48.94 236 LEU B C 1
ATOM 3748 O O . LEU B 1 236 ? 14.516 -18.875 -14.961 1 48.94 236 LEU B O 1
ATOM 3752 N N . ASN B 1 237 ? 15.609 -20.531 -16.047 1 46.81 237 ASN B N 1
ATOM 3753 C CA . ASN B 1 237 ? 15.172 -20.016 -17.344 1 46.81 237 ASN B CA 1
ATOM 3754 C C . ASN B 1 237 ? 13.648 -19.906 -17.422 1 46.81 237 ASN B C 1
ATOM 3756 O O . ASN B 1 237 ? 13.109 -19.344 -18.359 1 46.81 237 ASN B O 1
ATOM 3760 N N . LEU B 1 238 ? 13.055 -20.594 -16.469 1 45.62 238 LEU B N 1
ATOM 3761 C CA . LEU B 1 238 ? 11.617 -20.766 -16.688 1 45.62 238 LEU B CA 1
ATOM 3762 C C . LEU B 1 238 ? 10.828 -19.734 -15.867 1 45.62 238 LEU B C 1
ATOM 3764 O O . LEU B 1 238 ? 9.602 -19.688 -15.953 1 45.62 238 LEU B O 1
ATOM 3768 N N . LEU B 1 239 ? 11.484 -18.891 -15.062 1 54.88 239 LEU B N 1
ATOM 3769 C CA . LEU B 1 239 ? 10.578 -18.031 -14.328 1 54.88 239 LEU B CA 1
ATOM 3770 C C . LEU B 1 239 ? 10.781 -16.562 -14.719 1 54.88 239 LEU B C 1
ATOM 3772 O O . LEU B 1 239 ? 11.805 -15.969 -14.383 1 54.88 239 LEU B O 1
ATOM 3776 N N . PRO B 1 240 ? 9.938 -16.219 -15.727 1 55.84 240 PRO B N 1
ATOM 3777 C CA . PRO B 1 240 ? 10.055 -14.836 -16.203 1 55.84 240 PRO B CA 1
ATOM 3778 C C . PRO B 1 240 ? 10.383 -13.852 -15.086 1 55.84 240 PRO B C 1
ATOM 3780 O O . PRO B 1 240 ? 11.219 -12.961 -15.266 1 55.84 240 PRO B O 1
ATOM 3783 N N . ALA B 1 241 ? 9.945 -14.109 -13.945 1 57.12 241 ALA B N 1
ATOM 3784 C CA . ALA B 1 241 ? 10.164 -13.141 -12.875 1 57.12 241 ALA B CA 1
ATOM 3785 C C . ALA B 1 241 ? 11.594 -13.227 -12.344 1 57.12 241 ALA B C 1
ATOM 3787 O O . ALA B 1 241 ? 12.141 -12.242 -11.836 1 57.12 241 ALA B O 1
ATOM 3788 N N . LEU B 1 242 ? 12.141 -14.289 -12.609 1 59.12 242 LEU B N 1
ATOM 3789 C CA . LEU B 1 242 ? 13.508 -14.477 -12.117 1 59.12 242 LEU B CA 1
ATOM 3790 C C . LEU B 1 242 ? 14.5 -13.703 -12.977 1 59.12 242 LEU B C 1
ATOM 3792 O O . LEU B 1 242 ? 15.602 -13.375 -12.516 1 59.12 242 LEU B O 1
ATOM 3796 N N . ALA B 1 243 ? 13.961 -13.484 -14.211 1 61.41 243 ALA B N 1
ATOM 3797 C CA . ALA B 1 243 ? 14.812 -12.711 -15.109 1 61.41 243 ALA B CA 1
ATOM 3798 C C . ALA B 1 243 ? 15.07 -11.312 -14.547 1 61.41 243 ALA B C 1
ATOM 3800 O O . ALA B 1 243 ? 16.031 -10.656 -14.938 1 61.41 243 ALA B O 1
ATOM 3801 N N . LEU B 1 244 ? 14.273 -10.961 -13.656 1 64.12 244 LEU B N 1
ATOM 3802 C CA . LEU B 1 244 ? 14.391 -9.609 -13.117 1 64.12 244 LEU B CA 1
ATOM 3803 C C . LEU B 1 244 ? 15.273 -9.594 -11.875 1 64.12 244 LEU B C 1
ATOM 3805 O O . LEU B 1 244 ? 15.602 -8.523 -11.359 1 64.12 244 LEU B O 1
ATOM 3809 N N . ILE B 1 245 ? 15.703 -10.742 -11.43 1 62.06 245 ILE B N 1
ATOM 3810 C CA . ILE B 1 245 ? 16.5 -10.828 -10.219 1 62.06 245 ILE B CA 1
ATOM 3811 C C . ILE B 1 245 ? 17.984 -10.617 -10.562 1 62.06 245 ILE B C 1
ATOM 3813 O O . ILE B 1 245 ? 18.516 -11.258 -11.469 1 62.06 245 ILE B O 1
ATOM 3817 N N . LYS B 1 246 ? 18.625 -9.555 -9.984 1 59.88 246 LYS B N 1
ATOM 3818 C CA . LYS B 1 246 ? 20.047 -9.289 -10.141 1 59.88 246 LYS B CA 1
ATOM 3819 C C . LYS B 1 246 ? 20.891 -10.469 -9.648 1 59.88 246 LYS B C 1
ATOM 3821 O O . LYS B 1 246 ? 20.656 -10.977 -8.547 1 59.88 246 LYS B O 1
ATOM 3826 N N . SER B 1 247 ? 21.5 -11.258 -10.578 1 51.16 247 SER B N 1
ATOM 3827 C CA . SER B 1 247 ? 22.422 -12.312 -10.18 1 51.16 247 SER B CA 1
ATOM 3828 C C . SER B 1 247 ? 23.547 -11.766 -9.305 1 51.16 247 SER B C 1
ATOM 3830 O O . SER B 1 247 ? 24.078 -10.688 -9.57 1 51.16 247 SER B O 1
ATOM 3832 N N . ALA B 1 248 ? 23.672 -12.078 -8.023 1 40.59 248 ALA B N 1
ATOM 3833 C CA . ALA B 1 248 ? 24.938 -11.828 -7.34 1 40.59 248 ALA B CA 1
ATOM 3834 C C . ALA B 1 248 ? 26.109 -12.359 -8.156 1 40.59 248 ALA B C 1
ATOM 3836 O O . ALA B 1 248 ? 26.172 -13.547 -8.484 1 40.59 248 ALA B O 1
ATOM 3837 N N . ALA B 1 249 ? 26.781 -11.656 -9 1 34.47 249 ALA B N 1
ATOM 3838 C CA . ALA B 1 249 ? 28.094 -12.109 -9.477 1 34.47 249 ALA B CA 1
ATOM 3839 C C . ALA B 1 249 ? 28.922 -12.703 -8.336 1 34.47 249 ALA B C 1
ATOM 3841 O O . ALA B 1 249 ? 28.969 -12.141 -7.242 1 34.47 249 ALA B O 1
ATOM 3842 N N . ALA B 1 250 ? 29.234 -14.023 -8.391 1 32.09 250 ALA B N 1
ATOM 3843 C CA . ALA B 1 250 ? 30.359 -14.672 -7.734 1 32.09 250 ALA B CA 1
ATOM 3844 C C . ALA B 1 250 ? 31.578 -13.75 -7.676 1 32.09 250 ALA B C 1
ATOM 3846 O O . ALA B 1 250 ? 32.188 -13.43 -8.703 1 32.09 250 ALA B O 1
ATOM 3847 N N . ASP B 1 251 ? 31.547 -12.586 -6.98 1 24.95 251 ASP B N 1
ATOM 3848 C CA . ASP B 1 251 ? 32.938 -12.352 -6.617 1 24.95 251 ASP B CA 1
ATOM 3849 C C . ASP B 1 251 ? 33.469 -13.438 -5.68 1 24.95 251 ASP B C 1
ATOM 3851 O O . ASP B 1 251 ? 32.75 -13.875 -4.773 1 24.95 251 ASP B O 1
#

pLDDT: mean 84.79, std 15.12, range [24.95, 98.81]

Foldseek 3Di:
DVVVVVVVLVVLLVQLLVQVVCCLLLCVAFAFRFDALVNSCVSRVGDSPSNVSSQVVCVLLVQWDADPVHGIGGHFDALVNLQVLLLVLLQLLLLLLLLLLQVDDDPVLCVLLVVLLVLLVVQLPDVQRDPVSVVVNLVSVQVNSLSSSVSSVDPVSSVVSCSSQVQQLNHLCHLLPLDSNPPVSSVLSVVLSVLSVVLSVCSNNSVSVSNSVSSSVSSCSSVVSVVVCVVVVVSCSPGSNSSRYPPPPPD/DVVVVVVVLVVLLVQLLVQVVCCLLLCVAFAFRFDALVNSCVSRVGDSPSNVSSQVVCVLLPQWDADPVHGIGGHFDALVNLQVLLLVLLQLLLLLLLLLLQVDDDPVLCVLLVVLLVLLVVQLPDVQRDPVSVVVNLVSVQVNSLSSSVSSVDPVSSVVSCSSQVQQLNHLCHLLPLDSNPPVSSVLSVVLSVLSVVLSVCSNNSVSVSNSVSSSVSSCSSVVSVVVCVVVVVSCSPGSNSSRYPPPPPD

InterPro domains:
  IPR000524 Transcription regulator HTH, GntR [PF00392] (16-74)
  IPR000524 Transcription regulator HTH, GntR [PS50949] (10-77)
  IPR000524 Transcription regulator HTH, GntR [SM00345] (16-74)
  IPR000524 Transcription regulator HTH, GntR [cd07377] (19-75)
  IPR008920 Transcription regulator FadR/GntR, C-terminal [G3DSA:1.20.120.530] (77-228)
  IPR008920 Transcription regulator FadR/GntR, C-terminal [SSF48008] (81-227)
  IPR011711 GntR, C-terminal [PF07729] (85-219)
  IPR011711 GntR, C-terminal [SM00895] (84-221)
  IPR036388 Winged helix-like DNA-binding domain superfamily [G3DSA:1.10.10.10] (8-75)
  IPR036390 Winged helix DNA-binding domain superfamily [SSF46785] (8-103)

Organism: NCBI:txid2511166

Radius of gyration: 23.55 Å; Cα contacts (8 Å, |Δi|>4): 763; chains: 2; bounding box: 66×66×56 Å